Protein AF-A0A0L0DI79-F1 (afdb_monomer_lite)

Structure (mmCIF, N/CA/C/O backbone):
data_AF-A0A0L0DI79-F1
#
_entry.id   AF-A0A0L0DI79-F1
#
loop_
_atom_site.group_PDB
_atom_site.id
_atom_site.type_symbol
_atom_site.label_atom_id
_atom_site.label_alt_id
_atom_site.label_comp_id
_atom_site.label_asym_id
_atom_site.label_entity_id
_atom_site.label_seq_id
_atom_site.pdbx_PDB_ins_code
_atom_site.Cartn_x
_atom_site.Cartn_y
_atom_site.Cartn_z
_atom_site.occupancy
_atom_site.B_iso_or_equiv
_atom_site.auth_seq_id
_atom_site.auth_comp_id
_atom_site.auth_asym_id
_atom_site.auth_atom_id
_atom_site.pdbx_PDB_model_num
ATOM 1 N N . MET A 1 1 ? -66.289 -0.872 11.392 1.00 36.16 1 MET A N 1
ATOM 2 C CA . MET A 1 1 ? -65.674 -2.182 11.100 1.00 36.16 1 MET A CA 1
ATOM 3 C C . MET A 1 1 ? -64.390 -2.244 11.920 1.00 36.16 1 MET A C 1
ATOM 5 O O . MET A 1 1 ? -63.307 -2.157 11.362 1.00 36.16 1 MET A O 1
ATOM 9 N N . ASP A 1 2 ? -64.473 -1.968 13.226 1.00 32.72 2 ASP A N 1
ATOM 10 C CA . ASP A 1 2 ? -64.908 -2.867 14.330 1.00 32.72 2 ASP A CA 1
ATOM 11 C C . ASP A 1 2 ? -63.808 -3.904 14.561 1.00 32.72 2 ASP A C 1
ATOM 13 O O . ASP A 1 2 ? -63.426 -4.567 13.606 1.00 32.72 2 ASP A O 1
ATOM 17 N N . GLY A 1 3 ? -63.210 -4.138 15.724 1.00 32.00 3 GLY A N 1
ATOM 18 C CA . GLY A 1 3 ? -63.284 -3.757 17.147 1.00 32.00 3 GLY A CA 1
ATOM 19 C C . GLY A 1 3 ? -62.178 -4.644 17.784 1.00 32.00 3 GLY A C 1
ATOM 20 O O . GLY A 1 3 ? -61.781 -5.632 17.176 1.00 32.00 3 GLY A O 1
ATOM 21 N N . GLU A 1 4 ? -61.483 -4.354 18.875 1.00 32.28 4 GLU A N 1
ATOM 22 C CA . GLU A 1 4 ? -61.908 -3.984 20.218 1.00 32.28 4 GLU A CA 1
ATOM 23 C C . GLU A 1 4 ? -60.697 -3.407 20.968 1.00 32.28 4 GLU A C 1
ATOM 25 O O . GLU A 1 4 ? -59.545 -3.780 20.736 1.00 32.28 4 GLU A O 1
ATOM 30 N N . ALA A 1 5 ? -60.995 -2.486 21.875 1.00 35.22 5 ALA A N 1
ATOM 31 C CA . ALA A 1 5 ? -60.078 -1.871 22.814 1.00 35.22 5 ALA A CA 1
ATOM 32 C C . ALA A 1 5 ? -60.218 -2.553 24.177 1.00 35.22 5 ALA A C 1
ATOM 34 O O . ALA A 1 5 ? -61.330 -2.912 24.551 1.00 35.22 5 ALA A O 1
ATOM 35 N N . ASP A 1 6 ? -59.141 -2.598 24.962 1.00 32.91 6 ASP A N 1
ATOM 36 C CA . ASP A 1 6 ? -59.303 -2.434 26.403 1.00 32.91 6 ASP A CA 1
ATOM 37 C C . ASP A 1 6 ? -58.085 -1.748 27.027 1.00 32.91 6 ASP A C 1
ATOM 39 O O . ASP A 1 6 ? -56.928 -2.069 26.745 1.00 32.91 6 ASP A O 1
ATOM 43 N N . ALA A 1 7 ? -58.372 -0.734 27.832 1.00 32.78 7 ALA A N 1
ATOM 44 C CA . ALA A 1 7 ? -57.428 0.179 28.448 1.00 32.78 7 ALA A CA 1
ATOM 45 C C . ALA A 1 7 ? -57.743 0.243 29.938 1.00 32.78 7 ALA A C 1
ATOM 47 O O . ALA A 1 7 ? -58.863 0.577 30.307 1.00 32.78 7 ALA A O 1
ATOM 48 N N . CYS A 1 8 ? -56.748 0.036 30.802 1.00 28.95 8 CYS A N 1
ATOM 49 C CA . CYS A 1 8 ? -56.879 0.396 32.210 1.00 28.95 8 CYS A CA 1
ATOM 50 C C . CYS A 1 8 ? -55.563 0.940 32.775 1.00 28.95 8 CYS A C 1
ATOM 52 O O . CYS A 1 8 ? -54.481 0.399 32.561 1.00 28.95 8 CYS A O 1
ATOM 54 N N . ARG A 1 9 ? -55.707 2.086 33.445 1.00 31.38 9 ARG A N 1
ATOM 55 C CA . ARG A 1 9 ? -54.693 2.995 33.987 1.00 31.38 9 ARG A CA 1
ATOM 56 C C . ARG A 1 9 ? -54.268 2.627 35.413 1.00 31.38 9 ARG A C 1
ATOM 58 O O . ARG A 1 9 ? -55.073 2.083 36.158 1.00 31.38 9 ARG A O 1
ATOM 65 N N . GLY A 1 10 ? -53.106 3.173 35.795 1.00 28.41 10 GLY A N 1
ATOM 66 C CA . GLY A 1 10 ? -52.798 3.695 37.140 1.00 28.41 10 GLY A CA 1
ATOM 67 C C . GLY A 1 10 ? -52.305 2.655 38.150 1.00 28.41 10 GLY A C 1
ATOM 68 O O . GLY A 1 10 ? -52.637 1.488 38.056 1.00 28.41 10 GLY A O 1
ATOM 69 N N . GLU A 1 11 ? -51.518 2.973 39.170 1.00 30.20 11 GLU A N 1
ATOM 70 C CA . GLU A 1 11 ? -50.834 4.191 39.602 1.00 30.20 11 GLU A CA 1
ATOM 71 C C . GLU A 1 11 ? -49.888 3.763 40.747 1.00 30.20 11 GLU A C 1
ATOM 73 O O . GLU A 1 11 ? -50.003 2.664 41.292 1.00 30.20 11 GLU A O 1
ATOM 78 N N . GLN A 1 12 ? -48.925 4.613 41.088 1.00 31.48 12 GLN A N 1
ATOM 79 C CA . GLN A 1 12 ? -47.905 4.406 42.122 1.00 31.48 12 GLN A CA 1
ATOM 80 C C . GLN A 1 12 ? -48.487 4.136 43.524 1.00 31.48 12 GLN A C 1
ATOM 82 O O . GLN A 1 12 ? -49.482 4.743 43.908 1.00 31.48 12 GLN A O 1
ATOM 87 N N . ALA A 1 13 ? -47.776 3.366 44.360 1.00 31.16 13 ALA A N 1
ATOM 88 C CA . ALA A 1 13 ? -47.993 3.377 45.809 1.00 31.16 13 ALA A CA 1
ATOM 89 C C . ALA A 1 13 ? -46.673 3.321 46.597 1.00 31.16 13 ALA A C 1
ATOM 91 O O . ALA A 1 13 ? -45.896 2.370 46.514 1.00 31.16 13 ALA A O 1
ATOM 92 N N . ARG A 1 14 ? -46.442 4.386 47.373 1.00 31.06 14 ARG A N 1
ATOM 93 C CA . ARG A 1 14 ? -45.434 4.527 48.430 1.00 31.06 14 ARG A CA 1
ATOM 94 C C . ARG A 1 14 ? -45.958 3.916 49.741 1.00 31.06 14 ARG A C 1
ATOM 96 O O . ARG A 1 14 ? -47.129 4.074 50.042 1.00 31.06 14 ARG A O 1
ATOM 103 N N . GLY A 1 15 ? -45.043 3.364 50.544 1.00 27.59 15 GLY A N 1
ATOM 104 C CA . GLY A 1 15 ? -44.913 3.595 51.994 1.00 27.59 15 GLY A CA 1
ATOM 105 C C . GLY A 1 15 ? -46.025 3.180 52.977 1.00 27.59 15 GLY A C 1
ATOM 106 O O . GLY A 1 15 ? -47.070 3.808 53.036 1.00 27.59 15 GLY A O 1
ATOM 107 N N . GLY A 1 16 ? -45.656 2.282 53.903 1.00 28.33 16 GLY A N 1
ATOM 108 C CA . GLY A 1 16 ? -45.995 2.363 55.334 1.00 28.33 16 GLY A CA 1
ATOM 109 C C . GLY A 1 16 ? -47.320 1.750 55.807 1.00 28.33 16 GLY A C 1
ATOM 110 O O . GLY A 1 16 ? -48.388 2.206 55.429 1.00 28.33 16 GLY A O 1
ATOM 111 N N . ALA A 1 17 ? -47.247 0.806 56.755 1.00 31.36 17 ALA A N 1
ATOM 112 C CA . ALA A 1 17 ? -48.328 0.560 57.716 1.00 31.36 17 ALA A CA 1
ATOM 113 C C . ALA A 1 17 ? -47.807 -0.129 58.993 1.00 31.36 17 ALA A C 1
ATOM 115 O O . ALA A 1 17 ? -47.414 -1.294 58.988 1.00 31.36 17 ALA A O 1
ATOM 116 N N . GLN A 1 18 ? -47.830 0.619 60.097 1.00 29.81 18 GLN A N 1
ATOM 117 C CA . GLN A 1 18 ? -47.980 0.101 61.455 1.00 29.81 18 GLN A CA 1
ATOM 118 C C . GLN A 1 18 ? -49.475 -0.142 61.735 1.00 29.81 18 GLN A C 1
ATOM 120 O O . GLN A 1 18 ? -50.301 0.667 61.327 1.00 29.81 18 GLN A O 1
ATOM 125 N N . GLY A 1 19 ? -49.781 -1.148 62.561 1.00 28.44 19 GLY A N 1
ATOM 126 C CA . GLY A 1 19 ? -50.833 -1.050 63.583 1.00 28.44 19 GLY A CA 1
ATOM 127 C C . GLY A 1 19 ? -52.248 -1.564 63.265 1.00 28.44 19 GLY A C 1
ATOM 128 O O . GLY A 1 19 ? -52.851 -1.188 62.271 1.00 28.44 19 GLY A O 1
ATOM 129 N N . ALA A 1 20 ? -52.789 -2.292 64.261 1.00 29.70 20 ALA A N 1
ATOM 130 C CA . ALA A 1 20 ? -54.213 -2.541 64.568 1.00 29.70 20 ALA A CA 1
ATOM 131 C C . ALA A 1 20 ? -54.986 -3.510 63.634 1.00 29.70 20 ALA A C 1
ATOM 133 O O . ALA A 1 20 ? -54.813 -3.495 62.430 1.00 29.70 20 ALA A O 1
ATOM 134 N N . ALA A 1 21 ? -55.899 -4.379 64.082 1.00 29.34 21 ALA A N 1
ATOM 135 C CA . ALA A 1 21 ? -56.430 -4.705 65.402 1.00 29.34 21 ALA A CA 1
ATOM 136 C C . ALA A 1 21 ? -57.204 -6.043 65.352 1.00 29.34 21 ALA A C 1
ATOM 138 O O . ALA A 1 21 ? -57.732 -6.434 64.319 1.00 29.34 21 ALA A O 1
ATOM 139 N N . ALA A 1 22 ? -57.282 -6.689 66.518 1.00 31.30 22 ALA A N 1
ATOM 140 C CA . ALA A 1 22 ? -58.394 -7.460 67.084 1.00 31.30 22 ALA A CA 1
ATOM 141 C C . ALA A 1 22 ? -59.603 -7.855 66.204 1.00 31.30 22 ALA A C 1
ATOM 143 O O . ALA A 1 22 ? -60.322 -7.002 65.691 1.00 31.30 22 ALA A O 1
ATOM 144 N N . ALA A 1 23 ? -59.984 -9.136 66.294 1.00 31.81 23 ALA A N 1
ATOM 145 C CA . ALA A 1 23 ? -61.380 -9.558 66.200 1.00 31.81 23 ALA A CA 1
ATOM 146 C C . ALA A 1 23 ? -61.687 -10.774 67.105 1.00 31.81 23 ALA A C 1
ATOM 148 O O . ALA A 1 23 ? -61.085 -11.834 66.997 1.00 31.81 23 ALA A O 1
ATOM 149 N N . HIS A 1 24 ? -62.683 -10.556 67.967 1.00 29.81 24 HIS A N 1
ATOM 150 C CA . HIS A 1 24 ? -63.661 -11.484 68.548 1.00 29.81 24 HIS A CA 1
ATOM 151 C C . HIS A 1 24 ? -63.342 -12.510 69.661 1.00 29.81 24 HIS A C 1
ATOM 153 O O . HIS A 1 24 ? -62.928 -13.644 69.461 1.00 29.81 24 HIS A O 1
ATOM 159 N N . ARG A 1 25 ? -63.794 -12.104 70.862 1.00 31.11 25 ARG A N 1
ATOM 160 C CA . ARG A 1 25 ? -64.344 -12.908 71.969 1.00 31.11 25 ARG A CA 1
ATOM 161 C C . ARG A 1 25 ? -65.544 -13.770 71.528 1.00 31.11 25 ARG A C 1
ATOM 163 O O . ARG A 1 25 ? -66.444 -13.211 70.903 1.00 31.11 25 ARG A O 1
ATOM 170 N N . ARG A 1 26 ? -65.657 -15.010 72.040 1.00 31.52 26 ARG A N 1
ATOM 171 C CA . ARG A 1 26 ? -66.706 -15.494 72.989 1.00 31.52 26 ARG A CA 1
ATOM 172 C C . ARG A 1 26 ? -66.842 -17.029 72.996 1.00 31.52 26 ARG A C 1
ATOM 174 O O . ARG A 1 26 ? -67.325 -17.596 72.029 1.00 31.52 26 ARG A O 1
ATOM 181 N N . ALA A 1 27 ? -66.524 -17.636 74.141 1.00 32.31 27 ALA A N 1
ATOM 182 C CA . ALA A 1 27 ? -67.257 -18.688 74.878 1.00 32.31 27 ALA A CA 1
ATOM 183 C C . ALA A 1 27 ? -66.316 -19.114 76.032 1.00 32.31 27 ALA A C 1
ATOM 185 O O . ALA A 1 27 ? -65.173 -19.451 75.767 1.00 32.31 27 ALA A O 1
ATOM 186 N N . GLY A 1 28 ? -66.600 -19.018 77.331 1.00 27.58 28 GLY A N 1
ATOM 187 C CA . GLY A 1 28 ? -67.866 -18.954 78.051 1.00 27.58 28 GLY A CA 1
ATOM 188 C C . GLY A 1 28 ? -68.126 -20.296 78.747 1.00 27.58 28 GLY A C 1
ATOM 189 O O . GLY A 1 28 ? -68.627 -21.199 78.095 1.00 27.58 28 GLY A O 1
ATOM 190 N N . GLY A 1 29 ? -67.820 -20.392 80.050 1.00 29.19 29 GLY A N 1
ATOM 191 C CA . GLY A 1 29 ? -68.234 -21.484 80.956 1.00 29.19 29 GLY A CA 1
ATOM 192 C C . GLY A 1 29 ? -67.046 -22.271 81.537 1.00 29.19 29 GLY A C 1
ATOM 193 O O . GLY A 1 29 ? -66.398 -22.990 80.795 1.00 29.19 29 GLY A O 1
ATOM 194 N N . ALA A 1 30 ? -66.563 -22.028 82.761 1.00 31.70 30 ALA A N 1
ATOM 195 C CA . ALA A 1 30 ? -67.157 -22.249 84.095 1.00 31.70 30 ALA A CA 1
ATOM 196 C C . ALA A 1 30 ? -66.876 -23.659 84.660 1.00 31.70 30 ALA A C 1
ATOM 198 O O . ALA A 1 30 ? -66.919 -24.632 83.918 1.00 31.70 30 ALA A O 1
ATOM 199 N N . LEU A 1 31 ? -66.693 -23.708 85.994 1.00 34.53 31 LEU A N 1
ATOM 200 C CA . LEU A 1 31 ? -66.437 -24.852 86.899 1.00 34.53 31 LEU A CA 1
ATOM 201 C C . LEU A 1 31 ? -64.936 -25.146 87.110 1.00 34.53 31 LEU A C 1
ATOM 203 O O . LEU A 1 31 ? -64.197 -25.300 86.155 1.00 34.53 31 LEU A O 1
ATOM 207 N N . CYS A 1 32 ? -64.377 -25.261 88.315 1.00 32.78 32 CYS A N 1
ATOM 208 C CA . CYS A 1 32 ? -64.875 -25.123 89.679 1.00 32.78 32 CYS A CA 1
ATOM 209 C C . CYS A 1 32 ? -63.640 -24.984 90.608 1.00 32.78 32 CYS A C 1
ATOM 211 O O . CYS A 1 32 ? -62.692 -25.755 90.507 1.00 32.78 32 CYS A O 1
ATOM 213 N N . HIS A 1 33 ? -63.638 -23.930 91.425 1.00 32.62 33 HIS A N 1
ATOM 214 C CA . HIS A 1 33 ? -63.139 -23.794 92.804 1.00 32.62 33 HIS A CA 1
ATOM 215 C C . HIS A 1 33 ? -62.242 -24.875 93.468 1.00 32.62 33 HIS A C 1
ATOM 217 O O . HIS A 1 33 ? -62.616 -26.032 93.569 1.00 32.62 33 HIS A O 1
ATOM 223 N N . ARG A 1 34 ? -61.151 -24.375 94.092 1.00 34.81 34 ARG A N 1
ATOM 224 C CA . ARG A 1 34 ? -60.566 -24.716 95.420 1.00 34.81 34 ARG A CA 1
ATOM 225 C C . ARG A 1 34 ? -60.518 -26.196 95.850 1.00 34.81 34 ARG A C 1
ATOM 227 O O . ARG A 1 34 ? -61.550 -26.768 96.153 1.00 34.81 34 ARG A O 1
ATOM 234 N N . CYS A 1 35 ? -59.318 -26.672 96.199 1.00 29.73 35 CYS A N 1
ATOM 235 C CA . CYS A 1 35 ? -58.993 -26.981 97.600 1.00 29.73 35 CYS A CA 1
ATOM 236 C C . CYS A 1 35 ? -57.477 -27.073 97.833 1.00 29.73 35 CYS A C 1
ATOM 238 O O . CYS A 1 35 ? -56.707 -27.504 96.981 1.00 29.73 35 CYS A O 1
ATOM 240 N N . ARG A 1 36 ? -57.083 -26.570 99.000 1.00 32.62 36 ARG A N 1
ATOM 241 C CA . ARG A 1 36 ? -55.741 -26.426 99.558 1.00 32.62 36 ARG A CA 1
ATOM 242 C C . ARG A 1 36 ? -55.722 -27.332 100.794 1.00 32.62 36 ARG A C 1
ATOM 244 O O . ARG A 1 36 ? -56.707 -27.302 101.521 1.00 32.62 36 ARG A O 1
ATOM 251 N N . ALA A 1 37 ? -54.580 -27.963 101.050 1.00 34.12 37 ALA A N 1
ATOM 252 C CA . ALA A 1 37 ? -54.135 -28.486 102.346 1.00 34.12 37 ALA A CA 1
ATOM 253 C C . ALA A 1 37 ? -54.809 -29.751 102.924 1.00 34.12 37 ALA A C 1
ATOM 255 O O . ALA A 1 37 ? -55.979 -30.023 102.696 1.00 34.12 37 ALA A O 1
ATOM 256 N N . GLU A 1 38 ? -53.986 -30.432 103.732 1.00 35.00 38 GLU A N 1
ATOM 257 C CA . GLU A 1 38 ? -54.253 -31.527 104.678 1.00 35.00 38 GLU A CA 1
ATOM 258 C C . GLU A 1 38 ? -54.151 -32.960 104.130 1.00 35.00 38 GLU A C 1
ATOM 260 O O . GLU A 1 38 ? -55.038 -33.488 103.471 1.00 35.00 38 GLU A O 1
ATOM 265 N N . GLY A 1 39 ? -53.023 -33.598 104.455 1.00 30.95 39 GLY A N 1
ATOM 266 C CA . GLY A 1 39 ? -52.815 -35.041 104.397 1.00 30.95 39 GLY A CA 1
ATOM 267 C C . GLY A 1 39 ? -52.137 -35.465 105.694 1.00 30.95 39 GLY A C 1
ATOM 268 O O . GLY A 1 39 ? -50.911 -35.450 105.775 1.00 30.95 39 GLY A O 1
ATOM 269 N N . GLY A 1 40 ? -52.963 -35.714 106.711 1.00 30.61 40 GLY A N 1
ATOM 270 C CA . GLY A 1 40 ? -52.598 -36.408 107.940 1.00 30.61 40 GLY A CA 1
ATOM 271 C C . GLY A 1 40 ? -52.707 -37.923 107.771 1.00 30.61 40 GLY A C 1
ATOM 272 O O . GLY A 1 40 ? -53.295 -38.416 106.807 1.00 30.61 40 GLY A O 1
ATOM 273 N N . ASP A 1 41 ? -52.092 -38.610 108.722 1.00 36.03 41 ASP A N 1
ATOM 274 C CA . ASP A 1 41 ? -51.865 -40.047 108.813 1.00 36.03 41 ASP A CA 1
ATOM 275 C C . ASP A 1 41 ? -53.116 -40.921 108.615 1.00 36.03 41 ASP A C 1
ATOM 277 O O . ASP A 1 41 ? -54.205 -40.607 109.096 1.00 36.03 41 ASP A O 1
ATOM 281 N N . ALA A 1 42 ? -52.929 -42.073 107.965 1.00 34.44 42 ALA A N 1
ATOM 282 C CA . ALA A 1 42 ? -53.855 -43.199 108.039 1.00 34.44 42 ALA A CA 1
ATOM 283 C C . ALA A 1 42 ? -53.070 -44.520 108.038 1.00 34.44 42 ALA A C 1
ATOM 285 O O . ALA A 1 42 ? -52.371 -44.853 107.079 1.00 34.44 42 ALA A O 1
ATOM 286 N N . GLU A 1 43 ? -53.195 -45.226 109.160 1.00 36.59 43 GLU A N 1
ATOM 287 C CA . GLU A 1 43 ? -52.716 -46.576 109.448 1.00 36.59 43 GLU A CA 1
ATOM 288 C C . GLU A 1 43 ? -53.328 -47.649 108.530 1.00 36.59 43 GLU A C 1
ATOM 290 O O . GLU A 1 43 ? -54.504 -47.613 108.172 1.00 36.59 43 GLU A O 1
ATOM 295 N N . GLU A 1 44 ? -52.466 -48.610 108.200 1.00 36.41 44 GLU A N 1
ATOM 296 C CA . GLU A 1 44 ? -52.669 -50.062 108.119 1.00 36.41 44 GLU A CA 1
ATOM 297 C C . GLU A 1 44 ? -54.082 -50.640 107.893 1.00 36.41 44 GLU A C 1
ATOM 299 O O . GLU A 1 44 ? -54.936 -50.679 108.776 1.00 36.41 44 GLU A O 1
ATOM 304 N N . ALA A 1 45 ? -54.245 -51.304 106.745 1.00 34.38 45 ALA A N 1
ATOM 305 C CA . ALA A 1 45 ? -55.046 -52.521 106.654 1.00 34.38 45 ALA A CA 1
ATOM 306 C C . ALA A 1 45 ? -54.406 -53.489 105.649 1.00 34.38 45 ALA A C 1
ATOM 308 O O . ALA A 1 45 ? -54.213 -53.188 104.471 1.00 34.38 45 ALA A O 1
ATOM 309 N N . GLN A 1 46 ? -54.057 -54.659 106.167 1.00 39.50 46 GLN A N 1
ATOM 310 C CA . GLN A 1 46 ? -53.365 -55.753 105.508 1.00 39.50 46 GLN A CA 1
ATOM 311 C C . GLN A 1 46 ? -54.370 -56.670 104.797 1.00 39.50 46 GLN A C 1
ATOM 313 O O . GLN A 1 46 ? -55.358 -57.088 105.398 1.00 39.50 46 GLN A O 1
ATOM 318 N N . ALA A 1 47 ? -54.105 -57.020 103.537 1.00 36.06 47 ALA A N 1
ATOM 319 C CA . ALA A 1 47 ? -54.720 -58.166 102.871 1.00 36.06 47 ALA A CA 1
ATOM 320 C C . ALA A 1 47 ? -53.731 -58.773 101.866 1.00 36.06 47 ALA A C 1
ATOM 322 O O . ALA A 1 47 ? -53.134 -58.079 101.044 1.00 36.06 47 ALA A O 1
ATOM 323 N N . ASP A 1 48 ? -53.545 -60.076 102.018 1.00 37.91 48 ASP A N 1
ATOM 324 C CA . ASP A 1 48 ? -52.515 -60.923 101.430 1.00 37.91 48 ASP A CA 1
ATOM 325 C C . ASP A 1 48 ? -52.946 -61.531 100.072 1.00 37.91 48 ASP A C 1
ATOM 327 O O . ASP A 1 48 ? -54.133 -61.548 99.745 1.00 37.91 48 ASP A O 1
ATOM 331 N N . ALA A 1 49 ? -51.970 -62.123 99.367 1.00 39.81 49 ALA A N 1
ATOM 332 C CA . ALA A 1 49 ? -52.059 -63.047 98.214 1.00 39.81 49 ALA A CA 1
ATOM 333 C C . ALA A 1 49 ? -52.130 -62.488 96.764 1.00 39.81 49 ALA A C 1
ATOM 335 O O . ALA A 1 49 ? -53.196 -62.173 96.242 1.00 39.81 49 ALA A O 1
ATOM 336 N N . CYS A 1 50 ? -50.982 -62.495 96.054 1.00 37.19 50 CYS A N 1
ATOM 337 C CA . CYS A 1 50 ? -50.652 -63.411 94.928 1.00 37.19 50 CYS A CA 1
ATOM 338 C C . CYS A 1 50 ? -49.375 -62.937 94.167 1.00 37.19 50 CYS A C 1
ATOM 340 O O . CYS A 1 50 ? -49.419 -61.988 93.386 1.00 37.19 50 CYS A O 1
ATOM 342 N N . GLY A 1 51 ? -48.229 -63.613 94.355 1.00 48.72 51 GLY A N 1
ATOM 343 C CA . GLY A 1 51 ? -47.129 -63.669 93.363 1.00 48.72 51 GLY A CA 1
ATOM 344 C C . GLY A 1 51 ? -47.499 -64.703 92.288 1.00 48.72 51 GLY A C 1
ATOM 345 O O . GLY A 1 51 ? -48.272 -65.606 92.573 1.00 48.72 51 GLY A O 1
ATOM 346 N N . VAL A 1 52 ? -47.088 -64.652 91.022 1.00 47.31 52 VAL A N 1
ATOM 347 C CA . VAL A 1 52 ? -45.730 -64.620 90.466 1.00 47.31 52 VAL A CA 1
ATOM 348 C C . VAL A 1 52 ? -45.880 -64.166 89.002 1.00 47.31 52 VAL A C 1
ATOM 350 O O . VAL A 1 52 ? -46.716 -64.696 88.279 1.00 47.31 52 VAL A O 1
ATOM 353 N N . GLY A 1 53 ? -45.113 -63.165 88.564 1.00 49.88 53 GLY A N 1
ATOM 354 C CA . GLY A 1 53 ? -45.185 -62.596 87.202 1.00 49.88 53 GLY A CA 1
ATOM 355 C C . GLY A 1 53 ? -45.143 -61.065 87.170 1.00 49.88 53 GLY A C 1
ATOM 356 O O . GLY A 1 53 ? -44.797 -60.457 86.161 1.00 49.88 53 GLY A O 1
ATOM 357 N N . THR A 1 54 ? -45.409 -60.424 88.307 1.00 54.06 54 THR A N 1
ATOM 358 C CA . THR A 1 54 ? -45.413 -58.963 88.444 1.00 54.06 54 THR A CA 1
ATOM 359 C C . THR A 1 54 ? -44.012 -58.371 88.620 1.00 54.06 54 THR A C 1
ATOM 361 O O . THR A 1 54 ? -43.785 -57.247 88.188 1.00 54.06 54 THR A O 1
ATOM 364 N N . ALA A 1 55 ? -43.047 -59.108 89.187 1.00 57.72 55 ALA A N 1
ATOM 365 C CA . ALA A 1 55 ? -41.708 -58.587 89.493 1.00 57.72 55 ALA A CA 1
ATOM 366 C C . ALA A 1 55 ? -40.808 -58.405 88.252 1.00 57.72 55 ALA A C 1
ATOM 368 O O . ALA A 1 55 ? -40.208 -57.339 88.097 1.00 57.72 55 ALA A O 1
ATOM 369 N N . ASP A 1 56 ? -40.752 -59.388 87.344 1.00 59.72 56 ASP A N 1
ATOM 370 C CA . ASP A 1 56 ? -39.977 -59.293 86.093 1.00 59.72 56 ASP A CA 1
ATOM 371 C C . ASP A 1 56 ? -40.605 -58.316 85.102 1.00 59.72 56 ASP A C 1
ATOM 373 O O . ASP A 1 56 ? -39.903 -57.507 84.491 1.00 59.72 56 ASP A O 1
ATOM 377 N N . PHE A 1 57 ? -41.938 -58.302 85.018 1.00 65.00 57 PHE A N 1
ATOM 378 C CA . PHE A 1 57 ? -42.664 -57.289 84.262 1.00 65.00 57 PHE A CA 1
ATOM 379 C C . PHE A 1 57 ? -42.420 -55.887 84.843 1.00 65.00 57 PHE A C 1
ATOM 381 O O . PHE A 1 57 ? -42.081 -54.968 84.103 1.00 65.00 57 PHE A O 1
ATOM 388 N N . ALA A 1 58 ? -42.473 -55.712 86.169 1.00 68.19 58 ALA A N 1
ATOM 389 C CA . ALA A 1 58 ? -42.184 -54.430 86.814 1.00 68.19 58 ALA A CA 1
ATOM 390 C C . ALA A 1 58 ? -40.719 -53.987 86.652 1.00 68.19 58 ALA A C 1
ATOM 392 O O . ALA A 1 58 ? -40.457 -52.789 86.525 1.00 68.19 58 ALA A O 1
ATOM 393 N N . ASN A 1 59 ? -39.759 -54.916 86.638 1.00 74.12 59 ASN A N 1
ATOM 394 C CA . ASN A 1 59 ? -38.351 -54.620 86.360 1.00 74.12 59 ASN A CA 1
ATOM 395 C C . ASN A 1 59 ? -38.130 -54.246 84.885 1.00 74.12 59 ASN A C 1
ATOM 397 O O . ASN A 1 59 ? -37.405 -53.287 84.609 1.00 74.12 59 ASN A O 1
ATOM 401 N N . GLY A 1 60 ? -38.797 -54.932 83.951 1.00 75.50 60 GLY A N 1
ATOM 402 C CA . GLY A 1 60 ? -38.805 -54.605 82.523 1.00 75.50 60 GLY A CA 1
ATOM 403 C C . GLY A 1 60 ? -39.433 -53.239 82.239 1.00 75.50 60 GLY A C 1
ATOM 404 O O . GLY A 1 60 ? -38.842 -52.426 81.530 1.00 75.50 60 GLY A O 1
ATOM 405 N N . VAL A 1 61 ? -40.564 -52.929 82.880 1.00 75.44 61 VAL A N 1
ATOM 406 C CA . VAL A 1 61 ? -41.229 -51.618 82.814 1.00 75.44 61 VAL A CA 1
ATOM 407 C C . VAL A 1 61 ? -40.343 -50.522 83.408 1.00 75.44 61 VAL A C 1
ATOM 409 O O . VAL A 1 61 ? -40.196 -49.465 82.800 1.00 75.44 61 VAL A O 1
ATOM 412 N N . ARG A 1 62 ? -39.664 -50.766 84.539 1.00 77.94 62 ARG A N 1
ATOM 413 C CA . ARG A 1 62 ? -38.694 -49.813 85.114 1.00 77.94 62 ARG A CA 1
ATOM 414 C C . ARG A 1 62 ? -37.465 -49.612 84.221 1.00 77.94 62 ARG A C 1
ATOM 416 O O . ARG A 1 62 ? -36.983 -48.489 84.091 1.00 77.94 62 ARG A O 1
ATOM 423 N N . ALA A 1 63 ? -36.953 -50.665 83.586 1.00 79.56 63 ALA A N 1
ATOM 424 C CA . ALA A 1 63 ? -35.845 -50.568 82.636 1.00 79.56 63 ALA A CA 1
ATOM 425 C C . ALA A 1 63 ? -36.244 -49.801 81.364 1.00 79.56 63 ALA A C 1
ATOM 427 O O . ALA A 1 63 ? -35.485 -48.947 80.904 1.00 79.56 63 ALA A O 1
ATOM 428 N N . LEU A 1 64 ? -37.446 -50.051 80.840 1.00 78.81 64 LEU A N 1
ATOM 429 C CA . LEU A 1 64 ? -38.010 -49.331 79.702 1.00 78.81 64 LEU A CA 1
ATOM 430 C C . LEU A 1 64 ? -38.271 -47.861 80.047 1.00 78.81 64 LEU A C 1
ATOM 432 O O . LEU A 1 64 ? -37.924 -46.985 79.263 1.00 78.81 64 LEU A O 1
ATOM 436 N N . HIS A 1 65 ? -38.787 -47.579 81.245 1.00 80.69 65 HIS A N 1
ATOM 437 C CA . HIS A 1 65 ? -38.986 -46.219 81.739 1.00 80.69 65 HIS A CA 1
ATOM 438 C C . HIS A 1 65 ? -37.659 -45.458 81.851 1.00 80.69 65 HIS A C 1
ATOM 440 O O . HIS A 1 65 ? -37.560 -44.334 81.371 1.00 80.69 65 HIS A O 1
ATOM 446 N N . ARG A 1 66 ? -36.598 -46.083 82.385 1.00 83.06 66 ARG A N 1
ATOM 447 C CA . ARG A 1 66 ? -35.251 -45.483 82.414 1.00 83.06 66 ARG A CA 1
ATOM 448 C C . ARG A 1 66 ? -34.708 -45.193 81.014 1.00 83.06 66 ARG A C 1
ATOM 450 O O . ARG A 1 66 ? -34.183 -44.107 80.790 1.00 83.06 66 ARG A O 1
ATOM 457 N N . LYS A 1 67 ? -34.879 -46.119 80.063 1.00 86.06 67 LYS A N 1
ATOM 458 C CA . LYS A 1 67 ? -34.506 -45.895 78.655 1.00 86.06 67 LYS A CA 1
ATOM 459 C C . LYS A 1 67 ? -35.313 -44.764 78.023 1.00 86.06 67 LYS A C 1
ATOM 461 O O . LYS A 1 67 ? -34.743 -43.952 77.310 1.00 86.06 67 LYS A O 1
ATOM 466 N N . PHE A 1 68 ? -36.609 -44.676 78.310 1.00 83.62 68 PHE A N 1
ATOM 467 C CA . PHE A 1 68 ? -37.476 -43.616 77.800 1.00 83.62 68 PHE A CA 1
ATOM 468 C C . PHE A 1 68 ? -37.094 -42.244 78.367 1.00 83.62 68 PHE A C 1
ATOM 470 O O . PHE A 1 68 ? -37.049 -41.262 77.633 1.00 83.62 68 PHE A O 1
ATOM 477 N N . VAL A 1 69 ? -36.758 -42.176 79.657 1.00 85.19 69 VAL A N 1
ATOM 478 C CA . VAL A 1 69 ? -36.261 -40.953 80.303 1.00 85.19 69 VAL A CA 1
ATOM 479 C C . VAL A 1 69 ? -34.904 -40.535 79.725 1.00 85.19 69 VAL A C 1
ATOM 481 O O . VAL A 1 69 ? -34.738 -39.360 79.403 1.00 85.19 69 VAL A O 1
ATOM 484 N N . SER A 1 70 ? -33.978 -41.482 79.522 1.00 86.50 70 SER A N 1
ATOM 485 C CA . SER A 1 70 ? -32.691 -41.234 78.849 1.00 86.50 70 SER A CA 1
ATOM 486 C C . SER A 1 70 ? -32.901 -40.708 77.434 1.00 86.50 70 SER A C 1
ATOM 488 O O . SER A 1 70 ? -32.431 -39.628 77.109 1.00 86.50 70 SER A O 1
ATOM 490 N N . LEU A 1 71 ? -33.705 -41.401 76.624 1.00 86.69 71 LEU A N 1
ATOM 491 C CA . LEU A 1 71 ? -33.969 -41.019 75.239 1.00 86.69 71 LEU A CA 1
ATOM 492 C C . LEU A 1 71 ? -34.646 -39.646 75.145 1.00 86.69 71 LEU A C 1
ATOM 494 O O . LEU A 1 71 ? -34.364 -38.878 74.233 1.00 86.69 71 LEU A O 1
ATOM 498 N N . ARG A 1 72 ? -35.514 -39.301 76.105 1.00 89.00 72 ARG A N 1
ATOM 499 C CA . ARG A 1 72 ? -36.130 -37.970 76.186 1.00 89.00 72 ARG A CA 1
ATOM 500 C C . ARG A 1 72 ? -35.107 -36.885 76.525 1.00 89.00 72 ARG A C 1
ATOM 502 O O . ARG A 1 72 ? -35.212 -35.781 75.998 1.00 89.00 72 ARG A O 1
ATOM 509 N N . SER A 1 73 ? -34.144 -37.193 77.392 1.00 88.31 73 SER A N 1
ATOM 510 C CA . SER A 1 73 ? -33.020 -36.308 77.710 1.00 88.31 73 SER A CA 1
ATOM 511 C C . SER A 1 73 ? -32.112 -36.113 76.495 1.00 88.31 73 SER A C 1
ATOM 513 O O . SER A 1 73 ? -31.802 -34.979 76.140 1.00 88.31 73 SER A O 1
ATOM 515 N N . ASP A 1 74 ? -31.767 -37.197 75.802 1.00 88.06 74 ASP A N 1
ATOM 516 C CA . ASP A 1 74 ? -30.926 -37.168 74.603 1.00 88.06 74 ASP A CA 1
ATOM 517 C C . ASP A 1 74 ? -31.614 -36.405 73.463 1.00 88.06 74 ASP A C 1
ATOM 519 O O . ASP A 1 74 ? -30.994 -35.585 72.790 1.00 88.06 74 ASP A O 1
ATOM 523 N N . PHE A 1 75 ? -32.926 -36.594 73.287 1.00 83.81 75 PHE A N 1
ATOM 524 C CA . PHE A 1 75 ? -33.713 -35.859 72.298 1.00 83.81 75 PHE A CA 1
ATOM 525 C C . PHE A 1 75 ? -33.810 -34.362 72.627 1.00 83.81 75 PHE A C 1
ATOM 527 O O . PHE A 1 75 ? -33.768 -33.528 71.723 1.00 83.81 75 PHE A O 1
ATOM 534 N N . ALA A 1 76 ? -33.911 -34.000 73.911 1.00 86.12 76 ALA A N 1
ATOM 535 C CA . ALA A 1 76 ? -33.866 -32.605 74.345 1.00 86.12 76 ALA A CA 1
ATOM 536 C C . ALA A 1 76 ? -32.486 -31.977 74.083 1.00 86.12 76 ALA A C 1
ATOM 538 O O . ALA A 1 76 ? -32.417 -30.880 73.531 1.00 86.12 76 ALA A O 1
ATOM 539 N N . ALA A 1 77 ? -31.402 -32.699 74.383 1.00 87.75 77 ALA A N 1
ATOM 540 C CA . ALA A 1 77 ? -30.038 -32.252 74.115 1.00 87.75 77 ALA A CA 1
ATOM 541 C C . ALA A 1 77 ? -29.772 -32.072 72.610 1.00 87.75 77 ALA A C 1
ATOM 543 O O . ALA A 1 77 ? -29.233 -31.046 72.199 1.00 87.75 77 ALA A O 1
ATOM 544 N N . LEU A 1 78 ? -30.214 -33.020 71.775 1.00 84.88 78 LEU A N 1
ATOM 545 C CA . LEU A 1 78 ? -30.068 -32.951 70.318 1.00 84.88 78 LEU A CA 1
ATOM 546 C C . LEU A 1 78 ? -30.884 -31.796 69.715 1.00 84.88 78 LEU A C 1
ATOM 548 O O . LEU A 1 78 ? -30.425 -31.122 68.794 1.00 84.88 78 LEU A O 1
ATOM 552 N N . LYS A 1 79 ? -32.082 -31.534 70.253 1.00 85.19 79 LYS A N 1
ATOM 553 C CA . LYS A 1 79 ? -32.922 -30.399 69.852 1.00 85.19 79 LYS A CA 1
ATOM 554 C C . LYS A 1 79 ? -32.262 -29.059 70.190 1.00 85.19 79 LYS A C 1
ATOM 556 O O . LYS A 1 79 ? -32.286 -28.157 69.354 1.00 85.19 79 LYS A O 1
ATOM 561 N N . ASP A 1 80 ? -31.662 -28.935 71.372 1.00 85.56 80 ASP A N 1
ATOM 562 C CA . ASP A 1 80 ? -30.929 -27.729 71.773 1.00 85.56 80 ASP A CA 1
ATOM 563 C C . ASP A 1 80 ? -29.643 -27.535 70.962 1.00 85.56 80 ASP A C 1
ATOM 565 O O . ASP A 1 80 ? -29.306 -26.403 70.613 1.00 85.56 80 ASP A O 1
ATOM 569 N N . GLU A 1 8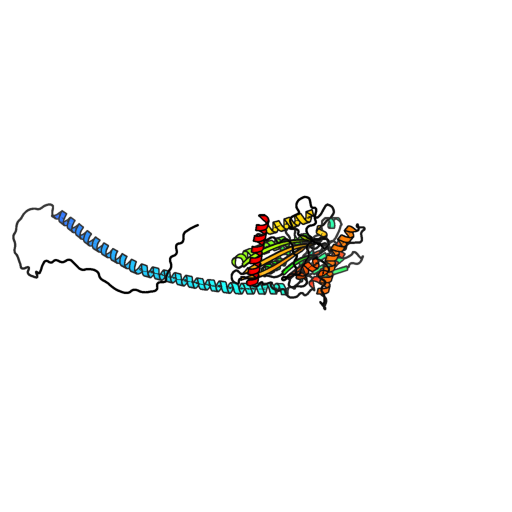1 ? -28.942 -28.618 70.622 1.00 84.50 81 GLU A N 1
ATOM 570 C CA . GLU A 1 81 ? -27.760 -28.586 69.754 1.00 84.50 81 GLU A CA 1
ATOM 571 C C . GLU A 1 81 ? -28.127 -28.140 68.331 1.00 84.50 81 GLU A C 1
ATOM 573 O O . GLU A 1 81 ? -27.525 -27.210 67.797 1.00 84.50 81 GLU A O 1
ATOM 578 N N . ALA A 1 82 ? -29.184 -28.714 67.746 1.00 79.56 82 ALA A N 1
ATOM 579 C CA . ALA A 1 82 ? -29.698 -28.311 66.437 1.00 79.56 82 ALA A CA 1
ATOM 580 C C . ALA A 1 82 ? -30.195 -26.853 66.432 1.00 79.56 82 ALA A C 1
ATOM 582 O O . ALA A 1 82 ? -29.995 -26.123 65.458 1.00 79.56 82 ALA A O 1
ATOM 583 N N . TYR A 1 83 ? -30.815 -26.398 67.527 1.00 79.94 83 TYR A N 1
ATOM 584 C CA . TYR A 1 83 ? -31.235 -25.006 67.682 1.00 79.94 83 TYR A CA 1
ATOM 585 C C . TYR A 1 83 ? -30.037 -24.054 67.783 1.00 79.94 83 TYR A C 1
ATOM 587 O O . TYR A 1 83 ? -30.050 -22.992 67.156 1.00 79.94 83 TYR A O 1
ATOM 595 N N . ARG A 1 84 ? -28.985 -24.439 68.519 1.00 82.06 84 ARG A N 1
ATOM 596 C CA . ARG A 1 84 ? -27.727 -23.684 68.602 1.00 82.06 84 ARG A CA 1
ATOM 597 C C . ARG A 1 84 ? -27.045 -23.601 67.240 1.00 82.06 84 ARG A C 1
ATOM 599 O O . ARG A 1 84 ? -26.811 -22.487 66.790 1.00 82.06 84 ARG A O 1
ATOM 606 N N . GLN A 1 85 ? -26.846 -24.725 66.548 1.00 78.19 85 GLN A N 1
ATOM 607 C CA . GLN A 1 85 ? -26.243 -24.757 65.209 1.00 78.19 85 GLN A CA 1
ATOM 608 C C . GLN A 1 85 ? -27.012 -23.897 64.202 1.00 78.19 85 GLN A C 1
ATOM 610 O O . GLN A 1 85 ? -26.414 -23.093 63.493 1.00 78.19 85 GLN A O 1
ATOM 615 N N . ARG A 1 86 ? -28.349 -23.982 64.171 1.00 77.56 86 ARG A N 1
ATOM 616 C CA . ARG A 1 86 ? -29.170 -23.141 63.284 1.00 77.56 86 ARG A CA 1
ATOM 617 C C . ARG A 1 86 ? -29.024 -21.645 63.587 1.00 77.56 86 ARG A C 1
ATOM 619 O O . ARG A 1 86 ? -29.148 -20.827 62.679 1.00 77.56 86 ARG A O 1
ATOM 626 N N . LYS A 1 87 ? -28.780 -21.283 64.850 1.00 78.75 87 LYS A N 1
ATOM 627 C CA . LYS A 1 87 ? -28.596 -19.893 65.285 1.00 78.75 87 LYS A CA 1
ATOM 628 C C . LYS A 1 87 ? -27.214 -19.337 64.919 1.00 78.75 87 LYS A C 1
ATOM 630 O O . LYS A 1 87 ? -27.120 -18.130 64.729 1.00 78.75 87 LYS A O 1
ATOM 635 N N . THR A 1 88 ? -26.187 -20.179 64.793 1.00 79.25 88 THR A N 1
ATOM 636 C CA . THR A 1 88 ? -24.833 -19.789 64.347 1.00 79.25 88 THR A CA 1
ATOM 637 C C . THR A 1 88 ? -24.681 -19.800 62.825 1.00 79.25 88 THR A C 1
ATOM 639 O O . THR A 1 88 ? -24.142 -18.856 62.263 1.00 79.25 88 THR A O 1
ATOM 642 N N . ILE A 1 89 ? -25.239 -20.804 62.140 1.00 79.88 89 ILE A N 1
ATOM 643 C CA . ILE A 1 89 ? -25.083 -20.976 60.684 1.00 79.88 89 ILE A CA 1
ATOM 644 C C . ILE A 1 89 ? -25.677 -19.801 59.887 1.00 79.88 89 ILE A C 1
ATOM 646 O O . ILE A 1 89 ? -25.109 -19.397 58.879 1.00 79.88 89 ILE A O 1
ATOM 650 N N . GLY A 1 90 ? -26.812 -19.238 60.317 1.00 81.69 90 GLY A N 1
ATOM 651 C CA . GLY A 1 90 ? -27.436 -18.099 59.628 1.00 81.69 90 GLY A CA 1
ATOM 652 C C . GLY A 1 90 ? -26.525 -16.860 59.558 1.00 81.69 90 GLY A C 1
ATOM 653 O O . GLY A 1 90 ? -26.249 -16.386 58.457 1.00 81.69 90 GLY A O 1
ATOM 654 N N . PRO A 1 91 ? -26.038 -16.348 60.705 1.00 87.12 91 PRO A N 1
ATOM 655 C CA . PRO A 1 91 ? -25.050 -15.272 60.757 1.00 87.12 91 PRO A CA 1
ATOM 656 C C . PRO A 1 91 ? -23.757 -15.574 59.993 1.00 87.12 91 PRO A C 1
ATOM 658 O O . PRO A 1 91 ? -23.292 -14.702 59.268 1.00 87.12 91 PRO A O 1
ATOM 661 N N . ASP A 1 92 ? -23.216 -16.792 60.098 1.00 85.56 92 ASP A N 1
ATOM 662 C CA . ASP A 1 92 ? -21.973 -17.172 59.411 1.00 85.56 92 ASP A CA 1
ATOM 663 C C . ASP A 1 92 ? -22.139 -17.152 57.879 1.00 85.56 92 ASP A C 1
ATOM 665 O O . ASP A 1 92 ? -21.277 -16.646 57.161 1.00 85.56 92 ASP A O 1
ATOM 669 N N . ILE A 1 93 ? -23.276 -17.642 57.363 1.00 85.81 93 ILE A N 1
ATOM 670 C CA . ILE A 1 93 ? -23.615 -17.568 55.930 1.00 85.81 93 ILE A CA 1
ATOM 671 C C . ILE A 1 93 ? -23.767 -16.113 55.486 1.00 85.81 93 ILE A C 1
ATOM 673 O O . ILE A 1 93 ? -23.281 -15.751 54.415 1.00 85.81 93 ILE A O 1
ATOM 677 N N . GLN A 1 94 ? -24.427 -15.279 56.293 1.00 83.62 94 GLN A N 1
ATOM 678 C CA . GLN A 1 94 ? -24.606 -13.864 55.975 1.00 83.62 94 GLN A CA 1
ATOM 679 C C . GLN A 1 94 ? -23.258 -13.133 55.939 1.00 83.62 94 GLN A C 1
ATOM 681 O O . GLN A 1 94 ? -22.978 -12.410 54.989 1.00 83.62 94 GLN A O 1
ATOM 686 N N . GLN A 1 95 ? -22.390 -13.394 56.917 1.00 89.31 95 GLN A N 1
ATOM 687 C CA . GLN A 1 95 ? -21.050 -12.822 56.989 1.00 89.31 95 GLN A CA 1
ATOM 688 C C . GLN A 1 95 ? -20.173 -13.269 55.811 1.00 89.31 95 GLN A C 1
ATOM 690 O O . GLN A 1 95 ? -19.441 -12.459 55.245 1.00 89.31 95 GLN A O 1
ATOM 695 N N . PHE A 1 96 ? -20.271 -14.536 55.399 1.00 88.69 96 PHE A N 1
ATOM 696 C CA . PHE A 1 96 ? -19.591 -15.029 54.202 1.00 88.69 96 PHE A CA 1
ATOM 697 C C . PHE A 1 96 ? -20.131 -14.372 52.925 1.00 88.69 96 PHE A C 1
ATOM 699 O O . PHE A 1 96 ? -19.348 -13.981 52.063 1.00 88.69 96 PHE A O 1
ATOM 706 N N . ALA A 1 97 ? -21.452 -14.210 52.805 1.00 88.88 97 ALA A N 1
ATOM 707 C CA . ALA A 1 97 ? -22.077 -13.550 51.661 1.00 88.88 97 ALA A CA 1
ATOM 708 C C . ALA A 1 97 ? -21.668 -12.073 51.545 1.00 88.88 97 ALA A C 1
ATOM 710 O O . ALA A 1 97 ? -21.415 -11.596 50.438 1.00 88.88 97 ALA A O 1
ATOM 711 N N . ASP A 1 98 ? -21.571 -11.364 52.670 1.00 91.69 98 ASP A N 1
ATOM 712 C CA . ASP A 1 98 ? -21.119 -9.972 52.705 1.00 91.69 98 ASP A CA 1
ATOM 713 C C . ASP A 1 98 ? -19.620 -9.879 52.369 1.00 91.69 98 ASP A C 1
ATOM 715 O O . ASP A 1 98 ? -19.241 -9.102 51.500 1.00 91.69 98 ASP A O 1
ATOM 719 N N . MET A 1 99 ? -18.782 -10.772 52.909 1.00 91.12 99 MET A N 1
ATOM 720 C CA . MET A 1 99 ? -17.358 -10.852 52.552 1.00 91.12 99 MET A CA 1
ATOM 721 C C . MET A 1 99 ? -17.134 -11.131 51.055 1.00 91.12 99 MET A C 1
ATOM 723 O O . MET A 1 99 ? -16.253 -10.532 50.439 1.00 91.12 99 MET A O 1
ATOM 727 N N . VAL A 1 100 ? -17.910 -12.041 50.454 1.00 92.06 100 VAL A N 1
ATOM 728 C CA . VAL A 1 100 ? -17.837 -12.313 49.009 1.00 92.06 100 VAL A CA 1
ATOM 729 C C . VAL A 1 100 ? -18.259 -11.084 48.211 1.00 92.06 100 VAL A C 1
ATOM 731 O O . VAL A 1 100 ? -17.611 -10.770 47.217 1.00 92.06 100 VAL A O 1
ATOM 734 N N . ARG A 1 101 ? -19.308 -10.375 48.638 1.00 92.19 101 ARG A N 1
ATOM 735 C CA . ARG A 1 101 ? -19.778 -9.159 47.968 1.00 92.19 101 ARG A CA 1
ATOM 736 C C . ARG A 1 101 ? -18.723 -8.062 47.989 1.00 92.19 101 ARG A C 1
ATOM 738 O O . ARG A 1 101 ? -18.377 -7.572 46.921 1.00 92.19 101 ARG A O 1
ATOM 745 N N . ASP A 1 102 ? -18.166 -7.765 49.160 1.00 92.69 102 ASP A N 1
ATOM 746 C CA . ASP A 1 102 ? -17.112 -6.761 49.322 1.00 92.69 102 ASP A CA 1
ATOM 747 C C . ASP A 1 102 ? -15.897 -7.113 48.456 1.00 92.69 102 ASP A C 1
ATOM 749 O O . ASP A 1 102 ? -15.316 -6.257 47.791 1.00 92.69 102 ASP A O 1
ATOM 753 N N . LYS A 1 103 ? -15.537 -8.403 48.402 1.00 91.06 103 LYS A N 1
ATOM 754 C CA . LYS A 1 103 ? -14.421 -8.865 47.576 1.00 91.06 103 LYS A CA 1
ATOM 755 C C . LYS A 1 103 ? -14.717 -8.767 46.078 1.00 91.06 103 LYS A C 1
ATOM 757 O O . LYS A 1 103 ? -13.821 -8.412 45.318 1.00 91.06 103 LYS A O 1
ATOM 762 N N . VAL A 1 104 ? -15.941 -9.067 45.642 1.00 91.94 104 VAL A N 1
ATOM 763 C CA . VAL A 1 104 ? -16.370 -8.908 44.242 1.00 91.94 104 VAL A CA 1
ATOM 764 C C . VAL A 1 104 ? -16.388 -7.434 43.843 1.00 91.94 104 VAL A C 1
ATOM 766 O O . VAL A 1 104 ? -15.928 -7.110 42.753 1.00 91.94 104 VAL A O 1
ATOM 769 N N . GLU A 1 105 ? -16.871 -6.548 44.712 1.00 92.00 105 GLU A N 1
ATOM 770 C CA . GLU A 1 105 ? -16.897 -5.102 44.471 1.00 92.00 105 GLU A CA 1
ATOM 771 C C . GLU A 1 105 ? -15.471 -4.541 44.366 1.00 92.00 105 GLU A C 1
ATOM 773 O O . GLU A 1 105 ? -15.142 -3.886 43.378 1.00 92.00 105 GLU A O 1
ATOM 778 N N . GLU A 1 106 ? -14.575 -4.924 45.283 1.00 91.31 106 GLU A N 1
ATOM 779 C CA . GLU A 1 106 ? -13.157 -4.548 45.230 1.00 91.31 106 GLU A CA 1
ATOM 780 C C . GLU A 1 106 ? -12.469 -5.038 43.940 1.00 91.31 106 GLU A C 1
ATOM 782 O O . GLU A 1 106 ? -11.728 -4.292 43.294 1.00 91.31 106 GLU A O 1
ATOM 787 N N . GLU A 1 107 ? -12.689 -6.295 43.539 1.00 88.81 107 GLU A N 1
ATOM 788 C CA . GLU A 1 107 ? -12.114 -6.828 42.298 1.00 88.81 107 GLU A CA 1
ATOM 789 C C . GLU A 1 107 ? -12.751 -6.194 41.046 1.00 88.81 107 GLU A C 1
ATOM 791 O O . GLU A 1 107 ? -12.054 -5.987 40.047 1.00 88.81 107 GLU A O 1
ATOM 796 N N . SER A 1 108 ? -14.031 -5.811 41.098 1.00 87.19 108 SER A N 1
ATOM 797 C CA . SER A 1 108 ? -14.708 -5.065 40.029 1.00 87.19 108 SER A CA 1
ATOM 798 C C . SER A 1 108 ? -14.079 -3.684 39.841 1.00 87.19 108 SER A C 1
ATOM 800 O O . SER A 1 108 ? -13.644 -3.356 38.737 1.00 87.19 108 SER A O 1
ATOM 802 N N . GLU A 1 109 ? -13.917 -2.910 40.918 1.00 90.81 109 GLU A N 1
ATOM 803 C CA . GLU A 1 109 ? -13.266 -1.593 40.882 1.00 90.81 109 GLU A CA 1
ATOM 804 C C . GLU A 1 109 ? -11.817 -1.681 40.379 1.00 90.81 109 GLU A C 1
ATOM 806 O O . GLU A 1 109 ? -11.371 -0.874 39.555 1.00 90.81 109 GLU A O 1
ATOM 811 N N . ARG A 1 110 ? -11.065 -2.697 40.829 1.00 88.19 110 ARG A N 1
ATOM 812 C CA . ARG A 1 110 ? -9.699 -2.959 40.347 1.00 88.19 110 ARG A CA 1
ATOM 813 C C . ARG A 1 110 ? -9.674 -3.258 38.853 1.00 88.19 110 ARG A C 1
ATOM 815 O O . ARG A 1 110 ? -8.804 -2.739 38.148 1.00 88.19 110 ARG A O 1
ATOM 822 N N . THR A 1 111 ? -10.614 -4.069 38.371 1.00 81.50 111 THR A N 1
ATOM 823 C CA . THR A 1 111 ? -10.728 -4.434 36.955 1.00 81.50 111 THR A CA 1
ATOM 824 C C . THR A 1 111 ? -11.089 -3.214 36.110 1.00 81.50 111 THR A C 1
ATOM 826 O O . THR A 1 111 ? -10.430 -2.952 35.104 1.00 81.50 111 THR A O 1
ATOM 829 N N . GLU A 1 112 ? -12.047 -2.396 36.544 1.00 84.56 112 GLU A N 1
ATOM 830 C CA . GLU A 1 112 ? -12.414 -1.147 35.867 1.00 84.56 112 GLU A CA 1
ATOM 831 C C . GLU A 1 112 ? -11.244 -0.160 35.802 1.00 84.56 112 GLU A C 1
ATOM 833 O O . GLU A 1 112 ? -10.939 0.393 34.738 1.00 84.56 112 GLU A O 1
ATOM 838 N N . ALA A 1 113 ? -10.520 0.015 36.910 1.00 85.19 113 ALA A N 1
ATOM 839 C CA . ALA A 1 113 ? -9.331 0.856 36.951 1.00 85.19 113 ALA A CA 1
ATOM 840 C C . ALA A 1 113 ? -8.217 0.327 36.029 1.00 85.19 113 ALA A C 1
ATOM 842 O O . ALA A 1 113 ? -7.516 1.117 35.384 1.00 85.19 113 ALA A O 1
ATOM 843 N N . ALA A 1 114 ? -8.044 -0.996 35.938 1.00 82.00 114 ALA A N 1
ATOM 844 C CA . ALA A 1 114 ? -7.097 -1.625 35.022 1.00 82.00 114 ALA A CA 1
ATOM 845 C C . ALA A 1 114 ? -7.494 -1.401 33.554 1.00 82.00 114 ALA A C 1
ATOM 847 O O . ALA A 1 114 ? -6.650 -0.980 32.759 1.00 82.00 114 ALA A O 1
ATOM 848 N N . VAL A 1 115 ? -8.774 -1.577 33.207 1.00 81.50 115 VAL A N 1
ATOM 849 C CA . VAL A 1 115 ? -9.315 -1.307 31.864 1.00 81.50 115 VAL A CA 1
ATOM 850 C C . VAL A 1 115 ? -9.139 0.167 31.489 1.00 81.50 115 VAL A C 1
ATOM 852 O O . VAL A 1 115 ? -8.687 0.479 30.386 1.00 81.50 115 VAL A O 1
ATOM 855 N N . ALA A 1 116 ? -9.414 1.099 32.406 1.00 80.31 116 ALA A N 1
ATOM 856 C CA . ALA A 1 116 ? -9.217 2.528 32.169 1.00 80.31 116 ALA A CA 1
ATOM 857 C C . ALA A 1 116 ? -7.740 2.872 31.898 1.00 80.31 116 ALA A C 1
ATOM 859 O O . ALA A 1 116 ? -7.427 3.564 30.924 1.00 80.31 116 ALA A O 1
ATOM 860 N N . LYS A 1 117 ? -6.812 2.341 32.707 1.00 83.44 117 LYS A N 1
ATOM 861 C CA . LYS A 1 117 ? -5.362 2.510 32.493 1.00 83.44 117 LYS A CA 1
ATOM 862 C C . LYS A 1 117 ? -4.911 1.903 31.165 1.00 83.44 117 LYS A C 1
ATOM 864 O O . LYS A 1 117 ? -4.143 2.537 30.439 1.00 83.44 117 LYS A O 1
ATOM 869 N N . TYR A 1 118 ? -5.410 0.715 30.829 1.00 79.06 118 TYR A N 1
ATOM 870 C CA . TYR A 1 118 ? -5.128 0.044 29.563 1.00 79.06 118 TYR A CA 1
ATOM 871 C C . TYR A 1 118 ? -5.585 0.882 28.363 1.00 79.06 118 TYR A C 1
ATOM 873 O O . TYR A 1 118 ? -4.809 1.087 27.432 1.00 79.06 118 TYR A O 1
ATOM 881 N N . ARG A 1 119 ? -6.786 1.473 28.413 1.00 78.88 119 ARG A N 1
ATOM 882 C CA . ARG A 1 119 ? -7.296 2.364 27.354 1.00 78.88 119 ARG A CA 1
ATOM 883 C C . ARG A 1 119 ? -6.413 3.591 27.141 1.00 78.88 119 ARG A C 1
ATOM 885 O O . ARG A 1 119 ? -6.091 3.929 26.000 1.00 78.88 119 ARG A O 1
ATOM 892 N N . VAL A 1 120 ? -5.972 4.240 28.220 1.00 81.19 120 VAL A N 1
ATOM 893 C CA . VAL A 1 120 ? -5.049 5.386 28.134 1.00 81.19 120 VAL A CA 1
ATOM 894 C C . VAL A 1 120 ? -3.706 4.961 27.533 1.00 81.19 120 VAL A C 1
ATOM 896 O O . VAL A 1 120 ? -3.173 5.646 26.654 1.00 81.19 120 VAL A O 1
ATOM 899 N N . ALA A 1 121 ? -3.169 3.814 27.960 1.00 80.81 121 ALA A N 1
ATOM 900 C CA . ALA A 1 121 ? -1.938 3.259 27.406 1.00 80.81 121 ALA A CA 1
ATOM 901 C C . ALA A 1 121 ? -2.084 2.939 25.909 1.00 80.81 121 ALA A C 1
ATOM 903 O O . ALA A 1 121 ? -1.212 3.304 25.122 1.00 80.81 121 ALA A O 1
ATOM 904 N N . MET A 1 122 ? -3.210 2.355 25.496 1.00 79.81 122 MET A N 1
ATOM 905 C CA . MET A 1 122 ? -3.521 2.056 24.098 1.00 79.81 122 MET A CA 1
ATOM 906 C C . MET A 1 122 ? -3.587 3.313 23.230 1.00 79.81 122 MET A C 1
ATOM 908 O O . MET A 1 122 ? -2.953 3.369 22.176 1.00 79.81 122 MET A O 1
ATOM 912 N N . GLN A 1 123 ? -4.264 4.369 23.688 1.00 78.50 123 GLN A N 1
ATOM 913 C CA . GLN A 1 123 ? -4.291 5.651 22.974 1.00 78.50 123 GLN A CA 1
ATOM 914 C C . GLN A 1 123 ? -2.894 6.271 22.845 1.00 78.50 123 GLN A C 1
ATOM 916 O O . GLN A 1 123 ? -2.548 6.827 21.799 1.00 78.50 123 GLN A O 1
ATOM 921 N N . LYS A 1 124 ? -2.071 6.174 23.895 1.00 80.25 124 LYS A N 1
ATOM 922 C CA . LYS A 1 124 ? -0.686 6.657 23.866 1.00 80.25 124 LYS A CA 1
ATOM 923 C C . LYS A 1 124 ? 0.170 5.840 22.898 1.00 80.25 124 LYS A C 1
ATOM 925 O O . LYS A 1 124 ? 0.897 6.437 22.108 1.00 80.25 124 LYS A O 1
ATOM 930 N N . ASN A 1 125 ? 0.042 4.514 22.906 1.00 82.94 125 ASN A N 1
ATOM 931 C CA . ASN A 1 125 ? 0.734 3.620 21.979 1.00 82.94 125 ASN A CA 1
ATOM 932 C C . ASN A 1 125 ? 0.337 3.911 20.530 1.00 82.94 125 ASN A C 1
ATOM 934 O O . ASN A 1 125 ? 1.223 4.083 19.698 1.00 82.94 125 ASN A O 1
ATOM 938 N N . LYS A 1 126 ? -0.960 4.094 20.244 1.00 83.19 126 LYS A N 1
ATOM 939 C CA . LYS A 1 126 ? -1.459 4.531 18.930 1.00 83.19 126 LYS A CA 1
ATOM 940 C C . LYS A 1 126 ? -0.797 5.839 18.480 1.00 83.19 126 LYS A C 1
ATOM 942 O O . LYS A 1 126 ? -0.285 5.928 17.365 1.00 83.19 126 LYS A O 1
ATOM 947 N N . LYS A 1 127 ? -0.741 6.857 19.346 1.00 81.50 127 LYS A N 1
ATOM 948 C CA . LYS A 1 127 ? -0.094 8.147 19.026 1.00 81.50 127 LYS A CA 1
ATOM 949 C C . LYS A 1 127 ? 1.412 8.005 18.781 1.00 81.50 127 LYS A C 1
ATOM 951 O O . LYS A 1 127 ? 1.925 8.540 17.802 1.00 81.50 127 LYS A O 1
ATOM 956 N N . LEU A 1 128 ? 2.121 7.288 19.655 1.00 81.12 128 LEU A N 1
ATOM 957 C CA . LEU A 1 128 ? 3.568 7.075 19.537 1.00 81.12 128 LEU A CA 1
ATOM 958 C C . LEU A 1 128 ? 3.924 6.293 18.275 1.00 81.12 128 LEU A C 1
ATOM 960 O O . LEU A 1 128 ? 4.872 6.650 17.579 1.00 81.12 128 LEU A O 1
ATOM 964 N N . TYR A 1 129 ? 3.140 5.266 17.961 1.00 83.56 129 TYR A N 1
ATOM 965 C CA . TYR A 1 129 ? 3.315 4.450 16.774 1.00 83.56 129 TYR A CA 1
ATOM 966 C C . TYR A 1 129 ? 3.222 5.284 15.498 1.00 83.56 129 TYR A C 1
ATOM 968 O O . TYR A 1 129 ? 4.119 5.246 14.658 1.00 83.56 129 TYR A O 1
ATOM 976 N N . ASN A 1 130 ? 2.173 6.099 15.381 1.00 80.75 130 ASN A N 1
ATOM 977 C CA . ASN A 1 130 ? 1.966 6.941 14.209 1.00 80.75 130 ASN A CA 1
ATOM 978 C C . ASN A 1 130 ? 3.025 8.040 14.093 1.00 80.75 130 ASN A C 1
ATOM 980 O O . ASN A 1 130 ? 3.566 8.239 13.007 1.00 80.75 130 ASN A O 1
ATOM 984 N N . LYS A 1 131 ? 3.438 8.631 15.217 1.00 78.12 131 LYS A N 1
ATOM 985 C CA . LYS A 1 131 ? 4.556 9.579 15.244 1.00 78.12 131 LYS A CA 1
ATOM 986 C C . LYS A 1 131 ? 5.876 8.936 14.811 1.00 78.12 131 LYS A C 1
ATOM 988 O O . LYS A 1 131 ? 6.660 9.558 14.103 1.00 78.12 131 LYS A O 1
ATOM 993 N N . LEU A 1 132 ? 6.123 7.679 15.183 1.00 81.62 132 LEU A N 1
ATOM 994 C CA . LEU A 1 132 ? 7.284 6.926 14.701 1.00 81.62 132 LEU A CA 1
ATOM 995 C C . LEU A 1 132 ? 7.210 6.684 13.190 1.00 81.62 132 LEU A C 1
ATOM 997 O O . LEU A 1 132 ? 8.229 6.787 12.510 1.00 81.62 132 LEU A O 1
ATOM 1001 N N . GLN A 1 133 ? 6.018 6.416 12.650 1.00 80.19 133 GLN A N 1
ATOM 1002 C CA . GLN A 1 133 ? 5.828 6.313 11.203 1.00 80.19 133 GLN A CA 1
ATOM 1003 C C . GLN A 1 133 ? 6.053 7.659 10.490 1.00 80.19 133 GLN A C 1
ATOM 1005 O O . GLN A 1 133 ? 6.692 7.679 9.442 1.00 80.19 133 GLN A O 1
ATOM 1010 N N . GLU A 1 134 ? 5.597 8.775 11.053 1.00 74.94 134 GLU A N 1
ATOM 1011 C CA . GLU A 1 134 ? 5.816 10.121 10.499 1.00 74.94 134 GLU A CA 1
ATOM 1012 C C . GLU A 1 134 ? 7.301 10.515 10.509 1.00 74.94 134 GLU A C 1
ATOM 1014 O O . GLU A 1 134 ? 7.819 11.031 9.520 1.00 74.94 134 GLU A O 1
ATOM 1019 N N . MET A 1 135 ? 8.024 10.209 11.593 1.00 69.50 135 MET A N 1
ATOM 1020 C CA . MET A 1 135 ? 9.464 10.490 11.697 1.00 69.50 135 MET A CA 1
ATOM 1021 C C . MET A 1 135 ? 10.304 9.740 10.655 1.00 69.50 135 MET A C 1
ATOM 1023 O O . MET A 1 135 ? 11.388 10.202 10.307 1.00 69.50 135 MET A O 1
ATOM 1027 N N . ARG A 1 136 ? 9.813 8.609 10.129 1.00 72.25 136 ARG A N 1
ATOM 1028 C CA . ARG A 1 136 ? 10.465 7.876 9.029 1.00 72.25 136 ARG A CA 1
ATOM 1029 C C . ARG A 1 136 ? 10.314 8.561 7.662 1.00 72.25 136 ARG A C 1
ATOM 1031 O O . ARG A 1 136 ? 10.888 8.073 6.696 1.00 72.25 136 ARG A O 1
ATOM 1038 N N . GLY A 1 137 ? 9.575 9.666 7.573 1.00 68.75 137 GLY A N 1
ATOM 1039 C CA . GLY A 1 137 ? 9.334 10.403 6.335 1.00 68.75 137 GLY A CA 1
ATOM 1040 C C . GLY A 1 137 ? 8.011 10.033 5.664 1.00 68.75 137 GLY A C 1
ATOM 1041 O O . GLY A 1 137 ? 7.509 8.914 5.801 1.00 68.75 137 GLY A O 1
ATOM 1042 N N . ASN A 1 138 ? 7.452 11.007 4.939 1.00 70.25 138 ASN A N 1
ATOM 1043 C CA . ASN A 1 138 ? 6.112 10.921 4.348 1.00 70.25 138 ASN A CA 1
ATOM 1044 C C . ASN A 1 138 ? 6.071 10.090 3.060 1.00 70.25 138 ASN A C 1
ATOM 1046 O O . ASN A 1 138 ? 5.050 9.472 2.769 1.00 70.25 138 ASN A O 1
ATOM 1050 N N . ILE A 1 139 ? 7.183 10.044 2.319 1.00 89.19 139 ILE A N 1
ATOM 1051 C CA . ILE A 1 139 ? 7.378 9.088 1.230 1.00 89.19 139 ILE A CA 1
ATOM 1052 C C . ILE A 1 139 ? 8.642 8.287 1.508 1.00 89.19 139 ILE A C 1
ATOM 1054 O O . ILE A 1 139 ? 9.740 8.841 1.534 1.00 89.19 139 ILE A O 1
ATOM 1058 N N . ARG A 1 140 ? 8.476 6.983 1.713 1.00 93.06 140 ARG A N 1
ATOM 1059 C CA . ARG A 1 140 ? 9.577 6.029 1.865 1.00 93.06 140 ARG A CA 1
ATOM 1060 C C . ARG A 1 140 ? 9.832 5.335 0.545 1.00 93.06 140 ARG A C 1
ATOM 1062 O O . ARG A 1 140 ? 8.900 5.096 -0.220 1.00 93.06 140 ARG A O 1
ATOM 1069 N N . VAL A 1 141 ? 11.080 4.977 0.299 1.00 96.31 141 VAL A N 1
ATOM 1070 C CA . VAL A 1 141 ? 11.491 4.283 -0.915 1.00 96.31 141 VAL A CA 1
ATOM 1071 C C . VAL A 1 141 ? 12.261 3.030 -0.543 1.00 96.31 141 VAL A C 1
ATOM 1073 O O . VAL A 1 141 ? 13.320 3.104 0.081 1.00 96.31 141 VAL A O 1
ATOM 1076 N N . TYR A 1 142 ? 11.724 1.882 -0.946 1.00 98.12 142 TYR A N 1
ATOM 1077 C CA . TYR A 1 142 ? 12.348 0.572 -0.814 1.00 98.12 142 TYR A CA 1
ATOM 1078 C C . TYR A 1 142 ? 12.821 0.099 -2.183 1.00 98.12 142 TYR A C 1
ATOM 1080 O O . TYR A 1 142 ? 12.044 0.012 -3.129 1.00 98.12 142 TYR A O 1
ATOM 1088 N N . CYS A 1 143 ? 14.106 -0.206 -2.300 1.00 98.50 143 CYS A N 1
ATOM 1089 C CA . CYS A 1 143 ? 14.690 -0.758 -3.511 1.00 98.50 143 CYS A CA 1
ATOM 1090 C C . CYS A 1 143 ? 14.726 -2.276 -3.412 1.00 98.50 143 CYS A C 1
ATOM 1092 O O . CYS A 1 143 ? 15.233 -2.814 -2.431 1.00 98.50 143 CYS A O 1
ATOM 1094 N N . ARG A 1 144 ? 14.235 -2.978 -4.431 1.00 98.25 144 ARG A N 1
ATOM 1095 C CA . ARG A 1 144 ? 14.270 -4.439 -4.477 1.00 98.25 144 ARG A CA 1
ATOM 1096 C C . ARG A 1 144 ? 14.874 -4.912 -5.788 1.00 98.25 144 ARG A C 1
ATOM 1098 O O . ARG A 1 144 ? 14.402 -4.558 -6.863 1.00 98.25 144 ARG A O 1
ATOM 1105 N N . THR A 1 145 ? 15.921 -5.719 -5.675 1.00 97.62 145 THR A N 1
ATOM 1106 C CA . THR A 1 145 ? 16.596 -6.339 -6.818 1.00 97.62 145 THR A CA 1
ATOM 1107 C C . THR A 1 145 ? 16.151 -7.788 -6.912 1.00 97.62 145 THR A C 1
ATOM 1109 O O . THR A 1 145 ? 16.319 -8.534 -5.948 1.00 97.62 145 THR A O 1
ATOM 1112 N N . ARG A 1 146 ? 15.577 -8.199 -8.047 1.00 96.00 146 ARG A N 1
ATOM 1113 C CA . ARG A 1 146 ? 15.257 -9.617 -8.273 1.00 96.00 146 ARG A CA 1
ATOM 1114 C C . ARG A 1 146 ? 16.515 -10.417 -8.653 1.00 96.00 146 ARG A C 1
ATOM 1116 O O . ARG A 1 146 ? 17.505 -9.813 -9.062 1.00 96.00 146 ARG A O 1
ATOM 1123 N N . PRO A 1 147 ? 16.499 -11.757 -8.567 1.00 95.62 147 PRO A N 1
ATOM 1124 C CA . PRO A 1 147 ? 17.512 -12.599 -9.207 1.00 95.62 147 PRO A CA 1
ATOM 1125 C C . PRO A 1 147 ? 17.532 -12.431 -10.729 1.00 95.62 147 PRO A C 1
ATOM 1127 O O . PRO A 1 147 ? 16.522 -12.032 -11.316 1.00 95.62 147 PRO A O 1
ATOM 1130 N N . LEU A 1 148 ? 18.659 -12.770 -11.364 1.00 94.56 148 LEU A N 1
ATOM 1131 C CA . LEU A 1 148 ? 18.722 -12.944 -12.820 1.00 94.56 148 LEU A CA 1
ATOM 1132 C C . LEU A 1 148 ? 17.739 -14.036 -13.249 1.00 94.56 148 LEU A C 1
ATOM 1134 O O . LEU A 1 148 ? 17.630 -15.069 -12.586 1.00 94.56 148 LEU A O 1
ATOM 1138 N N . SER A 1 149 ? 17.019 -13.800 -14.342 1.00 92.44 149 SER A N 1
ATOM 1139 C CA . SER A 1 149 ? 16.144 -14.814 -14.929 1.00 92.44 149 SER A CA 1
ATOM 1140 C C . SER A 1 149 ? 16.958 -15.841 -15.718 1.00 92.44 149 SER A C 1
ATOM 1142 O O . SER A 1 149 ? 18.084 -15.570 -16.139 1.00 92.44 149 SER A O 1
ATOM 1144 N N . GLU A 1 150 ? 16.378 -17.013 -15.978 1.00 92.88 150 GLU A N 1
ATOM 1145 C CA . GLU A 1 150 ? 17.019 -18.035 -16.818 1.00 92.88 150 GLU A CA 1
ATOM 1146 C C . GLU A 1 150 ? 17.342 -17.507 -18.223 1.00 92.88 150 GLU A C 1
ATOM 1148 O O . GLU A 1 150 ? 18.402 -17.806 -18.768 1.00 92.88 150 GLU A O 1
ATOM 1153 N N . ALA A 1 151 ? 16.477 -16.652 -18.778 1.00 90.25 151 ALA A N 1
ATOM 1154 C CA . ALA A 1 151 ? 16.709 -16.003 -20.065 1.00 90.25 151 ALA A CA 1
ATOM 1155 C C . ALA A 1 151 ? 17.901 -15.028 -20.025 1.00 90.25 151 ALA A C 1
ATOM 1157 O O . ALA A 1 151 ? 18.691 -14.983 -20.965 1.00 90.25 151 ALA A O 1
ATOM 1158 N N . GLU A 1 152 ? 18.066 -14.269 -18.936 1.00 92.44 152 GLU A N 1
ATOM 1159 C CA . GLU A 1 152 ? 19.212 -13.367 -18.760 1.00 92.44 152 GLU A CA 1
ATOM 1160 C C . GLU A 1 152 ? 20.520 -14.148 -18.573 1.00 92.44 152 GLU A C 1
ATOM 1162 O O . GLU A 1 152 ? 21.535 -13.786 -19.168 1.00 92.44 152 GLU A O 1
ATOM 1167 N N . LEU A 1 153 ? 20.488 -15.248 -17.811 1.00 93.12 153 LEU A N 1
ATOM 1168 C CA . LEU A 1 153 ? 21.631 -16.151 -17.645 1.00 93.12 153 LEU A CA 1
ATOM 1169 C C . LEU A 1 153 ? 22.020 -16.817 -18.971 1.00 93.12 153 LEU A C 1
ATOM 1171 O O . LEU A 1 153 ? 23.197 -16.830 -19.326 1.00 93.12 153 LEU A O 1
ATOM 1175 N N . GLY A 1 154 ? 21.040 -17.313 -19.731 1.00 93.25 154 GLY A N 1
ATOM 1176 C CA . GLY A 1 154 ? 21.255 -17.902 -21.055 1.00 93.25 154 GLY A CA 1
ATOM 1177 C C . GLY A 1 154 ? 21.800 -16.902 -22.080 1.00 93.25 154 GLY A C 1
ATOM 1178 O O . GLY A 1 154 ? 22.569 -17.279 -22.960 1.00 93.25 154 GLY A O 1
ATOM 1179 N N . ALA A 1 155 ? 21.471 -15.617 -21.927 1.00 92.12 155 ALA A N 1
ATOM 1180 C CA . ALA A 1 155 ? 22.030 -14.521 -22.717 1.00 92.12 155 ALA A CA 1
ATOM 1181 C C . ALA A 1 155 ? 23.406 -14.031 -22.215 1.00 92.12 155 ALA A C 1
ATOM 1183 O O . ALA A 1 155 ? 23.924 -13.040 -22.731 1.00 92.12 155 ALA A O 1
ATOM 1184 N N . GLY A 1 156 ? 23.998 -14.686 -21.208 1.00 91.94 156 GLY A N 1
ATOM 1185 C CA . GLY A 1 156 ? 25.307 -14.330 -20.657 1.00 91.94 156 GLY A CA 1
ATOM 1186 C C . GLY A 1 156 ? 25.325 -13.005 -19.891 1.00 91.94 156 GLY A C 1
ATOM 1187 O O . GLY A 1 156 ? 26.380 -12.383 -19.767 1.00 91.94 156 GLY A O 1
ATOM 1188 N N . GLN A 1 157 ? 24.174 -12.537 -19.397 1.00 92.44 157 GLN A N 1
ATOM 1189 C CA . GLN A 1 157 ? 24.116 -11.304 -18.616 1.00 92.44 157 GLN A CA 1
ATOM 1190 C C . GLN A 1 157 ? 24.724 -11.497 -17.229 1.00 92.44 157 GLN A C 1
ATOM 1192 O O . GLN A 1 157 ? 24.536 -12.519 -16.571 1.00 92.44 157 GLN A O 1
ATOM 1197 N N . ILE A 1 158 ? 25.416 -10.460 -16.764 1.00 92.38 158 ILE A N 1
ATOM 1198 C CA . ILE A 1 158 ? 25.990 -10.399 -15.420 1.00 92.38 158 ILE A CA 1
ATOM 1199 C C . ILE A 1 158 ? 25.184 -9.446 -14.539 1.00 92.38 158 ILE A C 1
ATOM 1201 O O . ILE A 1 158 ? 24.491 -8.558 -15.038 1.00 92.38 158 ILE A O 1
ATOM 1205 N N . MET A 1 159 ? 25.301 -9.616 -13.221 1.00 93.50 159 MET A N 1
ATOM 1206 C CA . MET A 1 159 ? 24.726 -8.698 -12.237 1.00 93.50 159 MET A CA 1
ATOM 1207 C C . MET A 1 159 ? 25.394 -7.319 -12.357 1.00 93.50 159 MET A C 1
ATOM 1209 O O . MET A 1 159 ? 26.546 -7.147 -11.966 1.00 93.50 159 MET A O 1
ATOM 1213 N N . ALA A 1 160 ? 24.666 -6.334 -12.871 1.00 94.00 160 ALA A N 1
ATOM 1214 C CA . ALA A 1 160 ? 25.070 -4.933 -12.906 1.00 94.00 160 ALA A CA 1
ATOM 1215 C C . ALA A 1 160 ? 24.558 -4.131 -11.709 1.00 94.00 160 ALA A C 1
ATOM 1217 O O . ALA A 1 160 ? 25.151 -3.106 -11.386 1.00 94.00 160 ALA A O 1
ATOM 1218 N N . ALA A 1 161 ? 23.484 -4.576 -11.050 1.00 95.31 161 ALA A N 1
ATOM 1219 C CA . ALA A 1 161 ? 22.935 -3.937 -9.858 1.00 95.31 161 ALA A CA 1
ATOM 1220 C C . ALA A 1 161 ? 23.118 -4.826 -8.621 1.00 95.31 161 ALA A C 1
ATOM 1222 O O . ALA A 1 161 ? 22.575 -5.929 -8.554 1.00 95.31 161 ALA A O 1
ATOM 1223 N N . THR A 1 162 ? 23.852 -4.327 -7.627 1.00 94.50 162 THR A N 1
ATOM 1224 C CA . THR A 1 162 ? 24.233 -5.091 -6.433 1.00 94.50 162 THR A CA 1
ATOM 1225 C C . THR A 1 162 ? 23.926 -4.297 -5.171 1.00 94.50 162 THR A C 1
ATOM 1227 O O . THR A 1 162 ? 24.379 -3.161 -5.008 1.00 94.50 162 THR A O 1
ATOM 1230 N N . ALA A 1 163 ? 23.165 -4.903 -4.257 1.00 95.44 163 ALA A N 1
ATOM 1231 C CA . ALA A 1 163 ? 22.950 -4.357 -2.923 1.00 95.44 163 ALA A CA 1
ATOM 1232 C C . ALA A 1 163 ? 24.279 -4.367 -2.150 1.00 95.44 163 ALA A C 1
ATOM 1234 O O . ALA A 1 163 ? 24.872 -5.423 -1.941 1.00 95.44 163 ALA A O 1
ATOM 1235 N N . MET A 1 164 ? 24.752 -3.187 -1.752 1.00 94.56 164 MET A N 1
ATOM 1236 C CA . MET A 1 164 ? 25.986 -3.022 -0.977 1.00 94.56 164 MET A CA 1
ATOM 1237 C C . MET A 1 164 ? 25.725 -3.284 0.509 1.00 94.56 164 MET A C 1
ATOM 1239 O O . MET A 1 164 ? 26.554 -3.858 1.208 1.00 94.56 164 MET A O 1
ATOM 1243 N N . ASN A 1 165 ? 24.566 -2.833 0.987 1.00 95.31 165 ASN A N 1
ATOM 1244 C CA . ASN A 1 165 ? 24.054 -3.031 2.336 1.00 95.31 165 ASN A CA 1
ATOM 1245 C C . ASN A 1 165 ? 22.527 -2.809 2.328 1.00 95.31 165 ASN A C 1
ATOM 1247 O O . ASN A 1 165 ? 21.903 -2.729 1.272 1.00 95.31 165 ASN A O 1
ATOM 1251 N N . ASN A 1 166 ? 21.931 -2.688 3.513 1.00 94.56 166 ASN A N 1
ATOM 1252 C CA . ASN A 1 166 ? 20.491 -2.514 3.707 1.00 94.56 166 ASN A CA 1
ATOM 1253 C C . ASN A 1 166 ? 19.929 -1.152 3.260 1.00 94.56 166 ASN A C 1
ATOM 1255 O O . ASN A 1 166 ? 18.712 -0.986 3.287 1.00 94.56 166 ASN A O 1
ATOM 1259 N N . GLU A 1 167 ? 20.770 -0.187 2.890 1.00 95.75 167 GLU A N 1
ATOM 1260 C CA . GLU A 1 167 ? 20.378 1.175 2.501 1.00 95.75 167 GLU A CA 1
ATOM 1261 C C . GLU A 1 167 ? 20.969 1.604 1.151 1.00 95.75 167 GLU A C 1
ATOM 1263 O O . GLU A 1 167 ? 20.478 2.557 0.549 1.00 95.75 167 GLU A O 1
ATOM 1268 N N . GLU A 1 168 ? 21.998 0.917 0.649 1.00 97.62 168 GLU A N 1
ATOM 1269 C CA . GLU A 1 168 ? 22.751 1.327 -0.535 1.00 97.62 168 GLU A CA 1
ATOM 1270 C C . GLU A 1 168 ? 22.798 0.243 -1.613 1.00 97.62 168 GLU A C 1
ATOM 1272 O O . GLU A 1 168 ? 23.058 -0.933 -1.348 1.00 97.62 168 GLU A O 1
ATOM 1277 N N . ILE A 1 169 ? 22.606 0.669 -2.861 1.00 97.88 169 ILE A N 1
ATOM 1278 C CA . ILE A 1 169 ? 22.730 -0.159 -4.064 1.00 97.88 169 ILE A CA 1
ATOM 1279 C C . ILE A 1 169 ? 23.732 0.479 -5.026 1.00 97.88 169 ILE A C 1
ATOM 1281 O O . ILE A 1 169 ? 23.696 1.690 -5.261 1.00 97.88 169 ILE A O 1
ATOM 1285 N N . ALA A 1 170 ? 24.627 -0.336 -5.581 1.00 97.06 170 ALA A N 1
ATOM 1286 C CA . ALA A 1 170 ? 25.559 0.066 -6.625 1.00 97.06 170 ALA A CA 1
ATOM 1287 C C . ALA A 1 170 ? 25.093 -0.471 -7.981 1.00 97.06 170 ALA A C 1
ATOM 1289 O O . ALA A 1 170 ? 24.686 -1.626 -8.078 1.00 97.06 170 ALA A O 1
ATOM 1290 N N . VAL A 1 171 ? 25.183 0.360 -9.019 1.00 96.69 171 VAL A N 1
ATOM 1291 C CA . VAL A 1 171 ? 24.893 -0.021 -10.403 1.00 96.69 171 VAL A CA 1
ATOM 1292 C C . VAL A 1 171 ? 26.081 0.310 -11.287 1.00 96.69 171 VAL A C 1
ATOM 1294 O O . VAL A 1 171 ? 26.608 1.422 -11.214 1.00 96.69 171 VAL A O 1
ATOM 1297 N N . VAL A 1 172 ? 26.489 -0.654 -12.104 1.00 95.00 172 VAL A N 1
ATOM 1298 C CA . VAL A 1 172 ? 27.578 -0.532 -13.073 1.00 95.00 172 VAL A CA 1
ATOM 1299 C C . VAL A 1 172 ? 26.989 -0.577 -14.480 1.00 95.00 172 VAL A C 1
ATOM 1301 O O . VAL A 1 172 ? 26.369 -1.563 -14.864 1.00 95.00 172 VAL A O 1
ATOM 1304 N N . ASP A 1 173 ? 27.166 0.500 -15.240 1.00 92.25 173 ASP A N 1
ATOM 1305 C CA . ASP A 1 173 ? 26.748 0.597 -16.640 1.00 92.25 173 ASP A CA 1
ATOM 1306 C C . ASP A 1 173 ? 27.980 0.628 -17.545 1.00 92.25 173 ASP A C 1
ATOM 1308 O O . ASP A 1 173 ? 28.823 1.514 -17.417 1.00 92.25 173 ASP A O 1
ATOM 1312 N N . THR A 1 174 ? 28.077 -0.346 -18.449 1.00 88.19 174 THR A N 1
ATOM 1313 C CA . THR A 1 174 ? 29.150 -0.475 -19.448 1.00 88.19 174 THR A CA 1
ATOM 1314 C C . THR A 1 174 ? 28.652 -0.247 -20.879 1.00 88.19 174 THR A C 1
ATOM 1316 O O . THR A 1 174 ? 29.415 -0.382 -21.835 1.00 88.19 174 THR A O 1
ATOM 1319 N N . SER A 1 175 ? 27.381 0.138 -21.061 1.00 83.12 175 SER A N 1
ATOM 1320 C CA . SER A 1 175 ? 26.735 0.259 -22.379 1.00 83.12 175 SER A CA 1
ATOM 1321 C C . SER A 1 175 ? 27.365 1.313 -23.296 1.00 83.12 175 SER A C 1
ATOM 1323 O O . SER A 1 175 ? 27.182 1.267 -24.511 1.00 83.12 175 SER A O 1
ATOM 1325 N N . ARG A 1 176 ? 28.114 2.267 -22.728 1.00 81.31 176 ARG A N 1
ATOM 1326 C CA . ARG A 1 176 ? 28.743 3.386 -23.448 1.00 81.31 176 ARG A CA 1
ATOM 1327 C C . ARG A 1 176 ? 30.241 3.201 -23.703 1.00 81.31 176 ARG A C 1
ATOM 1329 O O . ARG A 1 176 ? 30.891 4.150 -24.123 1.00 81.31 176 ARG A O 1
ATOM 1336 N N . GLY A 1 177 ? 30.791 2.016 -23.436 1.00 79.69 177 GLY A N 1
ATOM 1337 C CA . GLY A 1 177 ? 32.224 1.727 -23.588 1.00 79.69 177 GLY A CA 1
ATOM 1338 C C . GLY A 1 177 ? 33.105 2.211 -22.429 1.00 79.69 177 GLY A C 1
ATOM 1339 O O . GLY A 1 177 ? 34.248 1.779 -22.327 1.00 79.69 177 GLY A O 1
ATOM 1340 N N . GLU A 1 178 ? 32.570 3.037 -21.528 1.00 84.69 178 GLU A N 1
ATOM 1341 C CA . GLU A 1 178 ? 33.179 3.388 -20.242 1.00 84.69 178 GLU A CA 1
ATOM 1342 C C . GLU A 1 178 ? 32.381 2.754 -19.101 1.00 84.69 178 GLU A C 1
ATOM 1344 O O . GLU A 1 178 ? 31.150 2.703 -19.151 1.00 84.69 178 GLU A O 1
ATOM 1349 N N . GLU A 1 179 ? 33.077 2.289 -18.062 1.00 87.88 179 GLU A N 1
ATOM 1350 C CA . GLU A 1 179 ? 32.438 1.777 -16.853 1.00 87.88 179 GLU A CA 1
ATOM 1351 C C . GLU A 1 179 ? 31.970 2.941 -15.972 1.00 87.88 179 GLU A C 1
ATOM 1353 O O . GLU A 1 179 ? 32.767 3.645 -15.350 1.00 87.88 179 GLU A O 1
ATOM 1358 N N . ILE A 1 180 ? 30.654 3.136 -15.895 1.00 89.44 180 ILE A N 1
ATOM 1359 C CA . ILE A 1 180 ? 30.040 4.143 -15.033 1.00 89.44 180 ILE A CA 1
ATOM 1360 C C . ILE A 1 180 ? 29.447 3.442 -13.815 1.00 89.44 180 ILE A C 1
ATOM 1362 O O . ILE A 1 180 ? 28.403 2.793 -13.897 1.00 89.44 180 ILE A O 1
ATOM 1366 N N . ARG A 1 181 ? 30.078 3.633 -12.654 1.00 93.94 181 ARG A N 1
ATOM 1367 C CA . ARG A 1 181 ? 29.554 3.163 -11.367 1.00 93.94 181 ARG A CA 1
ATOM 1368 C C . ARG A 1 181 ? 28.765 4.263 -10.660 1.00 93.94 181 ARG A C 1
ATOM 1370 O O . ARG A 1 181 ? 29.285 5.349 -10.409 1.00 93.94 181 ARG A O 1
ATOM 1377 N N . LYS A 1 182 ? 27.519 3.972 -10.283 1.00 95.75 182 LYS A N 1
ATOM 1378 C CA . LYS A 1 182 ? 26.657 4.859 -9.482 1.00 95.75 182 LYS A CA 1
ATOM 1379 C C . LYS A 1 182 ? 26.195 4.167 -8.211 1.00 95.75 182 LYS A C 1
ATOM 1381 O O . LYS A 1 182 ? 25.892 2.980 -8.233 1.00 95.75 182 LYS A O 1
ATOM 1386 N N . ILE A 1 183 ? 26.114 4.920 -7.117 1.00 96.94 183 ILE A N 1
ATOM 1387 C CA . ILE A 1 183 ? 25.598 4.445 -5.829 1.00 96.94 183 ILE A CA 1
ATOM 1388 C C . ILE A 1 183 ? 24.358 5.262 -5.479 1.00 96.94 183 ILE A C 1
ATOM 1390 O O . ILE A 1 183 ? 24.366 6.489 -5.584 1.00 96.94 183 ILE A O 1
ATOM 1394 N N . PHE A 1 184 ? 23.299 4.576 -5.065 1.00 97.94 184 PHE A N 1
ATOM 1395 C CA . PHE A 1 184 ? 22.043 5.179 -4.637 1.00 97.94 184 PHE A CA 1
ATOM 1396 C C . PHE A 1 184 ? 21.723 4.754 -3.208 1.00 97.94 184 PHE A C 1
ATOM 1398 O O . PHE A 1 184 ? 21.992 3.613 -2.832 1.00 97.94 184 PHE A O 1
ATOM 1405 N N . LYS A 1 185 ? 21.121 5.667 -2.435 1.00 96.88 185 LYS A N 1
ATOM 1406 C CA . LYS A 1 185 ? 20.727 5.440 -1.043 1.00 96.88 185 LYS A CA 1
ATOM 1407 C C . LYS A 1 185 ? 19.214 5.564 -0.853 1.00 96.88 185 LYS A C 1
ATOM 1409 O O . LYS A 1 185 ? 18.622 6.589 -1.209 1.00 96.88 185 LYS A O 1
ATOM 1414 N N . PHE A 1 186 ? 18.625 4.551 -0.232 1.00 96.69 186 PHE A N 1
ATOM 1415 C CA . PHE A 1 186 ? 17.193 4.403 0.020 1.00 96.69 186 PHE A CA 1
ATOM 1416 C C . PHE A 1 186 ? 16.915 4.064 1.485 1.00 96.69 186 PHE A C 1
ATOM 1418 O O . PHE A 1 186 ? 17.839 3.858 2.267 1.00 96.69 186 PHE A O 1
ATOM 1425 N N . ASP A 1 187 ? 15.637 4.026 1.862 1.00 95.38 187 ASP A N 1
ATOM 1426 C CA . ASP A 1 187 ? 15.233 3.714 3.239 1.00 95.38 187 ASP A CA 1
ATOM 1427 C C . ASP A 1 187 ? 15.353 2.212 3.538 1.00 95.38 187 ASP A C 1
ATOM 1429 O O . ASP A 1 187 ? 15.479 1.811 4.694 1.00 95.38 187 ASP A O 1
ATOM 1433 N N . ARG A 1 188 ? 15.328 1.384 2.486 1.00 96.94 188 ARG A N 1
ATOM 1434 C CA . ARG A 1 188 ? 15.630 -0.048 2.531 1.00 96.94 188 ARG A CA 1
ATOM 1435 C C . ARG A 1 188 ? 16.082 -0.539 1.157 1.00 96.94 188 ARG A C 1
ATOM 1437 O O . ARG A 1 188 ? 15.527 -0.118 0.142 1.00 96.94 188 ARG A O 1
ATOM 1444 N N . VAL A 1 189 ? 17.053 -1.444 1.120 1.00 98.31 189 VAL A N 1
ATOM 1445 C CA . VAL A 1 189 ? 17.541 -2.122 -0.086 1.00 98.31 189 VAL A CA 1
ATOM 1446 C C . VAL A 1 189 ? 17.518 -3.629 0.148 1.00 98.31 189 VAL A C 1
ATOM 1448 O O . VAL A 1 189 ? 18.109 -4.127 1.103 1.00 98.31 189 VAL A O 1
ATOM 1451 N N . TYR A 1 190 ? 16.842 -4.345 -0.746 1.00 98.12 190 TYR A N 1
ATOM 1452 C CA . TYR A 1 190 ? 16.732 -5.797 -0.751 1.00 98.12 190 TYR A CA 1
ATOM 1453 C C . TYR A 1 190 ? 17.524 -6.386 -1.916 1.00 98.12 190 TYR A C 1
ATOM 1455 O O . TYR A 1 190 ? 17.377 -5.962 -3.071 1.00 98.12 190 TYR A O 1
ATOM 1463 N N . GLY A 1 191 ? 18.353 -7.377 -1.601 1.00 96.69 191 GLY A N 1
ATOM 1464 C CA . GLY A 1 191 ? 19.096 -8.143 -2.592 1.00 96.69 191 GLY A CA 1
ATOM 1465 C C . GLY A 1 191 ? 18.271 -9.295 -3.186 1.00 96.69 191 GLY A C 1
ATOM 1466 O O . GLY A 1 191 ? 17.179 -9.594 -2.700 1.00 96.69 191 GLY A O 1
ATOM 1467 N N . PRO A 1 192 ? 18.823 -10.002 -4.188 1.00 94.31 192 PRO A N 1
ATOM 1468 C CA . PRO A 1 192 ? 18.151 -11.114 -4.868 1.00 94.31 192 PRO A CA 1
ATOM 1469 C C . PRO A 1 192 ? 17.661 -12.246 -3.957 1.00 94.31 192 PRO A C 1
ATOM 1471 O O . PRO A 1 192 ? 16.693 -12.923 -4.288 1.00 94.31 192 PRO A O 1
ATOM 1474 N N . GLY A 1 193 ? 18.329 -12.466 -2.821 1.00 93.81 193 GLY A N 1
ATOM 1475 C CA . GLY A 1 193 ? 17.989 -13.532 -1.876 1.00 93.81 193 GLY A CA 1
ATOM 1476 C C . GLY A 1 193 ? 16.849 -13.203 -0.908 1.00 93.81 193 GLY A C 1
ATOM 1477 O O . GLY A 1 193 ? 16.430 -14.089 -0.168 1.00 93.81 193 GLY A O 1
ATOM 1478 N N . THR A 1 194 ? 16.351 -11.961 -0.874 1.00 96.25 194 THR A N 1
ATOM 1479 C CA . THR A 1 194 ? 15.339 -11.549 0.109 1.00 96.25 194 THR A CA 1
ATOM 1480 C C . THR A 1 194 ? 13.946 -12.077 -0.245 1.00 96.25 194 THR A C 1
ATOM 1482 O O . THR A 1 194 ? 13.403 -11.811 -1.326 1.00 96.25 194 THR A O 1
ATOM 1485 N N . LYS A 1 195 ? 13.321 -12.771 0.710 1.00 96.06 195 LYS A N 1
ATOM 1486 C CA . LYS A 1 195 ? 12.004 -13.398 0.542 1.00 96.06 195 LYS A CA 1
ATOM 1487 C C . LYS A 1 195 ? 10.836 -12.412 0.691 1.00 96.06 195 LYS A C 1
ATOM 1489 O O . LYS A 1 195 ? 10.989 -11.294 1.172 1.00 96.06 195 LYS A O 1
ATOM 1494 N N . GLN A 1 196 ? 9.643 -12.820 0.247 1.00 96.38 196 GLN A N 1
ATOM 1495 C CA . GLN A 1 196 ? 8.427 -11.988 0.300 1.00 96.38 196 GLN A CA 1
ATOM 1496 C C . GLN A 1 196 ? 8.005 -11.637 1.729 1.00 96.38 196 GLN A C 1
ATOM 1498 O O . GLN A 1 196 ? 7.536 -10.530 1.977 1.00 96.38 196 GLN A O 1
ATOM 1503 N N . ASP A 1 197 ? 8.149 -12.579 2.661 1.00 95.69 197 ASP A N 1
ATOM 1504 C CA . ASP A 1 197 ? 7.813 -12.383 4.067 1.00 95.69 197 ASP A CA 1
ATOM 1505 C C . ASP A 1 197 ? 8.728 -11.343 4.716 1.00 95.69 197 ASP A C 1
ATOM 1507 O O . ASP A 1 197 ? 8.225 -10.447 5.388 1.00 95.69 197 ASP A O 1
ATOM 1511 N N . GLU A 1 198 ? 10.034 -11.397 4.442 1.00 95.56 198 GLU A N 1
ATOM 1512 C CA . GLU A 1 198 ? 11.006 -10.410 4.923 1.00 95.56 198 GLU A CA 1
ATOM 1513 C C . GLU A 1 198 ? 10.687 -9.002 4.407 1.00 95.56 198 GLU A C 1
ATOM 1515 O O . GLU A 1 198 ? 10.665 -8.049 5.185 1.00 95.56 198 GLU A O 1
ATOM 1520 N N . VAL A 1 199 ? 10.375 -8.870 3.112 1.00 96.38 199 VAL A N 1
ATOM 1521 C CA . VAL A 1 199 ? 9.952 -7.585 2.533 1.00 96.38 199 VAL A CA 1
ATOM 1522 C C . VAL A 1 199 ? 8.659 -7.097 3.190 1.00 96.38 199 VAL A C 1
ATOM 1524 O O . VAL A 1 199 ? 8.539 -5.919 3.523 1.00 96.38 199 VAL A O 1
ATOM 1527 N N . PHE A 1 200 ? 7.698 -7.993 3.432 1.00 96.81 200 PHE A N 1
ATOM 1528 C CA . PHE A 1 200 ? 6.441 -7.626 4.073 1.00 96.81 200 PHE A CA 1
ATOM 1529 C C . PHE A 1 200 ? 6.628 -7.137 5.514 1.00 96.81 200 PHE A C 1
ATOM 1531 O O . PHE A 1 200 ? 5.958 -6.175 5.888 1.00 96.81 200 PHE A O 1
ATOM 1538 N N . GLN A 1 201 ? 7.542 -7.716 6.305 1.00 95.25 201 GLN A N 1
ATOM 1539 C CA . GLN A 1 201 ? 7.772 -7.281 7.694 1.00 95.25 201 GLN A CA 1
ATOM 1540 C C . GLN A 1 201 ? 8.097 -5.786 7.804 1.00 95.25 201 GLN A C 1
ATOM 1542 O O . GLN A 1 201 ? 7.616 -5.118 8.719 1.00 95.25 201 GLN A O 1
ATOM 1547 N N . ASP A 1 202 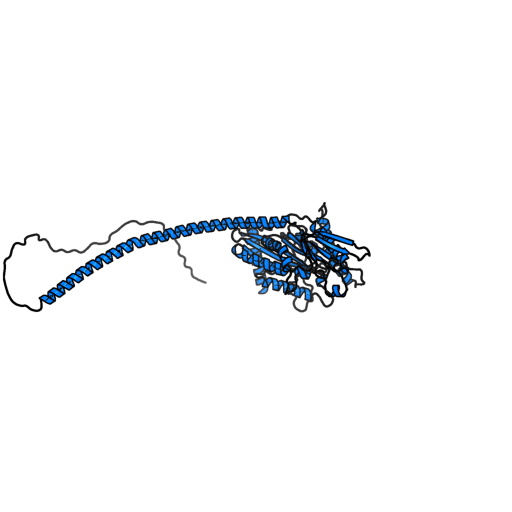? 8.841 -5.237 6.843 1.00 92.25 202 ASP A N 1
ATOM 1548 C CA . ASP A 1 202 ? 9.174 -3.809 6.821 1.00 92.25 202 ASP A CA 1
ATOM 1549 C C . ASP A 1 202 ? 7.971 -2.927 6.423 1.00 92.25 202 ASP A C 1
ATOM 1551 O O . ASP A 1 202 ? 7.873 -1.772 6.848 1.00 92.25 202 ASP A O 1
ATOM 1555 N N . THR A 1 203 ? 7.023 -3.467 5.644 1.00 92.50 203 THR A N 1
ATOM 1556 C CA . THR A 1 203 ? 5.786 -2.771 5.225 1.00 92.50 203 THR A CA 1
ATOM 1557 C C . THR A 1 203 ? 4.638 -2.896 6.218 1.00 92.50 203 THR A C 1
ATOM 1559 O O . THR A 1 203 ? 3.794 -2.000 6.297 1.00 92.50 203 THR A O 1
ATOM 1562 N N . LYS A 1 204 ? 4.634 -3.975 7.010 1.00 92.00 204 LYS A N 1
ATOM 1563 C CA . LYS A 1 204 ? 3.611 -4.327 7.997 1.00 92.00 204 LYS A CA 1
ATOM 1564 C C . LYS A 1 204 ? 3.174 -3.135 8.858 1.00 92.00 204 LYS A C 1
ATOM 1566 O O . LYS A 1 204 ? 1.972 -2.985 9.078 1.00 92.00 204 LYS A O 1
ATOM 1571 N N . PRO A 1 205 ? 4.075 -2.226 9.294 1.00 89.56 205 PRO A N 1
ATOM 1572 C CA . PRO A 1 205 ? 3.658 -1.118 10.136 1.00 89.56 205 PRO A CA 1
ATOM 1573 C C . PRO A 1 205 ? 2.708 -0.095 9.491 1.00 89.56 205 PRO A C 1
ATOM 1575 O O . PRO A 1 205 ? 2.042 0.684 10.178 1.00 89.56 205 PRO A O 1
ATOM 1578 N N . LEU A 1 206 ? 2.646 -0.059 8.161 1.00 89.69 206 LEU A N 1
ATOM 1579 C CA . LEU A 1 206 ? 1.722 0.816 7.447 1.00 89.69 206 LEU A CA 1
ATOM 1580 C C . LEU A 1 206 ? 0.277 0.313 7.558 1.00 89.69 206 LEU A C 1
ATOM 1582 O O . LEU A 1 206 ? -0.634 1.132 7.617 1.00 89.69 206 LEU A O 1
ATOM 1586 N N . VAL A 1 207 ? 0.063 -1.000 7.687 1.00 92.06 207 VAL A N 1
ATOM 1587 C CA . VAL A 1 207 ? -1.275 -1.614 7.756 1.00 92.06 207 VAL A CA 1
ATOM 1588 C C . VAL A 1 207 ? -2.048 -1.131 8.982 1.00 92.06 207 VAL A C 1
ATOM 1590 O O . VAL A 1 207 ? -3.184 -0.679 8.865 1.00 92.06 207 VAL A O 1
ATOM 1593 N N . THR A 1 208 ? -1.400 -1.101 10.149 1.00 90.25 208 THR A N 1
ATOM 1594 C CA . THR A 1 208 ? -1.994 -0.581 11.392 1.00 90.25 208 THR A CA 1
ATOM 1595 C C . THR A 1 208 ? -2.434 0.878 11.262 1.00 90.25 208 THR A C 1
ATOM 1597 O O . THR A 1 208 ? -3.434 1.278 11.853 1.00 90.25 208 THR A O 1
ATOM 1600 N N . SER A 1 209 ? -1.718 1.674 10.458 1.00 91.56 209 SER A N 1
ATOM 1601 C CA . SER A 1 209 ? -2.068 3.082 10.234 1.00 91.56 209 SER A CA 1
ATOM 1602 C C . SER A 1 209 ? -3.410 3.232 9.509 1.00 91.56 209 SER A C 1
ATOM 1604 O O . SER A 1 209 ? -4.117 4.206 9.747 1.00 91.56 209 SER A O 1
ATOM 1606 N N . VAL A 1 210 ? -3.790 2.268 8.666 1.00 93.00 210 VAL A N 1
ATOM 1607 C CA . VAL A 1 210 ? -5.070 2.285 7.942 1.00 93.00 210 VAL A CA 1
ATOM 1608 C C . VAL A 1 210 ? -6.232 2.209 8.934 1.00 93.00 210 VAL A C 1
ATOM 1610 O O . VAL A 1 210 ? -7.071 3.102 8.966 1.00 93.00 210 VAL A O 1
ATOM 1613 N N . LEU A 1 211 ? -6.229 1.216 9.829 1.00 91.44 211 LEU A N 1
ATOM 1614 C CA . LEU A 1 211 ? -7.258 1.070 10.874 1.00 91.44 211 LEU A CA 1
ATOM 1615 C C . LEU A 1 211 ? -7.237 2.207 11.905 1.00 91.44 211 LEU A C 1
ATOM 1617 O O . LEU A 1 211 ? -8.179 2.392 12.671 1.00 91.44 211 LEU A O 1
ATOM 1621 N N . ASP A 1 212 ? -6.148 2.971 11.951 1.00 89.44 212 ASP A N 1
ATOM 1622 C CA . ASP A 1 212 ? -6.044 4.150 12.794 1.00 89.44 212 ASP A CA 1
ATOM 1623 C C . ASP A 1 212 ? -6.683 5.404 12.180 1.00 89.44 212 ASP A C 1
ATOM 1625 O O . ASP A 1 212 ? -6.837 6.381 12.920 1.00 89.44 212 ASP A O 1
ATOM 1629 N N . GLY A 1 213 ? -7.081 5.354 10.901 1.00 90.38 213 GLY A N 1
ATOM 1630 C CA . GLY A 1 213 ? -7.725 6.439 10.156 1.00 90.38 213 GLY A CA 1
ATOM 1631 C C . GLY A 1 213 ? -6.797 7.221 9.223 1.00 90.38 213 GLY A C 1
ATOM 1632 O O . GLY A 1 213 ? -7.120 8.352 8.873 1.00 90.38 213 GLY A O 1
ATOM 1633 N N . TYR A 1 214 ? -5.631 6.672 8.866 1.00 89.62 214 TYR A N 1
ATOM 1634 C CA . TYR A 1 214 ? -4.695 7.316 7.940 1.00 89.62 214 TYR A CA 1
ATOM 1635 C C . TYR A 1 214 ? -4.858 6.797 6.513 1.00 89.62 214 TYR A C 1
ATOM 1637 O O . TYR A 1 214 ? -5.135 5.615 6.290 1.00 89.62 214 TYR A O 1
ATOM 1645 N N . ASN A 1 215 ? -4.557 7.658 5.541 1.00 91.19 215 ASN A N 1
ATOM 1646 C CA . ASN A 1 215 ? -4.362 7.220 4.165 1.00 91.19 215 ASN A CA 1
ATOM 1647 C C . ASN A 1 215 ? -2.977 6.597 4.003 1.00 91.19 215 ASN A C 1
ATOM 1649 O O . ASN A 1 215 ? -1.961 7.189 4.375 1.00 91.19 215 ASN A O 1
ATOM 1653 N N . VAL A 1 216 ? -2.915 5.436 3.372 1.00 93.62 216 VAL A N 1
ATOM 1654 C CA . VAL A 1 216 ? -1.692 4.706 3.066 1.00 93.62 216 VAL A CA 1
ATOM 1655 C C . VAL A 1 216 ? -1.670 4.389 1.581 1.00 93.62 216 VAL A C 1
ATOM 1657 O O . VAL A 1 216 ? -2.658 3.921 1.020 1.00 93.62 216 VAL A O 1
ATOM 1660 N N . CYS A 1 217 ? -0.529 4.611 0.943 1.00 94.81 217 CYS A N 1
ATOM 1661 C CA . CYS A 1 217 ? -0.323 4.246 -0.450 1.00 94.81 217 CYS A CA 1
ATOM 1662 C C . CYS A 1 217 ? 0.954 3.427 -0.581 1.00 94.81 217 CYS A C 1
ATOM 1664 O O . CYS A 1 217 ? 2.014 3.866 -0.143 1.00 94.81 217 CYS A O 1
ATOM 1666 N N . ILE A 1 218 ? 0.859 2.239 -1.169 1.00 97.00 218 ILE A N 1
ATOM 1667 C CA . ILE A 1 218 ? 2.010 1.396 -1.485 1.00 97.00 218 ILE A CA 1
ATOM 1668 C C . ILE A 1 218 ? 1.993 1.153 -2.984 1.00 97.00 218 ILE A C 1
ATOM 1670 O O . ILE A 1 218 ? 1.034 0.579 -3.498 1.00 97.00 218 ILE A O 1
ATOM 1674 N N . PHE A 1 219 ? 3.040 1.577 -3.686 1.00 96.56 219 PHE A N 1
ATOM 1675 C CA . PHE A 1 219 ? 3.109 1.414 -5.133 1.00 96.56 219 PHE A CA 1
ATOM 1676 C C . PHE A 1 219 ? 4.441 0.844 -5.605 1.00 96.56 219 PHE A C 1
ATOM 1678 O O . PHE A 1 219 ? 5.492 1.178 -5.061 1.00 96.56 219 PHE A O 1
ATOM 1685 N N . ALA A 1 220 ? 4.404 -0.001 -6.634 1.00 97.44 220 ALA A N 1
ATOM 1686 C CA . ALA A 1 220 ? 5.594 -0.545 -7.279 1.00 97.44 220 ALA A CA 1
ATOM 1687 C C . ALA A 1 220 ? 5.897 0.178 -8.597 1.00 97.44 220 ALA A C 1
ATOM 1689 O O . ALA A 1 220 ? 5.012 0.400 -9.415 1.00 97.44 220 ALA A O 1
ATOM 1690 N N . TYR A 1 221 ? 7.168 0.517 -8.808 1.00 96.56 221 TYR A N 1
ATOM 1691 C CA . TYR A 1 221 ? 7.679 1.237 -9.971 1.00 96.56 221 TYR A CA 1
ATOM 1692 C C . TYR A 1 221 ? 8.932 0.550 -10.523 1.00 96.56 221 TYR A C 1
ATOM 1694 O O . TYR A 1 221 ? 9.788 0.098 -9.764 1.00 96.56 221 TYR A O 1
ATOM 1702 N N . GLY A 1 222 ? 9.078 0.526 -11.844 1.00 94.69 222 GLY A N 1
ATOM 1703 C CA . GLY A 1 222 ? 10.255 0.011 -12.541 1.00 94.69 222 GLY A CA 1
ATOM 1704 C C . GLY A 1 222 ? 9.901 -0.509 -13.930 1.00 94.69 222 GLY A C 1
ATOM 1705 O O . GLY A 1 222 ? 8.727 -0.568 -14.305 1.00 94.69 222 GLY A O 1
ATOM 1706 N N . GLN A 1 223 ? 10.910 -0.919 -14.694 1.00 90.94 223 GLN A N 1
ATOM 1707 C CA . GLN A 1 223 ? 10.693 -1.451 -16.040 1.00 90.94 223 GLN A CA 1
ATOM 1708 C C . GLN A 1 223 ? 9.878 -2.754 -16.038 1.00 90.94 223 GLN A C 1
ATOM 1710 O O . GLN A 1 223 ? 9.733 -3.441 -15.020 1.00 90.94 223 GLN A O 1
ATOM 1715 N N . THR A 1 224 ? 9.326 -3.123 -17.181 1.00 90.19 224 THR A N 1
ATOM 1716 C CA . THR A 1 224 ? 8.700 -4.430 -17.393 1.00 90.19 224 THR A CA 1
ATOM 1717 C C . THR A 1 224 ? 9.679 -5.561 -17.087 1.00 90.19 224 THR A C 1
ATOM 1719 O O . THR A 1 224 ? 10.882 -5.469 -17.339 1.00 90.19 224 THR A O 1
ATOM 1722 N N . GLY A 1 225 ? 9.172 -6.603 -16.426 1.00 89.25 225 GLY A N 1
ATOM 1723 C CA . GLY A 1 225 ? 9.985 -7.727 -15.967 1.00 89.25 225 GLY A CA 1
ATOM 1724 C C . GLY A 1 225 ? 10.904 -7.441 -14.771 1.00 89.25 225 GLY A C 1
ATOM 1725 O O . GLY A 1 225 ? 11.648 -8.334 -14.382 1.00 89.25 225 GLY A O 1
ATOM 1726 N N . SER A 1 226 ? 10.882 -6.258 -14.138 1.00 93.44 226 SER A N 1
ATOM 1727 C CA . SER A 1 226 ? 11.737 -5.980 -12.963 1.00 93.44 226 SER A CA 1
ATOM 1728 C C . SER A 1 226 ? 11.225 -6.559 -11.636 1.00 93.44 226 SER A C 1
ATOM 1730 O O . SER A 1 226 ? 11.972 -6.587 -10.663 1.00 93.44 226 SER A O 1
ATOM 1732 N N . GLY A 1 227 ? 9.979 -7.052 -11.586 1.00 94.31 227 GLY A N 1
ATOM 1733 C CA . GLY A 1 227 ? 9.395 -7.683 -10.391 1.00 94.31 227 GLY A CA 1
ATOM 1734 C C . GLY A 1 227 ? 8.314 -6.872 -9.662 1.00 94.31 227 GLY A C 1
ATOM 1735 O O . GLY A 1 227 ? 8.053 -7.139 -8.486 1.00 94.31 227 GLY A O 1
ATOM 1736 N N . LYS A 1 228 ? 7.668 -5.905 -10.336 1.00 95.19 228 LYS A N 1
ATOM 1737 C CA . LYS A 1 228 ? 6.545 -5.114 -9.786 1.00 95.19 228 LYS A CA 1
ATOM 1738 C C . LYS A 1 228 ? 5.377 -5.992 -9.332 1.00 95.19 228 LYS A C 1
ATOM 1740 O O . LYS A 1 228 ? 5.149 -6.113 -8.129 1.00 95.19 228 LYS A O 1
ATOM 1745 N N . THR A 1 229 ? 4.753 -6.709 -10.265 1.00 93.06 229 THR A N 1
ATOM 1746 C CA . THR A 1 229 ? 3.645 -7.635 -9.993 1.00 93.06 229 THR A CA 1
ATOM 1747 C C . THR A 1 229 ? 4.052 -8.763 -9.048 1.00 93.06 229 THR A C 1
ATOM 1749 O O . THR A 1 229 ? 3.302 -9.104 -8.142 1.00 93.06 229 THR A O 1
ATOM 1752 N N . TYR A 1 230 ? 5.282 -9.284 -9.155 1.00 94.88 230 TYR A N 1
ATOM 1753 C CA . TYR A 1 230 ? 5.790 -10.273 -8.195 1.00 94.88 230 TYR A CA 1
ATOM 1754 C C . TYR A 1 230 ? 5.804 -9.725 -6.762 1.00 94.88 230 TYR A C 1
ATOM 1756 O O . TYR A 1 230 ? 5.460 -10.433 -5.825 1.00 94.88 230 TYR A O 1
ATOM 1764 N N . THR A 1 231 ? 6.184 -8.463 -6.564 1.00 96.94 231 THR A N 1
ATOM 1765 C CA . THR A 1 231 ? 6.197 -7.860 -5.226 1.00 96.94 231 THR A CA 1
ATOM 1766 C C . THR A 1 231 ? 4.801 -7.513 -4.738 1.00 96.94 231 THR A C 1
ATOM 1768 O O . THR A 1 231 ? 4.503 -7.771 -3.576 1.00 96.94 231 THR A O 1
ATOM 1771 N N . MET A 1 232 ? 3.952 -6.937 -5.590 1.00 95.75 232 MET A N 1
ATOM 1772 C CA . MET A 1 232 ? 2.609 -6.517 -5.188 1.00 95.75 232 MET A CA 1
ATOM 1773 C C . MET A 1 232 ? 1.675 -7.717 -5.024 1.00 95.75 232 MET A C 1
ATOM 1775 O O . MET A 1 232 ? 1.134 -7.928 -3.947 1.00 95.75 232 MET A O 1
ATOM 1779 N N . GLU A 1 233 ? 1.530 -8.549 -6.046 1.00 92.44 233 GLU A N 1
ATOM 1780 C CA . GLU A 1 233 ? 0.608 -9.685 -6.047 1.00 92.44 233 GLU A CA 1
ATOM 1781 C C . GLU A 1 233 ? 1.296 -10.976 -5.597 1.00 92.44 233 GLU A C 1
ATOM 1783 O O . GLU A 1 233 ? 0.868 -11.598 -4.623 1.00 92.44 233 GLU A O 1
ATOM 1788 N N . GLY A 1 234 ? 2.415 -11.314 -6.244 1.00 91.50 234 GLY A N 1
ATOM 1789 C CA . GLY A 1 234 ? 3.137 -12.573 -6.051 1.00 91.50 234 GLY A CA 1
ATOM 1790 C C . GLY A 1 234 ? 2.349 -13.808 -6.517 1.00 91.50 234 GLY A C 1
ATOM 1791 O O . GLY A 1 234 ? 1.132 -13.753 -6.675 1.00 91.50 234 GLY A O 1
ATOM 1792 N N . PRO A 1 235 ? 3.024 -14.942 -6.759 1.00 90.06 235 PRO A N 1
ATOM 1793 C CA . PRO A 1 235 ? 2.332 -16.187 -7.078 1.00 90.06 235 PRO A CA 1
ATOM 1794 C C . PRO A 1 235 ? 1.534 -16.708 -5.863 1.00 90.06 235 PRO A C 1
ATOM 1796 O O . PRO A 1 235 ? 1.878 -16.373 -4.722 1.00 90.06 235 PRO A O 1
ATOM 1799 N N . PRO A 1 236 ? 0.507 -17.556 -6.063 1.00 87.06 236 PRO A N 1
ATOM 1800 C CA . PRO A 1 236 ? -0.315 -18.100 -4.978 1.00 87.06 236 PRO A CA 1
ATOM 1801 C C . PRO A 1 236 ? 0.487 -18.772 -3.854 1.00 87.06 236 PRO A C 1
ATOM 1803 O O . PRO A 1 236 ? 0.146 -18.620 -2.678 1.00 87.06 236 PRO A O 1
ATOM 1806 N N . GLU A 1 237 ? 1.572 -19.464 -4.209 1.00 91.25 237 GLU A N 1
ATOM 1807 C CA . GLU A 1 237 ? 2.466 -20.183 -3.295 1.00 91.25 237 GLU A CA 1
ATOM 1808 C C . GLU A 1 237 ? 3.393 -19.236 -2.521 1.00 91.25 237 GLU A C 1
ATOM 1810 O O . GLU A 1 237 ? 3.871 -19.572 -1.438 1.00 91.25 237 GLU A O 1
ATOM 1815 N N . ASN A 1 238 ? 3.657 -18.045 -3.065 1.00 92.56 238 ASN A N 1
ATOM 1816 C CA . ASN A 1 238 ? 4.521 -17.043 -2.451 1.00 92.56 238 ASN A CA 1
ATOM 1817 C C . ASN A 1 238 ? 3.920 -15.633 -2.578 1.00 92.56 238 ASN A C 1
ATOM 1819 O O . ASN A 1 238 ? 4.434 -14.795 -3.333 1.00 92.56 238 ASN A O 1
ATOM 1823 N N . PRO A 1 239 ? 2.836 -15.359 -1.829 1.00 94.06 239 PRO A N 1
ATOM 1824 C CA . PRO A 1 239 ? 2.059 -14.143 -1.995 1.00 94.06 239 PRO A CA 1
ATOM 1825 C C . PRO A 1 239 ? 2.886 -12.891 -1.711 1.00 94.06 239 PRO A C 1
ATOM 1827 O O . PRO A 1 239 ? 3.759 -12.883 -0.836 1.00 94.06 239 PRO A O 1
ATOM 1830 N N . GLY A 1 240 ? 2.588 -11.833 -2.454 1.00 95.69 240 GLY A N 1
ATOM 1831 C CA . GLY A 1 240 ? 3.197 -10.517 -2.341 1.00 95.69 240 GLY A CA 1
ATOM 1832 C C . GLY A 1 240 ? 2.550 -9.636 -1.271 1.00 95.69 240 GLY A C 1
ATOM 1833 O O . GLY A 1 240 ? 1.853 -10.099 -0.362 1.00 95.69 240 GLY A O 1
ATOM 1834 N N . ILE A 1 241 ? 2.800 -8.334 -1.385 1.00 96.62 241 ILE A N 1
ATOM 1835 C CA . ILE A 1 241 ? 2.363 -7.305 -0.440 1.00 96.62 241 ILE A CA 1
ATOM 1836 C C . ILE A 1 241 ? 0.839 -7.212 -0.346 1.00 96.62 241 ILE A C 1
ATOM 1838 O O . ILE A 1 241 ? 0.336 -7.037 0.760 1.00 96.62 241 ILE A O 1
ATOM 1842 N N . ASN A 1 242 ? 0.099 -7.376 -1.443 1.00 94.06 242 ASN A N 1
ATOM 1843 C CA . ASN A 1 242 ? -1.354 -7.209 -1.478 1.00 94.06 242 ASN A CA 1
ATOM 1844 C C . ASN A 1 242 ? -2.044 -8.184 -0.523 1.00 94.06 242 ASN A C 1
ATOM 1846 O O . ASN A 1 242 ? -2.674 -7.771 0.450 1.00 94.06 242 ASN A O 1
ATOM 1850 N N . LYS A 1 243 ? -1.858 -9.489 -0.749 1.00 93.44 243 LYS A N 1
ATOM 1851 C CA . LYS A 1 243 ? -2.480 -10.536 0.070 1.00 93.44 243 LYS A CA 1
ATOM 1852 C C . LYS A 1 243 ? -1.994 -10.499 1.520 1.00 93.44 243 LYS A C 1
ATOM 1854 O O . LYS A 1 243 ? -2.811 -10.617 2.427 1.00 93.44 243 LYS A O 1
ATOM 1859 N N . ARG A 1 244 ? -0.696 -10.277 1.759 1.00 95.75 244 ARG A N 1
ATOM 1860 C CA . ARG A 1 244 ? -0.140 -10.203 3.124 1.00 95.75 244 ARG A CA 1
ATOM 1861 C C . ARG A 1 244 ? -0.648 -8.989 3.902 1.00 95.75 244 ARG A C 1
ATOM 1863 O O . ARG A 1 244 ? -0.945 -9.101 5.088 1.00 95.75 244 ARG A O 1
ATOM 1870 N N . THR A 1 245 ? -0.791 -7.846 3.233 1.00 95.56 245 THR A N 1
ATOM 1871 C CA . THR A 1 245 ? -1.358 -6.630 3.830 1.00 95.56 245 THR A CA 1
ATOM 1872 C C . THR A 1 245 ? -2.797 -6.856 4.258 1.00 95.56 245 THR A C 1
ATOM 1874 O O . THR A 1 245 ? -3.167 -6.471 5.361 1.00 95.56 245 THR A O 1
ATOM 1877 N N . LEU A 1 246 ? -3.594 -7.515 3.419 1.00 94.19 246 LEU A N 1
ATOM 1878 C CA . LEU A 1 246 ? -4.991 -7.814 3.724 1.00 94.19 246 LEU A CA 1
ATOM 1879 C C . LEU A 1 246 ? -5.125 -8.840 4.846 1.00 94.19 246 LEU A C 1
ATOM 1881 O O . LEU A 1 246 ? -5.909 -8.629 5.761 1.00 94.19 246 LEU A O 1
ATOM 1885 N N . GLN A 1 247 ? -4.306 -9.894 4.832 1.00 94.38 247 GLN A N 1
ATOM 1886 C CA . GLN A 1 247 ? -4.217 -10.848 5.940 1.00 94.38 247 GLN A CA 1
ATOM 1887 C C . GLN A 1 247 ? -3.958 -10.140 7.271 1.00 94.38 247 GLN A C 1
ATOM 1889 O O . GLN A 1 247 ? -4.652 -10.391 8.251 1.00 94.38 247 GLN A O 1
ATOM 1894 N N . GLU A 1 248 ? -2.989 -9.225 7.304 1.00 95.56 248 GLU A N 1
ATOM 1895 C CA . GLU A 1 248 ? -2.699 -8.458 8.513 1.00 95.56 248 GLU A CA 1
ATOM 1896 C C . GLU A 1 248 ? -3.821 -7.473 8.866 1.00 95.56 248 GLU A C 1
ATOM 1898 O O . GLU A 1 248 ? -4.115 -7.297 10.045 1.00 95.56 248 GLU A O 1
ATOM 1903 N N . LEU A 1 249 ? -4.463 -6.851 7.872 1.00 95.56 249 LEU A N 1
ATOM 1904 C CA . LEU A 1 249 ? -5.569 -5.919 8.085 1.00 95.56 249 LEU A CA 1
ATOM 1905 C C . LEU A 1 249 ? -6.742 -6.610 8.789 1.00 95.56 249 LEU A C 1
ATOM 1907 O O . LEU A 1 249 ? -7.201 -6.101 9.807 1.00 95.56 249 LEU A O 1
ATOM 1911 N N . PHE A 1 250 ? -7.179 -7.771 8.288 1.00 94.94 250 PHE A N 1
ATOM 1912 C CA . PHE A 1 250 ? -8.246 -8.558 8.918 1.00 94.94 250 PHE A CA 1
ATOM 1913 C C . PHE A 1 250 ? -7.820 -9.096 10.281 1.00 94.94 250 PHE A C 1
ATOM 1915 O O . PHE A 1 250 ? -8.574 -8.969 11.235 1.00 94.94 250 PHE A O 1
ATOM 1922 N N . ARG A 1 251 ? -6.575 -9.572 10.425 1.00 95.12 251 ARG A N 1
ATOM 1923 C CA . ARG A 1 251 ? -6.044 -10.014 11.723 1.00 95.12 251 ARG A CA 1
ATOM 1924 C C . ARG A 1 251 ? -6.136 -8.913 12.788 1.00 95.12 251 ARG A C 1
ATOM 1926 O O . ARG A 1 251 ? -6.585 -9.175 13.897 1.00 95.12 251 ARG A O 1
ATOM 1933 N N . ILE A 1 252 ? -5.717 -7.683 12.465 1.00 92.94 252 ILE A N 1
ATOM 1934 C CA . ILE A 1 252 ? -5.802 -6.548 13.401 1.00 92.94 252 ILE A CA 1
ATOM 1935 C C . ILE A 1 252 ? -7.261 -6.104 13.595 1.00 92.94 252 ILE A C 1
ATOM 1937 O O . ILE A 1 252 ? -7.620 -5.664 14.687 1.00 92.94 252 ILE A O 1
ATOM 1941 N N . ALA A 1 253 ? -8.102 -6.178 12.559 1.00 93.19 253 ALA A N 1
ATOM 1942 C CA . ALA A 1 253 ? -9.520 -5.847 12.672 1.00 93.19 253 ALA A CA 1
ATOM 1943 C C . ALA A 1 253 ? -10.236 -6.793 13.649 1.00 93.19 253 ALA A C 1
ATOM 1945 O O . ALA A 1 253 ? -10.926 -6.314 14.547 1.00 93.19 253 ALA A O 1
ATOM 1946 N N . ASP A 1 254 ? -9.978 -8.098 13.553 1.00 93.06 254 ASP A N 1
ATOM 1947 C CA . ASP A 1 254 ? -10.512 -9.110 14.466 1.00 93.06 254 ASP A CA 1
ATOM 1948 C C . ASP A 1 254 ? -10.049 -8.858 15.907 1.00 93.06 254 ASP A C 1
ATOM 1950 O O . ASP A 1 254 ? -10.870 -8.836 16.823 1.00 93.06 254 ASP A O 1
ATOM 1954 N N . GLU A 1 255 ? -8.761 -8.550 16.113 1.00 91.56 255 GLU A N 1
ATOM 1955 C CA . GLU A 1 255 ? -8.215 -8.176 17.431 1.00 91.56 255 GLU A CA 1
ATOM 1956 C C . GLU A 1 255 ? -8.875 -6.922 18.029 1.00 91.56 255 GLU A C 1
ATOM 1958 O O . GLU A 1 255 ? -8.925 -6.768 19.247 1.00 91.56 255 GLU A O 1
ATOM 1963 N N . ARG A 1 256 ? -9.361 -6.001 17.188 1.00 89.56 256 ARG A N 1
ATOM 1964 C CA . ARG A 1 256 ? -10.000 -4.741 17.609 1.00 89.56 256 ARG A CA 1
ATOM 1965 C C . ARG A 1 256 ? -11.527 -4.822 17.652 1.00 89.56 256 ARG A C 1
ATOM 1967 O O . ARG A 1 256 ? -12.159 -3.849 18.071 1.00 89.56 256 ARG A O 1
ATOM 1974 N N . SER A 1 257 ? -12.111 -5.945 17.239 1.00 90.75 257 SER A N 1
ATOM 1975 C CA . SER A 1 257 ? -13.557 -6.111 17.059 1.00 90.75 257 SER A CA 1
ATOM 1976 C C . SER A 1 257 ? -14.358 -5.986 18.355 1.00 90.75 257 SER A C 1
ATOM 1978 O O . SER A 1 257 ? -15.542 -5.662 18.307 1.00 90.75 257 SER A O 1
ATOM 1980 N N . GLU A 1 258 ? -13.743 -6.181 19.527 1.00 89.06 258 GLU A N 1
ATOM 1981 C CA . GLU A 1 258 ? -14.400 -5.968 20.823 1.00 89.06 258 GLU A CA 1
ATOM 1982 C C . GLU A 1 258 ? -14.689 -4.483 21.081 1.00 89.06 258 GLU A C 1
ATOM 1984 O O . GLU A 1 258 ? -15.795 -4.143 21.504 1.00 89.06 258 GLU A O 1
ATOM 1989 N N . ASP A 1 259 ? -13.746 -3.598 20.743 1.00 88.00 259 ASP A N 1
ATOM 1990 C CA . ASP A 1 259 ? -13.797 -2.157 21.026 1.00 88.00 259 ASP A CA 1
ATOM 1991 C C . ASP A 1 259 ? -14.349 -1.311 19.861 1.00 88.00 259 ASP A C 1
ATOM 1993 O O . ASP A 1 259 ? -14.811 -0.180 20.073 1.00 88.00 259 ASP A O 1
ATOM 1997 N N . TYR A 1 260 ? -14.278 -1.825 18.629 1.00 91.62 260 TYR A N 1
ATOM 1998 C CA . TYR A 1 260 ? -14.620 -1.093 17.410 1.00 91.62 260 TYR A CA 1
ATOM 1999 C C . TYR A 1 260 ? -15.580 -1.874 16.514 1.00 91.62 260 TYR A C 1
ATOM 2001 O O . TYR A 1 260 ? -15.420 -3.074 16.317 1.00 91.62 260 TYR A O 1
ATOM 2009 N N . ASP A 1 261 ? -16.532 -1.161 15.920 1.00 93.38 261 ASP A N 1
ATOM 2010 C CA . ASP A 1 261 ? -17.291 -1.625 14.762 1.00 93.38 261 ASP A CA 1
ATOM 2011 C C . ASP A 1 261 ? -16.479 -1.285 13.504 1.00 93.38 261 ASP A C 1
ATOM 2013 O O . ASP A 1 261 ? -16.204 -0.111 13.229 1.00 93.38 261 ASP A O 1
ATOM 2017 N N . ILE A 1 262 ? -16.028 -2.306 12.771 1.00 94.50 262 ILE A N 1
ATOM 2018 C CA . ILE A 1 262 ? -15.135 -2.151 11.616 1.00 94.50 262 ILE A CA 1
ATOM 2019 C C . ILE A 1 262 ? -15.857 -2.611 10.350 1.00 94.50 262 ILE A C 1
ATOM 2021 O O . ILE A 1 262 ? -16.326 -3.740 10.270 1.00 94.50 262 ILE A O 1
ATOM 2025 N N . SER A 1 263 ? -15.911 -1.734 9.349 1.00 94.56 263 SER A N 1
ATOM 2026 C CA . SER A 1 263 ? -16.432 -2.018 8.011 1.00 94.56 263 SER A CA 1
ATOM 2027 C C . SER A 1 263 ? -15.326 -1.814 6.984 1.00 94.56 263 SER A C 1
ATOM 2029 O O . SER A 1 263 ? -14.713 -0.744 6.940 1.00 94.56 263 SER A O 1
ATOM 2031 N N . ILE A 1 264 ? -15.091 -2.819 6.143 1.00 95.81 264 ILE A N 1
ATOM 2032 C CA . ILE A 1 264 ? -14.064 -2.798 5.098 1.00 95.81 264 ILE A CA 1
ATOM 2033 C C . ILE A 1 264 ? -14.751 -2.889 3.736 1.00 95.81 264 ILE A C 1
ATOM 2035 O O . ILE A 1 264 ? -15.494 -3.836 3.477 1.00 95.81 264 ILE A O 1
ATOM 2039 N N . THR A 1 265 ? -14.495 -1.916 2.863 1.00 95.69 265 THR A N 1
ATOM 2040 C CA . THR A 1 265 ? -14.906 -1.963 1.454 1.00 95.69 265 THR A CA 1
ATOM 2041 C C . THR A 1 265 ? -13.694 -2.052 0.541 1.00 95.69 265 THR A C 1
ATOM 2043 O O . THR A 1 265 ? -12.622 -1.518 0.849 1.00 95.69 265 THR A O 1
ATOM 2046 N N . VAL A 1 266 ? -13.853 -2.763 -0.572 1.00 95.75 266 VAL A N 1
ATOM 2047 C CA . VAL A 1 266 ? -12.796 -3.011 -1.551 1.00 95.75 266 VAL A CA 1
ATOM 2048 C C . VAL A 1 266 ? -13.275 -2.615 -2.940 1.00 95.75 266 VAL A C 1
ATOM 2050 O O . VAL A 1 266 ? -14.385 -2.947 -3.347 1.00 95.75 266 VAL A O 1
ATOM 2053 N N . SER A 1 267 ? -12.396 -1.945 -3.677 1.00 94.12 267 SER A N 1
ATOM 2054 C CA . SER A 1 267 ? -12.568 -1.633 -5.093 1.00 94.12 267 SER A CA 1
ATOM 2055 C C . SER A 1 267 ? -11.316 -2.017 -5.863 1.00 94.12 267 SER A C 1
ATOM 2057 O O . SER A 1 267 ? -10.196 -1.837 -5.375 1.00 94.12 267 SER A O 1
ATOM 2059 N N . ASN A 1 268 ? -11.488 -2.495 -7.091 1.00 92.94 268 ASN A N 1
ATOM 2060 C CA . ASN A 1 268 ? -10.382 -2.867 -7.962 1.00 92.94 268 ASN A CA 1
ATOM 2061 C C . ASN A 1 268 ? -10.546 -2.173 -9.312 1.00 92.94 268 ASN A C 1
ATOM 2063 O O . ASN A 1 268 ? -11.588 -2.294 -9.946 1.00 92.94 268 ASN A O 1
ATOM 2067 N N . MET A 1 269 ? -9.537 -1.418 -9.736 1.00 92.19 269 MET A N 1
ATOM 2068 C CA . MET A 1 269 ? -9.608 -0.628 -10.962 1.00 92.19 269 MET A CA 1
ATOM 2069 C C . MET A 1 269 ? -8.312 -0.698 -11.757 1.00 92.19 269 MET A C 1
ATOM 2071 O O . MET A 1 269 ? -7.220 -0.870 -11.210 1.00 92.19 269 MET A O 1
ATOM 2075 N N . GLU A 1 270 ? -8.441 -0.490 -13.059 1.00 91.00 270 GLU A N 1
ATOM 2076 C CA . GLU A 1 270 ? -7.331 -0.431 -13.996 1.00 91.00 270 GLU A CA 1
ATOM 2077 C C . GLU A 1 270 ? -7.310 0.919 -14.709 1.00 91.00 270 GLU A C 1
ATOM 2079 O O . GLU A 1 270 ? -8.328 1.399 -15.206 1.00 91.00 270 GLU A O 1
ATOM 2084 N N . ILE A 1 271 ? -6.131 1.536 -14.789 1.00 90.56 271 ILE A N 1
ATOM 2085 C CA . ILE A 1 271 ? -5.897 2.683 -15.663 1.00 90.56 271 ILE A CA 1
ATOM 2086 C C . ILE A 1 271 ? -5.156 2.183 -16.893 1.00 90.56 271 ILE A C 1
ATOM 2088 O O . ILE A 1 271 ? -3.957 1.898 -16.836 1.00 90.56 271 ILE A O 1
ATOM 2092 N N . TYR A 1 272 ? -5.862 2.134 -18.017 1.00 86.62 272 TYR A N 1
ATOM 2093 C CA . TYR A 1 272 ? -5.295 1.780 -19.311 1.00 86.62 272 TYR A CA 1
ATOM 2094 C C . TYR A 1 272 ? -5.631 2.852 -20.340 1.00 86.62 272 TYR A C 1
ATOM 2096 O O . TYR A 1 272 ? -6.774 3.301 -20.470 1.00 86.62 272 TYR A O 1
ATOM 2104 N N . ASN A 1 273 ? -4.607 3.290 -21.075 1.00 82.56 273 ASN A N 1
ATOM 2105 C CA . ASN A 1 273 ? -4.749 4.312 -22.108 1.00 82.56 273 ASN A CA 1
ATOM 2106 C C . ASN A 1 273 ? -5.465 5.587 -21.599 1.00 82.56 273 ASN A C 1
ATOM 2108 O O . ASN A 1 273 ? -6.275 6.181 -22.310 1.00 82.56 273 ASN A O 1
ATOM 2112 N N . GLU A 1 274 ? -5.188 5.976 -20.347 1.00 86.50 274 GLU A N 1
ATOM 2113 C CA . GLU A 1 274 ? -5.749 7.158 -19.669 1.00 86.50 274 GLU A CA 1
ATOM 2114 C C . GLU A 1 274 ? -7.272 7.134 -19.459 1.00 86.50 274 GLU A C 1
ATOM 2116 O O . GLU A 1 274 ? -7.901 8.171 -19.244 1.00 86.50 274 GLU A O 1
ATOM 2121 N N . ASN A 1 275 ? -7.851 5.934 -19.472 1.00 87.06 275 ASN A N 1
ATOM 2122 C CA . ASN A 1 275 ? -9.218 5.662 -19.047 1.00 87.06 275 ASN A CA 1
ATOM 2123 C C . ASN A 1 275 ? -9.189 4.785 -17.795 1.00 87.06 275 ASN A C 1
ATOM 2125 O O . ASN A 1 275 ? -8.273 3.979 -17.634 1.00 87.06 275 ASN A O 1
ATOM 2129 N N . ILE A 1 276 ? -10.181 4.964 -16.923 1.00 89.44 276 ILE A N 1
ATOM 2130 C CA . ILE A 1 276 ? -10.359 4.164 -15.709 1.00 89.44 276 ILE A CA 1
ATOM 2131 C C . ILE A 1 276 ? -11.429 3.116 -15.990 1.00 89.44 276 ILE A C 1
ATOM 2133 O O . ILE A 1 276 ? -12.537 3.471 -16.401 1.00 89.44 276 ILE A O 1
ATOM 2137 N N . TYR A 1 277 ? -11.077 1.859 -15.753 1.00 88.25 277 TYR A N 1
ATOM 2138 C CA . TYR A 1 277 ? -11.947 0.699 -15.871 1.00 88.25 277 TYR A CA 1
ATOM 2139 C C . TYR A 1 277 ? -12.155 0.082 -14.495 1.00 88.25 277 TYR A C 1
ATOM 2141 O O . TYR A 1 277 ? -11.211 -0.055 -13.715 1.00 88.25 277 TYR A O 1
ATOM 2149 N N . ASP A 1 278 ? -13.397 -0.270 -14.202 1.00 90.19 278 ASP A N 1
ATOM 2150 C CA . ASP A 1 278 ? -13.765 -0.974 -12.983 1.00 90.19 278 ASP A CA 1
ATOM 2151 C C . ASP A 1 278 ? -13.603 -2.479 -13.196 1.00 90.19 278 ASP A C 1
ATOM 2153 O O . ASP A 1 278 ? -14.302 -3.072 -14.008 1.00 90.19 278 ASP A O 1
ATOM 2157 N N . LEU A 1 279 ? -12.696 -3.119 -12.465 1.00 89.62 279 LEU A N 1
ATOM 2158 C CA . LEU A 1 279 ? -12.443 -4.550 -12.618 1.00 89.62 279 LEU A CA 1
ATOM 2159 C C . LEU A 1 279 ? -13.471 -5.427 -11.889 1.00 89.62 279 LEU A C 1
ATOM 2161 O O . LEU A 1 279 ? -13.385 -6.648 -11.998 1.00 89.62 279 LEU A O 1
ATOM 2165 N N . LEU A 1 280 ? -14.417 -4.846 -11.150 1.00 89.19 280 LEU A N 1
ATOM 2166 C CA . LEU A 1 280 ? -15.468 -5.557 -10.412 1.00 89.19 280 LEU A CA 1
ATOM 2167 C C . LEU A 1 280 ? -16.863 -5.360 -11.012 1.00 89.19 280 LEU A C 1
ATOM 2169 O O . LEU A 1 280 ? -17.768 -6.122 -10.680 1.00 89.19 280 LEU A O 1
ATOM 2173 N N . ALA A 1 281 ? -17.034 -4.381 -11.903 1.00 83.12 281 ALA A N 1
ATOM 2174 C CA . ALA A 1 281 ? -18.297 -4.155 -12.593 1.00 83.12 281 ALA A CA 1
ATOM 2175 C C . ALA A 1 281 ? -18.738 -5.400 -13.377 1.00 83.12 281 ALA A C 1
ATOM 2177 O O . ALA A 1 281 ? -17.945 -6.004 -14.107 1.00 83.12 281 ALA A O 1
ATOM 2178 N N . GLU A 1 282 ? -20.019 -5.752 -13.247 1.00 72.06 282 GLU A N 1
ATOM 2179 C CA . GLU A 1 282 ? -20.606 -6.868 -13.982 1.00 72.06 282 GLU A CA 1
ATOM 2180 C C . GLU A 1 282 ? -20.477 -6.638 -15.497 1.00 72.06 282 GLU A C 1
ATOM 2182 O O . GLU A 1 282 ? -20.705 -5.519 -15.980 1.00 72.06 282 GLU A O 1
ATOM 2187 N N . PRO A 1 283 ? -20.093 -7.670 -16.270 1.00 62.66 283 PRO A N 1
ATOM 2188 C CA . PRO A 1 283 ? -20.098 -7.562 -17.716 1.00 62.66 283 PRO A CA 1
ATOM 2189 C C . PRO A 1 283 ? -21.536 -7.292 -18.187 1.00 62.66 283 PRO A C 1
ATOM 2191 O O . PRO A 1 283 ? -22.476 -7.886 -17.652 1.00 62.66 283 PRO A O 1
ATOM 2194 N N . PRO A 1 284 ? -21.742 -6.405 -19.175 1.00 57.25 284 PRO A N 1
ATOM 2195 C CA . PRO A 1 284 ? -23.071 -6.199 -19.733 1.00 57.25 284 PRO A CA 1
ATOM 2196 C C . PRO A 1 284 ? -23.637 -7.525 -20.265 1.00 57.25 284 PRO A C 1
ATOM 2198 O O . PRO A 1 284 ? -22.889 -8.367 -20.767 1.00 57.25 284 PRO A O 1
ATOM 2201 N N . ALA A 1 285 ? -24.957 -7.701 -20.149 1.00 52.41 285 ALA A N 1
ATOM 2202 C CA . ALA A 1 285 ? -25.662 -8.889 -20.630 1.00 52.41 285 ALA A CA 1
ATOM 2203 C C . ALA A 1 285 ? -25.300 -9.221 -22.094 1.00 52.41 285 ALA A C 1
ATOM 2205 O O . ALA A 1 285 ? -25.045 -8.320 -22.901 1.00 52.41 285 ALA A O 1
ATOM 2206 N N . GLU A 1 286 ? -25.267 -10.521 -22.417 1.00 46.53 286 GLU A N 1
ATOM 2207 C CA . GLU A 1 286 ? -24.800 -11.064 -23.699 1.00 46.53 286 GLU A CA 1
ATOM 2208 C C . GLU A 1 286 ? -25.326 -10.278 -24.914 1.00 46.53 286 GLU A C 1
ATOM 2210 O O . GLU A 1 286 ? -26.528 -10.069 -25.076 1.00 46.53 286 GLU A O 1
ATOM 2215 N N . GLY A 1 287 ? -24.409 -9.855 -25.793 1.00 46.25 287 GLY A N 1
ATOM 2216 C CA . GLY A 1 287 ? -24.730 -9.179 -27.057 1.00 46.25 287 GLY A CA 1
ATOM 2217 C C . GLY A 1 287 ? -24.299 -7.714 -27.150 1.00 46.25 287 GLY A C 1
ATOM 2218 O O . GLY A 1 287 ? -24.342 -7.146 -28.242 1.00 46.25 287 GLY A O 1
ATOM 2219 N N . VAL A 1 288 ? -23.813 -7.106 -26.063 1.00 44.25 288 VAL A N 1
ATOM 2220 C CA . VAL A 1 288 ? -23.231 -5.757 -26.098 1.00 44.25 288 VAL A CA 1
ATOM 2221 C C . VAL A 1 288 ? -21.741 -5.826 -25.763 1.00 44.25 288 VAL A C 1
ATOM 2223 O O . VAL A 1 288 ? -21.347 -5.835 -24.602 1.00 44.25 288 VAL A O 1
ATOM 2226 N N . HIS A 1 289 ? -20.876 -5.817 -26.782 1.00 38.88 289 HIS A N 1
ATOM 2227 C CA . HIS A 1 289 ? -19.454 -5.490 -26.609 1.00 38.88 289 HIS A CA 1
ATOM 2228 C C . HIS A 1 289 ? -19.303 -3.989 -26.291 1.00 38.88 289 HIS A C 1
ATOM 2230 O O . HIS A 1 289 ? -18.738 -3.227 -27.073 1.00 38.88 289 HIS A O 1
ATOM 2236 N N . SER A 1 290 ? -19.858 -3.518 -25.173 1.00 44.41 290 SER A N 1
ATOM 2237 C CA . SER A 1 290 ? -19.667 -2.144 -24.713 1.00 44.41 290 SER A CA 1
ATOM 2238 C C . SER A 1 290 ? -18.678 -2.125 -23.563 1.00 44.41 290 SER A C 1
ATOM 2240 O O . SER A 1 290 ? -18.971 -2.600 -22.471 1.00 44.41 290 SER A O 1
ATOM 2242 N N . ILE A 1 291 ? -17.514 -1.548 -23.858 1.00 51.72 291 ILE A N 1
ATOM 2243 C CA . ILE A 1 291 ? -16.653 -0.754 -22.974 1.00 51.72 291 ILE A CA 1
ATOM 2244 C C . ILE A 1 291 ? -17.326 -0.524 -21.609 1.00 51.72 291 ILE A C 1
ATOM 2246 O O . ILE A 1 291 ? -18.296 0.235 -21.542 1.00 51.72 291 ILE A O 1
ATOM 2250 N N . GLN A 1 292 ? -16.817 -1.155 -20.542 1.00 56.16 292 GLN A N 1
ATOM 2251 C CA . GLN A 1 292 ? -17.164 -0.780 -19.165 1.00 56.16 292 GLN A CA 1
ATOM 2252 C C . GLN A 1 292 ? -17.160 0.747 -19.053 1.00 56.16 292 GLN A C 1
ATOM 2254 O O . GLN A 1 292 ? -16.249 1.398 -19.577 1.00 56.16 292 GLN A O 1
ATOM 2259 N N . ALA A 1 293 ? -18.203 1.316 -18.442 1.00 60.25 293 ALA A N 1
ATOM 2260 C CA . ALA A 1 293 ? -18.395 2.759 -18.371 1.00 60.25 293 ALA A CA 1
ATOM 2261 C C . ALA A 1 293 ? -17.092 3.442 -17.934 1.00 60.25 293 ALA A C 1
ATOM 2263 O O . ALA A 1 293 ? -16.565 3.163 -16.860 1.00 60.25 293 ALA A O 1
ATOM 2264 N N . ARG A 1 294 ? -16.544 4.308 -18.795 1.00 72.25 294 ARG A N 1
ATOM 2265 C CA . ARG A 1 294 ? -15.314 5.043 -18.486 1.00 72.25 294 ARG A CA 1
ATOM 2266 C C . ARG A 1 294 ? -15.578 5.906 -17.265 1.00 72.25 294 ARG A C 1
ATOM 2268 O O . ARG A 1 294 ? -16.392 6.828 -17.333 1.00 72.25 294 ARG A O 1
ATOM 2275 N N . LEU A 1 295 ? -14.888 5.605 -16.174 1.00 84.06 295 LEU A N 1
ATOM 2276 C CA . LEU A 1 295 ? -15.064 6.344 -14.937 1.00 84.06 295 LEU A CA 1
ATOM 2277 C C . LEU A 1 295 ? -14.207 7.610 -14.942 1.00 84.06 295 LEU A C 1
ATOM 2279 O O . LEU A 1 295 ? -13.100 7.653 -15.489 1.00 84.06 295 LEU A O 1
ATOM 2283 N N . ASP A 1 296 ? -14.728 8.650 -14.299 1.00 86.25 296 ASP A N 1
ATOM 2284 C CA . ASP A 1 296 ? -14.054 9.931 -14.144 1.00 86.25 296 ASP A CA 1
ATOM 2285 C C . ASP A 1 296 ? -13.756 10.225 -12.678 1.00 86.25 296 ASP A C 1
ATOM 2287 O O . ASP A 1 296 ? -14.524 9.899 -11.779 1.00 86.25 296 ASP A O 1
ATOM 2291 N N . ILE A 1 297 ? -12.632 10.898 -12.445 1.00 88.31 297 ILE A N 1
ATOM 2292 C CA . ILE A 1 297 ? -12.182 11.283 -11.109 1.00 88.31 297 ILE A CA 1
ATOM 2293 C C . ILE A 1 297 ? -12.853 12.596 -10.707 1.00 88.31 297 ILE A C 1
ATOM 2295 O O . ILE A 1 297 ? -12.831 13.571 -11.467 1.00 88.31 297 ILE A O 1
ATOM 2299 N N . ARG A 1 298 ? -13.383 12.655 -9.484 1.00 86.06 298 ARG A N 1
ATOM 2300 C CA . ARG A 1 298 ? -13.919 13.875 -8.870 1.00 86.06 298 ARG A CA 1
ATOM 2301 C C . ARG A 1 298 ? -13.218 14.173 -7.547 1.00 86.06 298 ARG A C 1
ATOM 2303 O O . ARG A 1 298 ? -12.717 13.281 -6.872 1.00 86.06 298 ARG A O 1
ATOM 2310 N N . MET A 1 299 ? -13.180 15.454 -7.179 1.00 79.44 299 MET A N 1
ATOM 2311 C CA . MET A 1 299 ? -12.793 15.856 -5.824 1.00 79.44 299 MET A CA 1
ATOM 2312 C C . MET A 1 299 ? -14.051 15.839 -4.958 1.00 79.44 299 MET A C 1
ATOM 2314 O O . MET A 1 299 ? -14.952 16.651 -5.172 1.00 79.44 299 MET A O 1
ATOM 2318 N N . GLY A 1 300 ? -14.125 14.889 -4.033 1.00 69.94 300 GLY A N 1
ATOM 2319 C CA . GLY A 1 300 ? -15.166 14.807 -3.017 1.00 69.94 300 GLY A CA 1
ATOM 2320 C C . GLY A 1 300 ? -14.767 15.525 -1.726 1.00 69.94 300 GLY A C 1
ATOM 2321 O O . GLY A 1 300 ? -13.659 16.040 -1.583 1.00 69.94 300 GLY A O 1
ATOM 2322 N N . ALA A 1 301 ? -15.670 15.520 -0.743 1.00 63.78 301 ALA A N 1
ATOM 2323 C CA . ALA A 1 301 ? -15.422 16.115 0.575 1.00 63.78 301 ALA A CA 1
ATOM 2324 C C . ALA A 1 301 ? -14.303 15.405 1.371 1.00 63.78 301 ALA A C 1
ATOM 2326 O O . ALA A 1 301 ? -13.734 15.997 2.282 1.00 63.78 301 ALA A O 1
ATOM 2327 N N . GLN A 1 302 ? -13.983 14.150 1.027 1.00 62.91 302 GLN A N 1
ATOM 2328 C CA . GLN A 1 302 ? -12.956 13.321 1.681 1.00 62.91 302 GLN A CA 1
ATOM 2329 C C . GLN A 1 302 ? -11.731 13.053 0.790 1.00 62.91 302 GLN A C 1
ATOM 2331 O O . GLN A 1 302 ? -11.017 12.072 0.987 1.00 62.91 302 GLN A O 1
ATOM 2336 N N . GLY A 1 303 ? -11.492 13.912 -0.204 1.00 76.06 303 GLY A N 1
ATOM 2337 C CA . GLY A 1 303 ? -10.369 13.787 -1.133 1.00 76.06 303 GLY A CA 1
ATOM 2338 C C . GLY A 1 303 ? -10.792 13.260 -2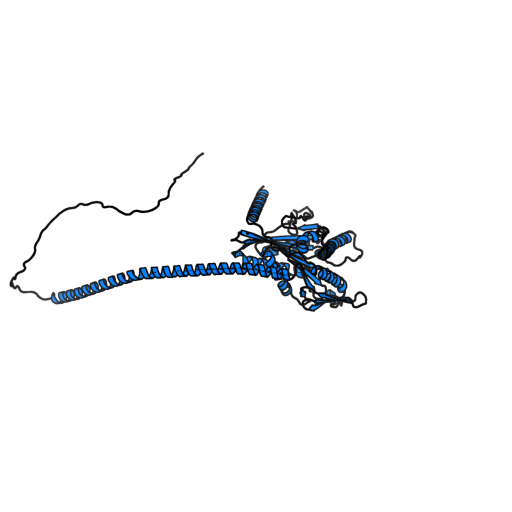.498 1.00 76.06 303 GLY A C 1
ATOM 2339 O O . GLY A 1 303 ? -11.888 13.556 -2.980 1.00 76.06 303 GLY A O 1
ATOM 2340 N N . ILE A 1 304 ? -9.905 12.518 -3.151 1.00 83.56 304 ILE A N 1
ATOM 2341 C CA . ILE A 1 304 ? -10.122 12.025 -4.506 1.00 83.56 304 ILE A CA 1
ATOM 2342 C C . ILE A 1 304 ? -11.029 10.794 -4.504 1.00 83.56 304 ILE A C 1
ATOM 2344 O O . ILE A 1 304 ? -10.780 9.809 -3.797 1.00 83.56 304 ILE A O 1
ATOM 2348 N N . ASP A 1 305 ? -12.058 10.863 -5.347 1.00 84.94 305 ASP A N 1
ATOM 2349 C CA . ASP A 1 305 ? -13.090 9.849 -5.504 1.00 84.94 305 ASP A CA 1
ATOM 2350 C C . ASP A 1 305 ? -13.344 9.524 -6.987 1.00 84.94 305 ASP A C 1
ATOM 2352 O O . ASP A 1 305 ? -13.046 10.325 -7.879 1.00 84.94 305 ASP A O 1
ATOM 2356 N N . VAL A 1 306 ? -13.875 8.333 -7.255 1.00 89.19 306 VAL A N 1
ATOM 2357 C CA . VAL A 1 306 ? -14.197 7.833 -8.597 1.00 89.19 306 VAL A CA 1
ATOM 2358 C C . VAL A 1 306 ? -15.662 7.387 -8.596 1.00 89.19 306 VAL A C 1
ATOM 2360 O O . VAL A 1 306 ? -15.949 6.219 -8.346 1.00 89.19 306 VAL A O 1
ATOM 2363 N N . PRO A 1 307 ? -16.614 8.304 -8.843 1.00 86.19 307 PRO A N 1
ATOM 2364 C CA . PRO A 1 307 ? -18.031 7.968 -8.813 1.00 86.19 307 PRO A CA 1
ATOM 2365 C C . PRO A 1 307 ? -18.378 6.879 -9.828 1.00 86.19 307 PRO A C 1
ATOM 2367 O O . PRO A 1 307 ? -17.984 6.970 -10.990 1.00 86.19 307 PRO A O 1
ATOM 2370 N N . GLY A 1 308 ? -19.162 5.894 -9.391 1.00 84.75 308 GLY A N 1
ATOM 2371 C CA . GLY A 1 308 ? -19.551 4.742 -10.209 1.00 84.75 308 GLY A CA 1
ATOM 2372 C C . GLY A 1 308 ? -18.580 3.564 -10.137 1.00 84.75 308 GLY A C 1
ATOM 2373 O O . GLY A 1 308 ? -18.867 2.540 -10.742 1.00 84.75 308 GLY A O 1
ATOM 2374 N N . LEU A 1 309 ? -17.474 3.692 -9.397 1.00 89.31 309 LEU A N 1
ATOM 2375 C CA . LEU A 1 309 ? -16.627 2.561 -9.040 1.00 89.31 309 LEU A CA 1
ATOM 2376 C C . LEU A 1 309 ? -17.354 1.673 -8.025 1.00 89.31 309 LEU A C 1
ATOM 2378 O O . LEU A 1 309 ? -17.857 2.167 -7.015 1.00 89.31 309 LEU A O 1
ATOM 2382 N N . VAL A 1 310 ? -17.394 0.372 -8.287 1.00 90.50 310 VAL A N 1
ATOM 2383 C CA . VAL A 1 310 ? -17.979 -0.622 -7.393 1.00 90.50 310 VAL A CA 1
ATOM 2384 C C . VAL A 1 310 ? -17.170 -0.698 -6.093 1.00 90.50 310 VAL A C 1
ATOM 2386 O O . VAL A 1 310 ? -15.940 -0.819 -6.088 1.00 90.50 310 VAL A O 1
ATOM 2389 N N . GLU A 1 311 ? -17.882 -0.628 -4.969 1.00 91.38 311 GLU A N 1
ATOM 2390 C CA . GLU A 1 311 ? -17.347 -0.845 -3.625 1.00 91.38 311 GLU A CA 1
ATOM 2391 C C . GLU A 1 311 ? -18.022 -2.077 -3.014 1.00 91.38 311 GLU A C 1
ATOM 2393 O O . GLU A 1 311 ? -19.195 -2.035 -2.643 1.00 91.38 311 GLU A O 1
ATOM 2398 N N . GLU A 1 312 ? -17.286 -3.181 -2.897 1.00 93.12 312 GLU A N 1
ATOM 2399 C CA . GLU A 1 312 ? -17.794 -4.407 -2.277 1.00 93.12 312 GLU A CA 1
ATOM 2400 C C . GLU A 1 312 ? -17.416 -4.447 -0.797 1.00 93.12 312 GLU A C 1
ATOM 2402 O O . GLU A 1 312 ? -16.241 -4.358 -0.431 1.00 93.12 312 GLU A O 1
ATOM 2407 N N . THR A 1 313 ? -18.413 -4.581 0.080 1.00 94.56 313 THR A N 1
ATOM 2408 C CA . THR A 1 313 ? -18.180 -4.808 1.510 1.00 94.56 313 THR A CA 1
ATOM 2409 C C . THR A 1 313 ? -17.681 -6.229 1.730 1.00 94.56 313 THR A C 1
ATOM 2411 O O . THR A 1 313 ? -18.327 -7.186 1.316 1.00 94.56 313 THR A O 1
ATOM 2414 N N . CYS A 1 314 ? -16.549 -6.362 2.415 1.00 93.94 314 CYS A N 1
ATOM 2415 C CA . CYS A 1 314 ? -15.925 -7.649 2.696 1.00 93.94 314 CYS A CA 1
ATOM 2416 C C . CYS A 1 314 ? -15.884 -7.880 4.207 1.00 93.94 314 CYS A C 1
ATOM 2418 O O . CYS A 1 314 ? -15.386 -7.033 4.951 1.00 93.94 314 CYS A O 1
ATOM 2420 N N . SER A 1 315 ? -16.409 -9.021 4.654 1.00 90.44 315 SER A N 1
ATOM 2421 C CA . SER A 1 315 ? -16.477 -9.387 6.077 1.00 90.44 315 SER A CA 1
ATOM 2422 C C . SER A 1 315 ? -15.388 -10.378 6.477 1.00 90.44 315 SER A C 1
ATOM 2424 O O . SER A 1 315 ? -15.112 -10.544 7.661 1.00 90.44 315 SER A O 1
ATOM 2426 N N . SER A 1 316 ? -14.751 -11.022 5.501 1.00 92.00 316 SER A N 1
ATOM 2427 C CA . SER A 1 316 ? -13.665 -11.968 5.719 1.00 92.00 316 SER A CA 1
ATOM 2428 C C . SER A 1 316 ? -12.502 -11.744 4.753 1.00 92.00 316 SER A C 1
ATOM 2430 O O . SER A 1 316 ? -12.624 -11.084 3.717 1.00 92.00 316 SER A O 1
ATOM 2432 N N . LEU A 1 317 ? -11.356 -12.344 5.082 1.00 90.81 317 LEU A N 1
ATOM 2433 C CA . LEU A 1 317 ? -10.221 -12.407 4.167 1.00 90.81 317 LEU A CA 1
ATOM 2434 C C . LEU A 1 317 ? -10.590 -13.118 2.855 1.00 90.81 317 LEU A C 1
ATOM 2436 O O . LEU A 1 317 ? -10.142 -12.686 1.794 1.00 90.81 317 LEU A O 1
ATOM 2440 N N . ASP A 1 318 ? -11.390 -14.184 2.923 1.00 92.44 318 ASP A N 1
ATOM 2441 C CA . ASP A 1 318 ? -11.775 -14.975 1.752 1.00 92.44 318 ASP A CA 1
ATOM 2442 C C . ASP A 1 318 ? -12.625 -14.155 0.773 1.00 92.44 318 ASP A C 1
ATOM 2444 O O . ASP A 1 318 ? -12.389 -14.230 -0.435 1.00 92.44 318 ASP A O 1
ATOM 2448 N N . ASP A 1 319 ? -13.510 -13.288 1.281 1.00 92.94 319 ASP A N 1
ATOM 2449 C CA . ASP A 1 319 ? -14.291 -12.354 0.457 1.00 92.94 319 ASP A CA 1
ATOM 2450 C C . ASP A 1 319 ? -13.359 -11.458 -0.370 1.00 92.94 319 ASP A C 1
ATOM 2452 O O . ASP A 1 319 ? -13.490 -11.351 -1.591 1.00 92.94 319 ASP A O 1
ATOM 2456 N N . VAL A 1 320 ? -12.351 -10.857 0.276 1.00 90.25 320 VAL A N 1
ATOM 2457 C CA . VAL A 1 320 ? -11.408 -9.970 -0.422 1.00 90.25 320 VAL A CA 1
ATOM 2458 C C . VAL A 1 320 ? -10.544 -10.738 -1.415 1.00 90.25 320 VAL A C 1
ATOM 2460 O O . VAL A 1 320 ? -10.250 -10.236 -2.501 1.00 90.25 320 VAL A O 1
ATOM 2463 N N . LEU A 1 321 ? -10.123 -11.957 -1.075 1.00 90.31 321 LEU A N 1
ATOM 2464 C CA . LEU A 1 321 ? -9.365 -12.791 -2.004 1.00 90.31 321 LEU A CA 1
ATOM 2465 C C . LEU A 1 321 ? -10.194 -13.142 -3.243 1.00 90.31 321 LEU A C 1
ATOM 2467 O O . LEU A 1 321 ? -9.650 -13.101 -4.348 1.00 90.31 321 LEU A O 1
ATOM 2471 N N . ALA A 1 322 ? -11.493 -13.401 -3.087 1.00 91.38 322 ALA A N 1
ATOM 2472 C CA . ALA A 1 322 ? -12.402 -13.611 -4.209 1.00 91.38 322 ALA A CA 1
ATOM 2473 C C . ALA A 1 322 ? -12.538 -12.347 -5.079 1.00 91.38 322 ALA A C 1
ATOM 2475 O O . ALA A 1 322 ? -12.484 -12.442 -6.306 1.00 91.38 322 ALA A O 1
ATOM 2476 N N . VAL A 1 323 ? -12.636 -11.159 -4.470 1.00 91.19 323 VAL A N 1
ATOM 2477 C CA . VAL A 1 323 ? -12.650 -9.863 -5.182 1.00 91.19 323 VAL A CA 1
ATOM 2478 C C . VAL A 1 323 ? -11.369 -9.656 -5.998 1.00 91.19 323 VAL A C 1
ATOM 2480 O O . VAL A 1 323 ? -11.422 -9.276 -7.170 1.00 91.19 323 VAL A O 1
ATOM 2483 N N . ILE A 1 324 ? -10.202 -9.947 -5.415 1.00 89.31 324 ILE A N 1
ATOM 2484 C CA . ILE A 1 324 ? -8.907 -9.832 -6.106 1.00 89.31 324 ILE A CA 1
ATOM 2485 C C . ILE A 1 324 ? -8.829 -10.800 -7.284 1.00 89.31 324 ILE A C 1
ATOM 2487 O O . ILE A 1 324 ? -8.449 -10.387 -8.377 1.00 89.31 324 ILE A O 1
ATOM 2491 N N . GLN A 1 325 ? -9.209 -12.064 -7.080 1.00 88.19 325 GLN A N 1
ATOM 2492 C CA . GLN A 1 325 ? -9.196 -13.079 -8.135 1.00 88.19 325 GLN A CA 1
ATOM 2493 C C . GLN A 1 325 ? -10.122 -12.704 -9.293 1.00 88.19 325 GLN A C 1
ATOM 2495 O O . GLN A 1 325 ? -9.731 -12.826 -10.452 1.00 88.19 325 GLN A O 1
ATOM 2500 N N . ARG A 1 326 ? -11.319 -12.188 -8.991 1.00 88.62 326 ARG A N 1
ATOM 2501 C CA . ARG A 1 326 ? -12.274 -11.726 -10.004 1.00 88.62 326 ARG A CA 1
ATOM 2502 C C . ARG A 1 326 ? -11.717 -10.554 -10.804 1.00 88.62 326 ARG A C 1
ATOM 2504 O O . ARG A 1 326 ? -11.742 -10.585 -12.029 1.00 88.62 326 ARG A O 1
ATOM 2511 N N . GLY A 1 327 ? -11.133 -9.565 -10.126 1.00 86.88 327 GLY A N 1
ATOM 2512 C CA . GLY A 1 327 ? -10.505 -8.436 -10.806 1.00 86.88 327 GLY A CA 1
ATOM 2513 C C . GLY A 1 327 ? -9.293 -8.842 -11.652 1.00 86.88 327 GLY A C 1
ATOM 2514 O O . GLY A 1 327 ? -9.112 -8.314 -12.746 1.00 86.88 327 GLY A O 1
ATOM 2515 N N . ALA A 1 328 ? 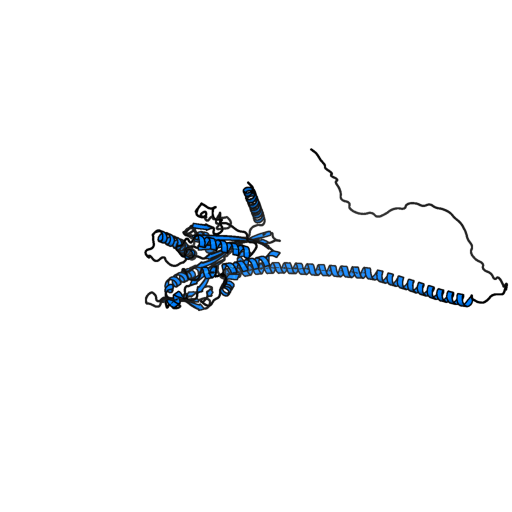-8.497 -9.818 -11.202 1.00 83.44 328 ALA A N 1
ATOM 2516 C CA . ALA A 1 328 ? -7.390 -10.376 -11.979 1.00 83.44 328 ALA A CA 1
ATOM 2517 C C . ALA A 1 328 ? -7.876 -11.135 -13.227 1.00 83.44 328 ALA A C 1
ATOM 2519 O O . ALA A 1 328 ? -7.301 -10.971 -14.304 1.00 83.44 328 ALA A O 1
ATOM 2520 N N . ALA A 1 329 ? -8.953 -11.918 -13.106 1.00 83.00 329 ALA A N 1
ATOM 2521 C CA . ALA A 1 329 ? -9.584 -12.604 -14.233 1.00 83.00 329 ALA A CA 1
ATOM 2522 C C . ALA A 1 329 ? -10.178 -11.611 -15.242 1.00 83.00 329 ALA A C 1
ATOM 2524 O O . ALA A 1 329 ? -9.939 -11.722 -16.441 1.00 83.00 329 ALA A O 1
ATOM 2525 N N . ASN A 1 330 ? -10.876 -10.578 -14.770 1.00 81.94 330 ASN A N 1
ATOM 2526 C CA . ASN A 1 330 ? -11.410 -9.541 -15.648 1.00 81.94 330 ASN A CA 1
ATOM 2527 C C . ASN A 1 330 ? -10.270 -8.826 -16.385 1.00 81.94 330 ASN A C 1
ATOM 2529 O O . ASN A 1 330 ? -10.288 -8.736 -17.613 1.00 81.94 330 ASN A O 1
ATOM 2533 N N . ARG A 1 331 ? -9.202 -8.451 -15.672 1.00 79.75 331 ARG A N 1
ATOM 2534 C CA . ARG A 1 331 ? -8.001 -7.842 -16.261 1.00 79.75 331 ARG A CA 1
ATOM 2535 C C . ARG A 1 331 ? -7.341 -8.717 -17.335 1.00 79.75 331 ARG A C 1
ATOM 2537 O O . ARG A 1 331 ? -6.827 -8.180 -18.315 1.00 79.75 331 ARG A O 1
ATOM 2544 N N . SER A 1 332 ? -7.340 -10.043 -17.176 1.00 70.19 332 SER A N 1
ATOM 2545 C CA . SER A 1 332 ? -6.773 -10.958 -18.175 1.00 70.19 332 SER A CA 1
ATOM 2546 C C . SER A 1 332 ? -7.689 -11.152 -19.386 1.00 70.19 332 SER A C 1
ATOM 2548 O O . SER A 1 332 ? -7.192 -11.197 -20.505 1.00 70.19 332 SER A O 1
ATOM 2550 N N . THR A 1 333 ? -9.013 -11.188 -19.209 1.00 63.06 333 THR A N 1
ATOM 2551 C CA . THR A 1 333 ? -9.966 -11.324 -20.331 1.00 63.06 333 THR A CA 1
ATOM 2552 C C . THR A 1 333 ? -9.984 -10.119 -21.277 1.00 63.06 333 THR A C 1
ATOM 2554 O O . THR A 1 333 ? -10.182 -10.293 -22.478 1.00 63.06 333 THR A O 1
ATOM 2557 N N . PHE A 1 334 ? -9.706 -8.907 -20.779 1.00 56.59 334 PHE A N 1
ATOM 2558 C CA . PHE A 1 334 ? -9.532 -7.717 -21.626 1.00 56.59 334 PHE A CA 1
ATOM 2559 C C . PHE A 1 334 ? -8.228 -7.734 -22.437 1.00 56.59 334 PHE A C 1
ATOM 2561 O O . PHE A 1 334 ? -8.112 -7.011 -23.430 1.00 56.59 334 PHE A O 1
ATOM 2568 N N . ALA A 1 335 ? -7.262 -8.579 -22.067 1.00 55.22 335 ALA A N 1
ATOM 2569 C CA . ALA A 1 335 ? -6.064 -8.816 -22.856 1.00 55.22 335 ALA A CA 1
ATOM 2570 C C . ALA A 1 335 ? -6.392 -9.759 -24.030 1.00 55.22 335 ALA A C 1
ATOM 2572 O O . ALA A 1 335 ? -5.997 -10.919 -24.047 1.00 55.22 335 ALA A O 1
ATOM 2573 N N . THR A 1 336 ? -7.143 -9.286 -25.028 1.00 42.19 336 THR A N 1
ATOM 2574 C CA . THR A 1 336 ? -7.383 -10.054 -26.261 1.00 42.19 336 THR A CA 1
ATOM 2575 C C . THR A 1 336 ? -6.057 -10.385 -26.953 1.00 42.19 336 THR A C 1
ATOM 2577 O O . THR A 1 336 ? -5.348 -9.455 -27.332 1.00 42.19 336 THR A O 1
ATOM 2580 N N . ASP A 1 337 ? -5.762 -11.683 -27.093 1.00 40.81 337 ASP A N 1
ATOM 2581 C CA . ASP A 1 337 ? -4.835 -12.456 -27.960 1.00 40.81 337 ASP A CA 1
ATOM 2582 C C . ASP A 1 337 ? -3.518 -11.866 -28.530 1.00 40.81 337 ASP A C 1
ATOM 2584 O O . ASP A 1 337 ? -2.788 -12.570 -29.224 1.00 40.81 337 ASP A O 1
ATOM 2588 N N . MET A 1 338 ? -3.128 -10.619 -28.258 1.00 37.44 338 MET A N 1
ATOM 2589 C CA . MET A 1 338 ? -1.927 -9.997 -28.831 1.00 37.44 338 MET A CA 1
ATOM 2590 C C . MET A 1 338 ? -1.330 -8.874 -27.957 1.00 37.44 338 MET A C 1
ATOM 2592 O O . MET A 1 338 ? -1.227 -7.739 -28.431 1.00 37.44 338 MET A O 1
ATOM 2596 N N . ASN A 1 339 ? -0.922 -9.169 -26.709 1.00 44.72 339 ASN A N 1
ATOM 2597 C CA . ASN A 1 339 ? 0.261 -8.625 -25.988 1.00 44.72 339 ASN A CA 1
ATOM 2598 C C . ASN A 1 339 ? 0.132 -8.728 -24.452 1.00 44.72 339 ASN A C 1
ATOM 2600 O O . ASN A 1 339 ? -0.952 -8.856 -23.894 1.00 44.72 339 ASN A O 1
ATOM 2604 N N . GLU A 1 340 ? 1.280 -8.588 -23.787 1.00 60.00 340 GLU A N 1
ATOM 2605 C CA . GLU A 1 340 ? 1.526 -8.387 -22.352 1.00 60.00 340 GLU A CA 1
ATOM 2606 C C . GLU A 1 340 ? 0.773 -7.155 -21.775 1.00 60.00 340 GLU A C 1
ATOM 2608 O O . GLU A 1 340 ? 1.372 -6.142 -21.435 1.00 60.00 340 GLU A O 1
ATOM 2613 N N . HIS A 1 341 ? -0.563 -7.196 -21.696 1.00 62.94 341 HIS A N 1
ATOM 2614 C CA . HIS A 1 341 ? -1.414 -6.068 -21.268 1.00 62.94 341 HIS A CA 1
ATOM 2615 C C . HIS A 1 341 ? -1.069 -5.548 -19.858 1.00 62.94 341 HIS A C 1
ATOM 2617 O O . HIS A 1 341 ? -1.096 -4.344 -19.604 1.00 62.94 341 HIS A O 1
ATOM 2623 N N . SER A 1 342 ? -0.650 -6.438 -18.953 1.00 66.50 342 SER A N 1
ATOM 2624 C CA . SER A 1 342 ? -0.278 -6.088 -17.577 1.00 66.50 342 SER A CA 1
ATOM 2625 C C . SER A 1 342 ? 0.948 -5.176 -17.472 1.00 66.50 342 SER A C 1
ATOM 2627 O O . SER A 1 342 ? 1.068 -4.452 -16.485 1.00 66.50 342 SER A O 1
ATOM 2629 N N . SER A 1 343 ? 1.836 -5.155 -18.475 1.00 73.75 343 SER A N 1
ATOM 2630 C CA . SER A 1 343 ? 2.995 -4.252 -18.492 1.00 73.75 343 SER A CA 1
ATOM 2631 C C . SER A 1 343 ? 2.638 -2.821 -18.898 1.00 73.75 343 SER A C 1
ATOM 2633 O O . SER A 1 343 ? 3.439 -1.900 -18.732 1.00 73.75 343 SER A O 1
ATOM 2635 N N . ARG A 1 344 ? 1.416 -2.618 -19.400 1.00 79.50 344 ARG A N 1
ATOM 2636 C CA . ARG A 1 344 ? 0.961 -1.398 -20.072 1.00 79.50 344 ARG A CA 1
ATOM 2637 C C . ARG A 1 344 ? -0.204 -0.699 -19.385 1.00 79.50 344 ARG A C 1
ATOM 2639 O O . ARG A 1 344 ? -0.644 0.355 -19.837 1.00 79.50 344 ARG A O 1
ATOM 2646 N N . SER A 1 345 ? -0.692 -1.246 -18.287 1.00 86.81 345 SER A N 1
ATOM 2647 C CA . SER A 1 345 ? -1.750 -0.651 -17.484 1.00 86.81 345 SER A CA 1
ATOM 2648 C C . SER A 1 345 ? -1.330 -0.553 -16.023 1.00 86.81 345 SER A C 1
ATOM 2650 O O . SER A 1 345 ? -0.469 -1.297 -15.554 1.00 86.81 345 SER A O 1
ATOM 2652 N N . HIS A 1 346 ? -1.941 0.380 -15.297 1.00 91.44 346 HIS A N 1
ATOM 2653 C CA . HIS A 1 346 ? -1.770 0.493 -13.850 1.00 91.44 346 HIS A CA 1
ATOM 2654 C C . HIS A 1 346 ? -2.928 -0.219 -13.164 1.00 91.44 346 HIS A C 1
ATOM 2656 O O . HIS A 1 346 ? -4.079 0.113 -13.443 1.00 91.44 346 HIS A O 1
ATOM 2662 N N . ALA A 1 347 ? -2.647 -1.148 -12.257 1.00 92.38 347 ALA A N 1
ATOM 2663 C CA . ALA A 1 347 ? -3.666 -1.762 -11.410 1.00 92.38 347 ALA A CA 1
ATOM 2664 C C . ALA A 1 347 ? -3.686 -1.088 -10.039 1.00 92.38 347 ALA A C 1
ATOM 2666 O O . ALA A 1 347 ? -2.637 -0.878 -9.429 1.00 92.38 347 ALA A O 1
ATOM 2667 N N . ILE A 1 348 ? -4.880 -0.751 -9.554 1.00 94.75 348 ILE A N 1
ATOM 2668 C CA . ILE A 1 348 ? -5.086 -0.102 -8.262 1.00 94.75 348 ILE A CA 1
ATOM 2669 C C . ILE A 1 348 ? -6.141 -0.882 -7.488 1.00 94.75 348 ILE A C 1
ATOM 2671 O O . ILE A 1 348 ? -7.327 -0.844 -7.813 1.00 94.75 348 ILE A O 1
ATOM 2675 N N . LEU A 1 349 ? -5.701 -1.530 -6.413 1.00 95.12 349 LEU A N 1
ATOM 2676 C CA . LEU A 1 349 ? -6.575 -2.112 -5.408 1.00 95.12 349 LEU A CA 1
ATOM 2677 C C . LEU A 1 349 ? -6.745 -1.097 -4.275 1.00 95.12 349 LEU A C 1
ATOM 2679 O O . LEU A 1 349 ? -5.777 -0.716 -3.609 1.00 95.12 349 LEU A O 1
ATOM 2683 N N . ARG A 1 350 ? -7.976 -0.636 -4.070 1.00 95.06 350 ARG A N 1
ATOM 2684 C CA . ARG A 1 350 ? -8.335 0.324 -3.027 1.00 95.06 350 ARG A CA 1
ATOM 2685 C C . ARG A 1 350 ? -9.128 -0.377 -1.939 1.00 95.06 350 ARG A C 1
ATOM 2687 O O . ARG A 1 350 ? -10.090 -1.075 -2.224 1.00 95.06 350 ARG A O 1
ATOM 2694 N N . ILE A 1 351 ? -8.741 -0.130 -0.697 1.00 95.31 351 ILE A N 1
ATOM 2695 C CA . ILE A 1 351 ? -9.440 -0.597 0.491 1.00 95.31 351 ILE A CA 1
ATOM 2696 C C . ILE A 1 351 ? -9.789 0.614 1.345 1.00 95.31 351 ILE A C 1
ATOM 2698 O O . ILE A 1 351 ? -8.928 1.459 1.604 1.00 95.31 351 ILE A O 1
ATOM 2702 N N . VAL A 1 352 ? -11.035 0.702 1.792 1.00 94.31 352 VAL A N 1
ATOM 2703 C CA . VAL A 1 352 ? -11.487 1.723 2.738 1.00 94.31 352 VAL A CA 1
ATOM 2704 C C . VAL A 1 352 ? -11.926 1.023 4.016 1.00 94.31 352 VAL A C 1
ATOM 2706 O O . VAL A 1 352 ? -12.820 0.184 4.002 1.00 94.31 352 VAL A O 1
ATOM 2709 N N . ALA A 1 353 ? -11.274 1.358 5.127 1.00 94.88 353 ALA A N 1
ATOM 2710 C CA . ALA A 1 353 ? -11.585 0.822 6.444 1.00 94.88 353 ALA A CA 1
ATOM 2711 C C . ALA A 1 353 ? -12.227 1.911 7.305 1.00 94.88 353 ALA A C 1
ATOM 2713 O O . ALA A 1 353 ? -11.579 2.887 7.689 1.00 94.88 353 ALA A O 1
ATOM 2714 N N . ARG A 1 354 ? -13.505 1.734 7.627 1.00 94.50 354 ARG A N 1
ATOM 2715 C CA . ARG A 1 354 ? -14.260 2.577 8.554 1.00 94.50 354 ARG A CA 1
ATOM 2716 C C . ARG A 1 354 ? -14.273 1.897 9.916 1.00 94.50 354 ARG A C 1
ATOM 2718 O O . ARG A 1 354 ? -14.804 0.803 10.040 1.00 94.50 354 ARG A O 1
ATOM 2725 N N . CYS A 1 355 ? -13.692 2.541 10.922 1.00 93.25 355 CYS A N 1
ATOM 2726 C CA . CYS A 1 355 ? -13.630 2.034 12.293 1.00 93.25 355 CYS A CA 1
ATOM 2727 C C . CYS A 1 355 ? -14.382 2.991 13.219 1.00 93.25 355 CYS A C 1
ATOM 2729 O O . CYS A 1 355 ? -13.948 4.130 13.391 1.00 93.25 355 CYS A O 1
ATOM 2731 N N . GLN A 1 356 ? -15.478 2.548 13.829 1.00 92.44 356 GLN A N 1
ATOM 2732 C CA . GLN A 1 356 ? -16.233 3.319 14.813 1.00 92.44 356 GLN A CA 1
ATOM 2733 C C . GLN A 1 356 ? -15.991 2.764 16.211 1.00 92.44 356 GLN A C 1
ATOM 2735 O O . GLN A 1 356 ? -16.143 1.574 16.451 1.00 92.44 356 GLN A O 1
ATOM 2740 N N . ASN A 1 357 ? -15.602 3.616 17.156 1.00 88.31 357 ASN A N 1
ATOM 2741 C CA . ASN A 1 357 ? -15.459 3.180 18.540 1.00 88.31 357 ASN A CA 1
ATOM 2742 C C . ASN A 1 357 ? -16.843 2.948 19.167 1.00 88.31 357 ASN A C 1
ATOM 2744 O O . ASN A 1 357 ? -17.678 3.855 19.164 1.00 88.31 357 ASN A O 1
ATOM 2748 N N . LYS A 1 358 ? -17.070 1.776 19.766 1.00 87.62 358 LYS A N 1
ATOM 2749 C CA . LYS A 1 358 ? -18.387 1.405 20.316 1.00 87.62 358 LYS A CA 1
ATOM 2750 C C . LYS A 1 358 ? -18.842 2.283 21.483 1.00 87.62 358 LYS A C 1
ATOM 2752 O O . LYS A 1 358 ? -20.041 2.436 21.707 1.00 87.62 358 LYS A O 1
ATOM 2757 N N . ILE A 1 359 ? -17.896 2.872 22.217 1.00 82.06 359 ILE A N 1
ATOM 2758 C CA . ILE A 1 359 ? -18.162 3.691 23.406 1.00 82.06 359 ILE A CA 1
ATOM 2759 C C . ILE A 1 359 ? -18.264 5.166 23.028 1.00 82.06 359 ILE A C 1
ATOM 2761 O O . ILE A 1 359 ? -19.277 5.803 23.298 1.00 82.06 359 ILE A O 1
ATOM 2765 N N . SER A 1 360 ? -17.221 5.726 22.407 1.00 81.44 360 SER A N 1
ATOM 2766 C CA . SER A 1 360 ? -17.185 7.158 22.083 1.00 81.44 360 SER A CA 1
ATOM 2767 C C . SER A 1 360 ? -17.997 7.521 20.844 1.00 81.44 360 SER A C 1
ATOM 2769 O O . SER A 1 360 ? -18.206 8.706 20.599 1.00 81.44 360 SER A O 1
ATOM 2771 N N . ARG A 1 361 ? -18.411 6.527 20.043 1.00 85.12 361 ARG A N 1
ATOM 2772 C CA . ARG A 1 361 ? -19.114 6.681 18.756 1.00 85.12 361 ARG A CA 1
ATOM 2773 C C . ARG A 1 361 ? -18.346 7.456 17.681 1.00 85.12 361 ARG A C 1
ATOM 2775 O O . ARG A 1 361 ? -18.860 7.633 16.579 1.00 85.12 361 ARG A O 1
ATOM 2782 N N . ILE A 1 362 ? -17.104 7.857 17.955 1.00 85.31 362 ILE A N 1
ATOM 2783 C CA . ILE A 1 362 ? -16.221 8.515 16.989 1.00 85.31 362 ILE A CA 1
ATOM 2784 C C . ILE A 1 362 ? -15.827 7.500 15.917 1.00 85.31 362 ILE A C 1
ATOM 2786 O O . ILE A 1 362 ? -15.325 6.419 16.241 1.00 85.31 362 ILE A O 1
ATOM 2790 N N . ALA A 1 363 ? -16.018 7.874 14.653 1.00 89.19 363 ALA A N 1
ATOM 2791 C CA . ALA A 1 363 ? -15.606 7.082 13.505 1.00 89.19 363 ALA A CA 1
ATOM 2792 C C . ALA A 1 363 ? -14.309 7.626 12.897 1.00 89.19 363 ALA A C 1
ATOM 2794 O O . ALA A 1 363 ? -14.095 8.834 12.805 1.00 89.19 363 ALA A O 1
ATOM 2795 N N . THR A 1 364 ? -13.436 6.724 12.463 1.00 90.88 364 THR A N 1
ATOM 2796 C CA . THR A 1 364 ? -12.240 7.027 11.673 1.00 90.88 364 THR A CA 1
ATOM 2797 C C . THR A 1 364 ? -12.283 6.281 10.352 1.00 90.88 364 THR A C 1
ATOM 2799 O O . THR A 1 364 ? -12.726 5.134 10.320 1.00 90.88 364 THR A O 1
ATOM 2802 N N . VAL A 1 365 ? -11.796 6.902 9.278 1.00 92.00 365 VAL A N 1
ATOM 2803 C CA . VAL A 1 365 ? -11.777 6.307 7.935 1.00 92.00 365 VAL A CA 1
ATOM 2804 C C . VAL A 1 365 ? -10.347 6.265 7.412 1.00 92.00 365 VAL A C 1
ATOM 2806 O O . VAL A 1 365 ? -9.730 7.301 7.208 1.00 92.00 365 VAL A O 1
ATOM 2809 N N . GLY A 1 366 ? -9.806 5.071 7.197 1.00 92.38 366 GLY A N 1
ATOM 2810 C CA . GLY A 1 366 ? -8.513 4.883 6.544 1.00 92.38 366 GLY A CA 1
ATOM 2811 C C . GLY A 1 366 ? -8.676 4.432 5.102 1.00 92.38 366 GLY A C 1
ATOM 2812 O O . GLY A 1 366 ? -9.518 3.584 4.811 1.00 92.38 366 GLY A O 1
ATOM 2813 N N . LYS A 1 367 ? -7.844 4.958 4.200 1.00 93.25 367 LYS A N 1
ATOM 2814 C CA . LYS A 1 367 ? -7.780 4.536 2.793 1.00 93.25 367 LYS A CA 1
ATOM 2815 C C . LYS A 1 367 ? -6.441 3.860 2.531 1.00 93.25 367 LYS A C 1
ATOM 2817 O O . LYS A 1 367 ? -5.403 4.490 2.690 1.00 93.25 367 LYS A O 1
ATOM 2822 N N . LEU A 1 368 ? -6.442 2.611 2.089 1.00 95.19 368 LEU A N 1
ATOM 2823 C CA . LEU A 1 368 ? -5.257 1.908 1.605 1.00 95.19 368 LEU A CA 1
ATOM 2824 C C . LEU A 1 368 ? -5.329 1.784 0.083 1.00 95.19 368 LEU A C 1
ATOM 2826 O O . LEU A 1 368 ? -6.286 1.239 -0.454 1.00 95.19 368 LEU A O 1
ATOM 2830 N N . SER A 1 369 ? -4.314 2.284 -0.614 1.00 95.25 369 SER A N 1
ATOM 2831 C CA . SER A 1 369 ? -4.153 2.108 -2.061 1.00 95.25 369 SER A CA 1
ATOM 2832 C C . SER A 1 369 ? -2.920 1.259 -2.341 1.00 95.25 369 SER A C 1
ATOM 2834 O O . SER A 1 369 ? -1.808 1.640 -1.979 1.00 95.25 369 SER A O 1
ATOM 2836 N N . LEU A 1 370 ? -3.122 0.110 -2.975 1.00 96.69 370 LEU A N 1
ATOM 2837 C CA . LEU A 1 370 ? -2.078 -0.811 -3.407 1.00 96.69 370 LEU A CA 1
ATOM 2838 C C . LEU A 1 370 ? -1.992 -0.745 -4.930 1.00 96.69 370 LEU A C 1
ATOM 2840 O O . LEU A 1 370 ? -2.958 -1.066 -5.621 1.00 96.69 370 LEU A O 1
ATOM 2844 N N . VAL A 1 371 ? -0.861 -0.277 -5.451 1.00 96.19 371 VAL A N 1
ATOM 2845 C CA . VAL A 1 371 ? -0.734 0.123 -6.856 1.00 96.19 371 VAL A CA 1
ATOM 2846 C C . VAL A 1 371 ? 0.400 -0.634 -7.545 1.00 96.19 371 VAL A C 1
ATOM 2848 O O . VAL A 1 371 ? 1.558 -0.562 -7.132 1.00 96.19 371 VAL A O 1
ATOM 2851 N N . ASP A 1 372 ? 0.082 -1.322 -8.634 1.00 95.19 372 ASP A N 1
ATOM 2852 C CA . ASP A 1 372 ? 1.059 -1.903 -9.556 1.00 95.19 372 ASP A CA 1
ATOM 2853 C C . ASP A 1 372 ? 1.106 -1.038 -10.818 1.00 95.19 372 ASP A C 1
ATOM 2855 O O . ASP A 1 372 ? 0.145 -1.008 -11.589 1.00 95.19 372 ASP A O 1
ATOM 2859 N N . LEU A 1 373 ? 2.179 -0.260 -10.985 1.00 93.94 373 LEU A N 1
ATOM 2860 C CA . LEU A 1 373 ? 2.306 0.653 -12.119 1.00 93.94 373 LEU A CA 1
ATOM 2861 C C . LEU A 1 373 ? 2.718 -0.090 -13.393 1.00 93.94 373 LEU A C 1
ATOM 2863 O O . LEU A 1 373 ? 3.380 -1.125 -13.342 1.00 93.94 373 LEU A O 1
ATOM 2867 N N . ALA A 1 374 ? 2.416 0.506 -14.543 1.00 90.62 374 ALA A N 1
ATOM 2868 C CA . ALA A 1 374 ? 2.947 0.088 -15.835 1.00 90.62 374 ALA A CA 1
ATOM 2869 C C . ALA A 1 374 ? 4.491 0.164 -15.886 1.00 90.62 374 ALA A C 1
ATOM 2871 O O . ALA A 1 374 ? 5.149 0.778 -15.037 1.00 90.62 374 ALA A O 1
ATOM 2872 N N . GLY A 1 375 ? 5.082 -0.470 -16.901 1.00 89.56 375 GLY A N 1
ATOM 2873 C CA . GLY A 1 375 ? 6.512 -0.406 -17.197 1.00 89.56 375 GLY A CA 1
ATOM 2874 C C . GLY A 1 375 ? 7.018 1.026 -17.370 1.00 89.56 375 GLY A C 1
ATOM 2875 O O . GLY A 1 375 ? 6.398 1.836 -18.058 1.00 89.56 375 GLY A O 1
ATOM 2876 N N . SER A 1 376 ? 8.139 1.348 -16.719 1.00 88.31 376 SER A N 1
ATOM 2877 C CA . SER A 1 376 ? 8.779 2.667 -16.810 1.00 88.31 376 SER A CA 1
ATOM 2878 C C . SER A 1 376 ? 9.765 2.821 -17.963 1.00 88.31 376 SER A C 1
ATOM 2880 O O . SER A 1 376 ? 10.352 3.894 -18.116 1.00 88.31 376 SER A O 1
ATOM 2882 N N . GLU A 1 377 ? 10.015 1.750 -18.710 1.00 83.38 377 GLU A N 1
ATOM 2883 C CA . GLU A 1 377 ? 10.940 1.753 -19.831 1.00 83.38 377 GLU A CA 1
ATOM 2884 C C . GLU A 1 377 ? 10.491 2.707 -20.934 1.00 83.38 377 GLU A C 1
ATOM 2886 O O . GLU A 1 377 ? 9.303 2.891 -21.222 1.00 83.38 377 GLU A O 1
ATOM 2891 N N . ARG A 1 378 ? 11.471 3.316 -21.598 1.00 72.12 378 ARG A N 1
ATOM 2892 C CA . ARG A 1 378 ? 11.172 4.212 -22.709 1.00 72.12 378 ARG A CA 1
ATOM 2893 C C . ARG A 1 378 ? 10.798 3.402 -23.934 1.00 72.12 378 ARG A C 1
ATOM 2895 O O . ARG A 1 378 ? 11.507 2.486 -24.342 1.00 72.12 378 ARG A O 1
ATOM 2902 N N . VAL A 1 379 ? 9.730 3.823 -24.600 1.00 65.19 379 VAL A N 1
ATOM 2903 C CA . VAL A 1 379 ? 9.367 3.260 -25.898 1.00 65.19 379 VAL A CA 1
ATOM 2904 C C . VAL A 1 379 ? 10.422 3.706 -26.905 1.00 65.19 379 VAL A C 1
ATOM 2906 O O . VAL A 1 379 ? 10.474 4.871 -27.308 1.00 65.19 379 VAL A O 1
ATOM 2909 N N . ALA A 1 380 ? 11.304 2.783 -27.283 1.00 56.22 380 ALA A N 1
ATOM 2910 C CA . ALA A 1 380 ? 12.223 3.004 -28.385 1.00 56.22 380 ALA A CA 1
ATOM 2911 C C . ALA A 1 380 ? 11.416 3.256 -29.670 1.00 56.22 380 ALA A C 1
ATOM 2913 O O . ALA A 1 380 ? 10.347 2.681 -29.877 1.00 56.22 380 ALA A O 1
ATOM 2914 N N . LYS A 1 381 ? 11.923 4.129 -30.549 1.00 42.88 381 LYS A N 1
ATOM 2915 C CA . LYS A 1 381 ? 11.337 4.407 -31.871 1.00 42.88 381 LYS A CA 1
ATOM 2916 C C . LYS A 1 381 ? 11.513 3.193 -32.802 1.00 42.88 381 LYS A C 1
ATOM 2918 O O . LYS A 1 381 ? 12.261 3.272 -33.768 1.00 42.88 381 LYS A O 1
ATOM 2923 N N . SER A 1 382 ? 10.889 2.055 -32.517 1.00 42.84 382 SER A N 1
ATOM 2924 C CA . SER A 1 382 ? 11.036 0.832 -33.313 1.00 42.84 382 SER A CA 1
ATOM 2925 C C . SER A 1 382 ? 9.746 0.489 -34.051 1.00 42.84 382 SER A C 1
ATOM 2927 O O . SER A 1 382 ? 8.962 -0.317 -33.581 1.00 42.84 382 SER A O 1
ATOM 2929 N N . GLY A 1 383 ? 9.525 1.093 -35.224 1.00 47.44 383 GLY A N 1
ATOM 2930 C CA . GLY A 1 383 ? 8.683 0.533 -36.300 1.00 47.44 383 GLY A CA 1
ATOM 2931 C C . GLY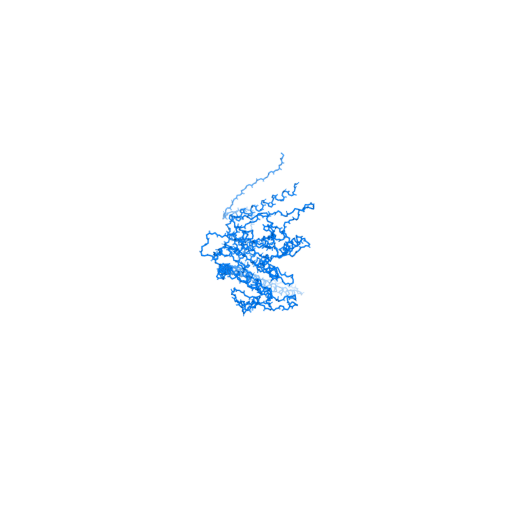 A 1 383 ? 7.242 0.110 -35.970 1.00 47.44 383 GLY A C 1
ATOM 2932 O O . GLY A 1 383 ? 6.647 -0.635 -36.744 1.00 47.44 383 GLY A O 1
ATOM 2933 N N . VAL A 1 384 ? 6.683 0.531 -34.833 1.00 56.66 384 VAL A N 1
ATOM 2934 C CA . VAL A 1 384 ? 5.376 0.061 -34.369 1.00 56.66 384 VAL A CA 1
ATOM 2935 C C . VAL A 1 384 ? 4.251 0.754 -35.139 1.00 56.66 384 VAL A C 1
ATOM 2937 O O . VAL A 1 384 ? 4.369 1.917 -35.526 1.00 56.66 384 VAL A O 1
ATOM 2940 N N . THR A 1 385 ? 3.136 0.049 -35.336 1.00 64.75 385 THR A N 1
ATOM 2941 C CA . THR A 1 385 ? 1.901 0.605 -35.903 1.00 64.75 385 THR A CA 1
ATOM 2942 C C . THR A 1 385 ? 1.446 1.864 -35.149 1.00 64.75 385 THR A C 1
ATOM 2944 O O . THR A 1 385 ? 1.670 2.002 -33.944 1.00 64.75 385 THR A O 1
ATOM 2947 N N . ALA A 1 386 ? 0.787 2.792 -35.851 1.00 67.44 386 ALA A N 1
ATOM 2948 C CA . ALA A 1 386 ? 0.376 4.091 -35.302 1.00 67.44 386 ALA A CA 1
ATOM 2949 C C . ALA A 1 386 ? -0.478 3.980 -34.019 1.00 67.44 386 ALA A C 1
ATOM 2951 O O . ALA A 1 386 ? -0.342 4.801 -33.112 1.00 67.44 386 ALA A O 1
ATOM 2952 N N . GLU A 1 387 ? -1.317 2.947 -33.908 1.00 66.00 387 GLU A N 1
ATOM 2953 C CA . GLU A 1 387 ? -2.150 2.689 -32.726 1.00 66.00 387 GLU A CA 1
ATOM 2954 C C . GLU A 1 387 ? -1.324 2.280 -31.503 1.00 66.00 387 GLU A C 1
ATOM 2956 O O . GLU A 1 387 ? -1.497 2.849 -30.426 1.00 66.00 387 GLU A O 1
ATOM 2961 N N . ARG A 1 388 ? -0.352 1.378 -31.681 1.00 67.88 388 ARG A N 1
ATOM 2962 C CA . ARG A 1 388 ? 0.565 0.967 -30.610 1.00 67.88 388 ARG A CA 1
ATOM 2963 C C . ARG A 1 388 ? 1.499 2.098 -30.194 1.00 67.88 388 ARG A C 1
ATOM 2965 O O . ARG A 1 388 ? 1.871 2.183 -29.030 1.00 67.88 388 ARG A O 1
ATOM 2972 N N . LEU A 1 389 ? 1.858 2.990 -31.120 1.00 68.94 389 LEU A N 1
ATOM 2973 C CA . LEU A 1 389 ? 2.611 4.199 -30.792 1.00 68.94 389 LEU A CA 1
ATOM 2974 C C . LEU A 1 389 ? 1.783 5.154 -29.916 1.00 68.94 389 LEU A C 1
ATOM 2976 O O . LEU A 1 389 ? 2.311 5.708 -28.954 1.00 68.94 389 LEU A O 1
ATOM 2980 N N . LYS A 1 390 ? 0.488 5.325 -30.212 1.00 72.62 390 LYS A N 1
ATOM 2981 C CA . LYS A 1 390 ? -0.428 6.159 -29.417 1.00 72.62 390 LYS A CA 1
ATOM 2982 C C . LYS A 1 390 ? -0.671 5.577 -28.021 1.00 72.62 390 LYS A C 1
ATOM 2984 O O . LYS A 1 390 ? -0.666 6.314 -27.038 1.00 72.62 390 LYS A O 1
ATOM 2989 N N . GLU A 1 391 ? -0.836 4.262 -27.927 1.00 70.38 391 GLU A N 1
ATOM 2990 C CA . GLU A 1 391 ? -0.927 3.520 -26.664 1.00 70.38 391 GLU A CA 1
ATOM 2991 C C . GLU A 1 391 ? 0.344 3.717 -25.819 1.00 70.38 391 GLU A C 1
ATOM 2993 O O . GLU A 1 391 ? 0.285 4.219 -24.697 1.00 70.38 391 GLU A O 1
ATOM 2998 N N . ALA A 1 392 ? 1.510 3.443 -26.404 1.00 69.75 392 ALA A N 1
ATOM 2999 C CA . ALA A 1 392 ? 2.824 3.660 -25.808 1.00 69.75 392 ALA A CA 1
ATOM 3000 C C . ALA A 1 392 ? 3.055 5.106 -25.325 1.00 69.75 392 ALA A C 1
ATOM 3002 O O . ALA A 1 392 ? 3.655 5.330 -24.268 1.00 69.75 392 ALA A O 1
ATOM 3003 N N . GLN A 1 393 ? 2.578 6.100 -26.082 1.00 74.31 393 GLN A N 1
ATOM 3004 C CA . GLN A 1 393 ? 2.615 7.508 -25.684 1.00 74.31 393 GLN A CA 1
ATOM 3005 C C . GLN A 1 393 ? 1.738 7.776 -24.458 1.00 74.31 393 GLN A C 1
ATOM 3007 O O . GLN A 1 393 ? 2.167 8.495 -23.560 1.00 74.31 393 GLN A O 1
ATOM 3012 N N . ASN A 1 394 ? 0.540 7.194 -24.388 1.00 75.81 394 ASN A N 1
ATOM 3013 C CA . ASN A 1 394 ? -0.375 7.404 -23.266 1.00 75.81 394 ASN A CA 1
ATOM 3014 C C . ASN A 1 394 ? 0.083 6.696 -21.983 1.00 75.81 394 ASN A C 1
ATOM 3016 O O . ASN A 1 394 ? -0.059 7.262 -20.900 1.00 75.81 394 ASN A O 1
ATOM 3020 N N . ILE A 1 395 ? 0.712 5.524 -22.084 1.00 72.56 395 ILE A N 1
ATOM 3021 C CA . ILE A 1 395 ? 1.340 4.853 -20.933 1.00 72.56 395 ILE A CA 1
ATOM 3022 C C . ILE A 1 395 ? 2.447 5.741 -20.367 1.00 72.56 395 ILE A C 1
ATOM 3024 O O . ILE A 1 395 ? 2.425 6.111 -19.192 1.00 72.56 395 ILE A O 1
ATOM 3028 N N . ASN A 1 396 ? 3.359 6.191 -21.230 1.00 77.06 396 ASN A N 1
ATOM 3029 C CA . ASN A 1 396 ? 4.429 7.093 -20.823 1.00 77.06 396 ASN A CA 1
ATOM 3030 C C . ASN A 1 396 ? 3.914 8.453 -20.354 1.00 77.06 396 ASN A C 1
ATOM 3032 O O . ASN A 1 396 ? 4.567 9.073 -19.520 1.00 77.06 396 ASN A O 1
ATOM 3036 N N . ARG A 1 397 ? 2.748 8.917 -20.823 1.00 85.88 397 ARG A N 1
ATOM 3037 C CA . ARG A 1 397 ? 2.123 10.158 -20.344 1.00 85.88 397 ARG A CA 1
ATOM 3038 C C . ARG A 1 397 ? 1.846 10.096 -18.848 1.00 85.88 397 ARG A C 1
ATOM 3040 O O . ARG A 1 397 ? 2.219 11.024 -18.140 1.00 85.88 397 ARG A O 1
ATOM 3047 N N . SER A 1 398 ? 1.257 9.003 -18.365 1.00 89.06 398 SER A N 1
ATOM 3048 C CA . SER A 1 398 ? 0.947 8.830 -16.939 1.00 89.06 398 SER A CA 1
ATOM 3049 C C . SER A 1 398 ? 2.201 8.832 -16.049 1.00 89.06 398 SER A C 1
ATOM 3051 O O . SER A 1 398 ? 2.248 9.537 -15.041 1.00 89.06 398 SER A O 1
ATOM 3053 N N . LEU A 1 399 ? 3.263 8.127 -16.458 1.00 89.06 399 LEU A N 1
ATOM 3054 C CA . LEU A 1 399 ? 4.532 8.075 -15.721 1.00 89.06 399 LEU A CA 1
ATOM 3055 C C . LEU A 1 399 ? 5.362 9.360 -15.866 1.00 89.06 399 LEU A C 1
ATOM 3057 O O . LEU A 1 399 ? 6.040 9.764 -14.922 1.00 89.06 399 LEU A O 1
ATOM 3061 N N . SER A 1 400 ? 5.277 10.045 -17.008 1.00 89.56 400 SER A N 1
ATOM 3062 C CA . SER A 1 400 ? 5.901 11.362 -17.206 1.00 89.56 400 SER A CA 1
ATOM 3063 C C . SER A 1 400 ? 5.226 12.414 -16.332 1.00 89.56 400 SER A C 1
ATOM 3065 O O . SER A 1 400 ? 5.913 13.138 -15.620 1.00 89.56 400 SER A O 1
ATOM 3067 N N . ALA A 1 401 ? 3.889 12.428 -16.293 1.00 93.00 401 ALA A N 1
ATOM 3068 C CA . ALA A 1 401 ? 3.122 13.286 -15.395 1.00 93.00 401 ALA A CA 1
ATOM 3069 C C . ALA A 1 401 ? 3.462 13.007 -13.924 1.00 93.00 401 ALA A C 1
ATOM 3071 O O . ALA A 1 401 ? 3.596 13.941 -13.135 1.00 93.00 401 ALA A O 1
ATOM 3072 N N . LEU A 1 402 ? 3.650 11.735 -13.549 1.00 93.44 402 LEU A N 1
ATOM 3073 C CA . LEU A 1 402 ? 4.133 11.368 -12.216 1.00 93.44 402 LEU A CA 1
ATOM 3074 C C . LEU A 1 402 ? 5.528 11.958 -11.951 1.00 93.44 402 LEU A C 1
ATOM 3076 O O . LEU A 1 402 ? 5.766 12.523 -10.884 1.00 93.44 402 LEU A O 1
ATOM 3080 N N . GLY A 1 403 ? 6.425 11.894 -12.937 1.00 92.12 403 GLY A N 1
ATOM 3081 C CA . GLY A 1 403 ? 7.719 12.576 -12.929 1.00 92.12 403 GLY A CA 1
ATOM 3082 C C . GLY A 1 403 ? 7.613 14.077 -12.659 1.00 92.12 403 GLY A C 1
ATOM 3083 O O . GLY A 1 403 ? 8.299 14.583 -11.766 1.00 92.12 403 GLY A O 1
ATOM 3084 N N . ASP A 1 404 ? 6.728 14.763 -13.381 1.00 92.50 404 ASP A N 1
ATOM 3085 C CA . ASP A 1 404 ? 6.489 16.203 -13.254 1.00 92.50 404 ASP A CA 1
ATOM 3086 C C . ASP A 1 404 ? 5.942 16.564 -11.867 1.00 92.50 404 ASP A C 1
ATOM 3088 O O . ASP A 1 404 ? 6.417 17.506 -11.233 1.00 92.50 404 ASP A O 1
ATOM 3092 N N . VAL A 1 405 ? 4.991 15.780 -11.349 1.00 93.25 405 VAL A N 1
ATOM 3093 C CA . VAL A 1 405 ? 4.432 15.952 -9.999 1.00 93.25 405 VAL A CA 1
ATOM 3094 C C . VAL A 1 405 ? 5.524 15.849 -8.937 1.00 93.25 405 VAL A C 1
ATOM 3096 O O . VAL A 1 405 ? 5.642 16.737 -8.091 1.00 93.25 405 VAL A O 1
ATOM 3099 N N . ILE A 1 406 ? 6.364 14.811 -8.996 1.00 91.88 406 ILE A N 1
ATOM 3100 C CA . ILE A 1 406 ? 7.476 14.629 -8.053 1.00 91.88 406 ILE A CA 1
ATOM 3101 C C . ILE A 1 406 ? 8.480 15.779 -8.172 1.00 91.88 406 ILE A C 1
ATOM 3103 O O . ILE A 1 406 ? 8.925 16.323 -7.160 1.00 91.88 406 ILE A O 1
ATOM 3107 N N . GLN A 1 407 ? 8.802 16.209 -9.393 1.00 90.50 407 GLN A N 1
ATOM 3108 C CA . GLN A 1 407 ? 9.687 17.348 -9.613 1.00 90.50 407 GLN A CA 1
ATOM 3109 C C . GLN A 1 407 ? 9.124 18.629 -8.980 1.00 90.50 407 GLN A C 1
ATOM 3111 O O . GLN A 1 407 ? 9.835 19.289 -8.219 1.00 90.50 407 GLN A O 1
ATOM 3116 N N . SER A 1 408 ? 7.848 18.946 -9.206 1.00 90.62 408 SER A N 1
ATOM 3117 C CA . SER A 1 408 ? 7.173 20.092 -8.586 1.00 90.62 408 SER A CA 1
ATOM 3118 C C . SER A 1 408 ? 7.118 19.992 -7.057 1.00 90.62 408 SER A C 1
ATOM 3120 O O . SER A 1 408 ? 7.286 20.999 -6.372 1.00 90.62 408 SER A O 1
ATOM 3122 N N . LEU A 1 409 ? 6.942 18.791 -6.501 1.00 88.38 409 LEU A N 1
ATOM 3123 C CA . LEU A 1 409 ? 6.906 18.554 -5.053 1.00 88.38 409 LEU A CA 1
ATOM 3124 C C . LEU A 1 409 ? 8.261 18.751 -4.361 1.00 88.38 409 LEU A C 1
ATOM 3126 O O . LEU A 1 409 ? 8.300 19.131 -3.187 1.00 88.38 409 LEU A O 1
ATOM 3130 N N . THR A 1 410 ? 9.361 18.503 -5.075 1.00 85.62 410 THR A N 1
ATOM 3131 C CA . THR A 1 410 ? 10.730 18.757 -4.588 1.00 85.62 410 THR A CA 1
ATOM 3132 C C . THR A 1 410 ? 11.185 20.205 -4.782 1.00 85.62 410 THR A C 1
ATOM 3134 O O . THR A 1 410 ? 12.169 20.632 -4.172 1.00 85.62 410 THR A O 1
ATOM 3137 N N . ALA A 1 411 ? 10.482 20.985 -5.609 1.00 84.75 411 ALA A N 1
ATOM 3138 C CA . ALA A 1 411 ? 10.829 22.373 -5.873 1.00 84.75 411 ALA A CA 1
ATOM 3139 C C . ALA A 1 411 ? 10.618 23.259 -4.633 1.00 84.75 411 ALA A C 1
ATOM 3141 O O . ALA A 1 411 ? 9.688 23.075 -3.847 1.00 84.75 411 ALA A O 1
ATOM 3142 N N . LYS A 1 412 ? 11.472 24.282 -4.480 1.00 74.25 412 LYS A N 1
ATOM 3143 C CA . LYS A 1 412 ? 11.364 25.260 -3.381 1.00 74.25 412 LYS A CA 1
ATOM 3144 C C . LYS A 1 412 ? 10.062 26.068 -3.438 1.00 74.25 412 LYS A C 1
ATOM 3146 O O . LYS A 1 412 ? 9.563 26.476 -2.396 1.00 74.25 412 LYS A O 1
ATOM 3151 N N . ASN A 1 413 ? 9.528 26.298 -4.639 1.00 73.94 413 ASN A N 1
ATOM 3152 C CA . ASN A 1 413 ? 8.279 27.018 -4.858 1.00 73.94 413 ASN A CA 1
ATOM 3153 C C . ASN A 1 413 ? 7.196 26.053 -5.365 1.00 73.94 413 ASN A C 1
ATOM 3155 O O . ASN A 1 413 ? 7.226 25.641 -6.523 1.00 73.94 413 ASN A O 1
ATOM 3159 N N . LYS A 1 414 ? 6.243 25.703 -4.495 1.00 75.00 414 LYS A N 1
ATOM 3160 C CA . LYS A 1 414 ? 5.156 24.746 -4.767 1.00 75.00 414 LYS A CA 1
ATOM 3161 C C . LYS A 1 414 ? 3.889 25.430 -5.311 1.00 75.00 414 LYS A C 1
ATOM 3163 O O . LYS A 1 414 ? 2.788 25.090 -4.895 1.00 75.00 414 LYS A O 1
ATOM 3168 N N . ALA A 1 415 ? 4.032 26.418 -6.198 1.00 74.81 415 ALA A N 1
ATOM 3169 C CA . ALA A 1 415 ? 2.907 27.251 -6.645 1.00 74.81 415 ALA A CA 1
ATOM 3170 C C . ALA A 1 415 ? 1.782 26.451 -7.332 1.00 74.81 415 ALA A C 1
ATOM 3172 O O . ALA A 1 415 ? 0.606 26.702 -7.092 1.00 74.81 415 ALA A O 1
ATOM 3173 N N . HIS A 1 416 ? 2.137 25.474 -8.169 1.00 87.06 416 HIS A N 1
ATOM 3174 C CA . HIS A 1 416 ? 1.183 24.587 -8.826 1.00 87.06 416 HIS A CA 1
ATOM 3175 C C . HIS A 1 416 ? 1.792 23.193 -8.971 1.00 87.06 416 HIS A C 1
ATOM 3177 O O . HIS A 1 416 ? 2.917 23.054 -9.457 1.00 87.06 416 HIS A O 1
ATOM 3183 N N . ILE A 1 417 ? 1.042 22.166 -8.566 1.00 89.94 417 ILE A N 1
ATOM 3184 C CA . ILE A 1 417 ? 1.435 20.766 -8.732 1.00 89.94 417 ILE A CA 1
ATOM 3185 C C . ILE A 1 417 ? 0.513 20.139 -9.786 1.00 89.94 417 ILE A C 1
ATOM 3187 O O . ILE A 1 417 ? -0.707 20.149 -9.602 1.00 89.94 417 ILE A O 1
ATOM 3191 N N . PRO A 1 418 ? 1.054 19.595 -10.889 1.00 93.25 418 PRO A N 1
ATOM 3192 C CA . PRO A 1 418 ? 0.270 19.206 -12.057 1.00 93.25 418 PRO A CA 1
ATOM 3193 C C . PRO A 1 418 ? -0.417 17.834 -11.913 1.00 93.25 418 PRO A C 1
ATOM 3195 O O . PRO A 1 418 ? -0.337 16.992 -12.803 1.00 93.25 418 PRO A O 1
ATOM 3198 N N . TYR A 1 419 ? -1.149 17.597 -10.817 1.00 91.94 419 TYR A N 1
ATOM 3199 C CA . TYR A 1 419 ? -1.857 16.325 -10.592 1.00 91.94 419 TYR A CA 1
ATOM 3200 C C . TYR A 1 419 ? -2.829 15.971 -11.720 1.00 91.94 419 TYR A C 1
ATOM 3202 O O . TYR A 1 419 ? -3.046 14.800 -12.004 1.00 91.94 419 TYR A O 1
ATOM 3210 N N . ARG A 1 420 ? -3.390 16.971 -12.405 1.00 91.94 420 ARG A N 1
ATOM 3211 C CA . ARG A 1 420 ? -4.380 16.783 -13.475 1.00 91.94 420 ARG A CA 1
ATOM 3212 C C . ARG A 1 420 ? -3.783 16.377 -14.829 1.00 91.94 420 ARG A C 1
ATOM 3214 O O . ARG A 1 420 ? -4.554 16.109 -15.744 1.00 91.94 420 ARG A O 1
ATOM 3221 N N . ASN A 1 421 ? -2.455 16.307 -14.967 1.00 92.38 421 ASN A N 1
ATOM 3222 C CA . ASN A 1 421 ? -1.802 15.951 -16.236 1.00 92.38 421 ASN A CA 1
ATOM 3223 C C . ASN A 1 421 ? -2.029 14.488 -16.657 1.00 92.38 421 ASN A C 1
ATOM 3225 O O . ASN A 1 421 ? -1.840 14.155 -17.826 1.00 92.38 421 ASN A O 1
ATOM 3229 N N . SER A 1 422 ? -2.441 13.621 -15.730 1.00 93.75 422 SER A N 1
ATOM 3230 C CA . SER A 1 422 ? -2.866 12.252 -16.023 1.00 93.75 422 SER A CA 1
ATOM 3231 C C . SER A 1 422 ? -3.935 11.781 -15.042 1.00 93.75 422 SER A C 1
ATOM 3233 O O . SER A 1 422 ? -4.053 12.317 -13.934 1.00 93.75 422 SER A O 1
ATOM 3235 N N . LYS A 1 423 ? -4.698 10.747 -15.415 1.00 92.50 423 LYS A N 1
ATOM 3236 C CA . LYS A 1 423 ? -5.656 10.122 -14.486 1.00 92.50 423 LYS A CA 1
ATOM 3237 C C . LYS A 1 423 ? -4.937 9.482 -13.299 1.00 92.50 423 LYS A C 1
ATOM 3239 O O . LYS A 1 423 ? -5.398 9.629 -12.174 1.00 92.50 423 LYS A O 1
ATOM 3244 N N . LEU A 1 424 ? -3.776 8.865 -13.528 1.00 93.19 424 LEU A N 1
ATOM 3245 C CA . LEU A 1 424 ? -2.958 8.267 -12.471 1.00 93.19 424 LEU A CA 1
ATOM 3246 C C . LEU A 1 424 ? -2.542 9.303 -11.419 1.00 93.19 424 LEU A C 1
ATOM 3248 O O . LEU A 1 424 ? -2.789 9.120 -10.231 1.00 93.19 424 LEU A O 1
ATOM 3252 N N . THR A 1 425 ? -1.936 10.411 -11.846 1.00 93.31 425 THR A N 1
ATOM 3253 C CA . THR A 1 425 ? -1.488 11.462 -10.920 1.00 93.31 425 THR A CA 1
ATOM 3254 C C . THR A 1 425 ? -2.643 12.157 -10.224 1.00 93.31 425 THR A C 1
ATOM 3256 O O . THR A 1 425 ? -2.474 12.610 -9.095 1.00 93.31 425 THR A O 1
ATOM 3259 N N . PHE A 1 426 ? -3.810 12.232 -10.866 1.00 92.62 426 PHE A N 1
ATOM 3260 C CA . PHE A 1 426 ? -4.987 12.814 -10.238 1.00 92.62 426 PHE A CA 1
ATOM 3261 C C . PHE A 1 426 ? -5.565 11.863 -9.187 1.00 92.62 426 PHE A C 1
ATOM 3263 O O . PHE A 1 426 ? -5.915 12.310 -8.101 1.00 92.62 426 PHE A O 1
ATOM 3270 N N . LEU A 1 427 ? -5.566 10.553 -9.462 1.00 91.38 427 LEU A N 1
ATOM 3271 C CA . LEU A 1 427 ? -5.975 9.515 -8.516 1.00 91.38 427 LEU A CA 1
ATOM 3272 C C . LEU A 1 427 ? -5.056 9.464 -7.288 1.00 91.38 427 LEU A C 1
ATOM 3274 O O . LEU A 1 427 ? -5.524 9.295 -6.167 1.00 91.38 427 LEU A O 1
ATOM 3278 N N . LEU A 1 428 ? -3.750 9.634 -7.507 1.00 90.00 428 LEU A N 1
ATOM 3279 C CA . LEU A 1 428 ? -2.718 9.613 -6.469 1.00 90.00 428 LEU A CA 1
ATOM 3280 C C . LEU A 1 428 ? -2.456 10.985 -5.835 1.00 90.00 428 LEU A C 1
ATOM 3282 O O . LEU A 1 428 ? -1.505 11.113 -5.063 1.00 90.00 428 LEU A O 1
ATOM 3286 N N . ALA A 1 429 ? -3.260 12.010 -6.132 1.00 88.94 429 ALA A N 1
ATOM 3287 C CA . ALA A 1 429 ? -3.055 13.346 -5.572 1.00 88.94 429 ALA A CA 1
ATOM 3288 C C . ALA A 1 429 ? -3.110 13.331 -4.034 1.00 88.94 429 ALA A C 1
ATOM 3290 O O . ALA A 1 429 ? -2.274 13.961 -3.387 1.00 88.94 429 ALA A O 1
ATOM 3291 N N . ASP A 1 430 ? -4.010 12.529 -3.457 1.00 84.75 430 ASP A N 1
ATOM 3292 C CA . ASP A 1 430 ? -4.113 12.308 -2.007 1.00 84.75 430 ASP A CA 1
ATOM 3293 C C . ASP A 1 430 ? -2.825 11.686 -1.443 1.00 84.75 430 ASP A C 1
ATOM 3295 O O . ASP A 1 430 ? -2.332 12.087 -0.391 1.00 84.75 430 ASP A O 1
ATOM 3299 N N . SER A 1 431 ? -2.248 10.726 -2.172 1.00 85.81 431 SER A N 1
ATOM 3300 C CA . SER A 1 431 ? -1.073 9.954 -1.755 1.00 85.81 431 SER A CA 1
ATOM 3301 C C . SER A 1 431 ? 0.249 10.709 -1.911 1.00 85.81 431 SER A C 1
ATOM 3303 O O . SER A 1 431 ? 1.182 10.515 -1.133 1.00 85.81 431 SER A O 1
ATOM 3305 N N . LEU A 1 432 ? 0.360 11.536 -2.949 1.00 83.50 432 LEU A N 1
ATOM 3306 C CA . LEU A 1 432 ? 1.599 12.219 -3.327 1.00 83.50 432 LEU A CA 1
ATOM 3307 C C . LEU A 1 432 ? 1.614 13.690 -2.930 1.00 83.50 432 LEU A C 1
ATOM 3309 O O . LEU A 1 432 ? 2.683 14.283 -2.885 1.00 83.50 432 LEU A O 1
ATOM 3313 N N . GLY A 1 433 ? 0.458 14.294 -2.678 1.00 70.25 433 GLY A N 1
ATOM 3314 C CA . GLY A 1 433 ? 0.332 15.714 -2.365 1.00 70.25 433 GLY A CA 1
ATOM 3315 C C . GLY A 1 433 ? -0.223 16.032 -0.998 1.00 70.25 433 GLY A C 1
ATOM 3316 O O . GLY A 1 433 ? -0.055 17.161 -0.537 1.00 70.25 433 GLY A O 1
ATOM 3317 N N . GLY A 1 434 ? -0.894 15.065 -0.387 1.00 68.88 434 GLY A N 1
ATOM 3318 C CA . GLY A 1 434 ? -1.693 15.281 0.796 1.00 68.88 434 GLY A CA 1
ATOM 3319 C C . GLY A 1 434 ? -1.168 14.569 2.028 1.00 68.88 434 GLY A C 1
ATOM 3320 O O . GLY A 1 434 ? 0.004 14.216 2.169 1.00 68.88 434 GLY A O 1
ATOM 3321 N N . ASP A 1 435 ? -2.119 14.398 2.924 1.00 74.50 435 ASP A N 1
ATOM 3322 C CA . ASP A 1 435 ? -2.056 13.583 4.112 1.00 74.50 435 ASP A CA 1
ATOM 3323 C C . ASP A 1 435 ? -2.103 12.095 3.729 1.00 74.50 435 ASP A C 1
ATOM 3325 O O . ASP A 1 435 ? -3.172 11.497 3.571 1.00 74.50 435 ASP A O 1
ATOM 3329 N N . SER A 1 436 ? -0.925 11.504 3.532 1.00 85.31 436 SER A N 1
ATOM 3330 C CA . SER A 1 436 ? -0.790 10.066 3.346 1.00 85.31 436 SER A CA 1
ATOM 3331 C C . SER A 1 436 ? 0.591 9.569 3.760 1.00 85.31 436 SER A C 1
ATOM 3333 O O . SER A 1 436 ? 1.599 10.268 3.641 1.00 85.31 436 SER A O 1
ATOM 3335 N N . LYS A 1 437 ? 0.638 8.327 4.241 1.00 90.62 437 LYS A N 1
ATOM 3336 C CA . LYS A 1 437 ? 1.870 7.565 4.435 1.00 90.62 437 LYS A CA 1
ATOM 3337 C C . LYS A 1 437 ? 2.134 6.761 3.171 1.00 90.62 437 LYS A C 1
ATOM 3339 O O . LYS A 1 437 ? 1.474 5.750 2.925 1.00 90.62 437 LYS A O 1
ATOM 3344 N N . THR A 1 438 ? 3.114 7.200 2.395 1.00 93.00 438 THR A N 1
ATOM 3345 C CA . THR A 1 438 ? 3.376 6.629 1.077 1.00 93.00 438 THR A CA 1
ATOM 3346 C C . THR A 1 438 ? 4.665 5.815 1.076 1.00 93.00 438 THR A C 1
ATOM 3348 O O . THR A 1 438 ? 5.694 6.232 1.608 1.00 93.00 438 THR A O 1
ATOM 3351 N N . LEU A 1 439 ? 4.613 4.634 0.467 1.00 95.56 439 LEU A N 1
ATOM 3352 C CA . LEU A 1 439 ? 5.740 3.741 0.254 1.00 95.56 439 LEU A CA 1
ATOM 3353 C C . LEU A 1 439 ? 5.855 3.412 -1.234 1.00 95.56 439 LEU A C 1
ATOM 3355 O O . LEU A 1 439 ? 4.944 2.859 -1.842 1.00 95.56 439 LEU A O 1
ATOM 3359 N N . MET A 1 440 ? 7.013 3.714 -1.803 1.00 97.06 440 MET A N 1
ATOM 3360 C CA . MET A 1 440 ? 7.383 3.326 -3.154 1.00 97.06 440 MET A CA 1
ATOM 3361 C C . MET A 1 440 ? 8.323 2.124 -3.104 1.00 97.06 440 MET A C 1
ATOM 3363 O O . MET A 1 440 ? 9.392 2.195 -2.501 1.00 97.06 440 MET A O 1
ATOM 3367 N N . PHE A 1 441 ? 7.981 1.058 -3.815 1.00 98.44 441 PHE A N 1
ATOM 3368 C CA . PHE A 1 441 ? 8.931 0.032 -4.217 1.00 98.44 441 PHE A CA 1
ATOM 3369 C C . PHE A 1 441 ? 9.544 0.400 -5.567 1.00 98.44 441 PHE A C 1
ATOM 3371 O O . PHE A 1 441 ? 8.832 0.467 -6.565 1.00 98.44 441 PHE A O 1
ATOM 3378 N N . VAL A 1 442 ? 10.861 0.600 -5.623 1.00 98.31 442 VAL A N 1
ATOM 3379 C CA . VAL A 1 442 ? 11.604 0.641 -6.888 1.00 98.31 442 VAL A CA 1
ATOM 3380 C C . VAL A 1 442 ? 12.170 -0.745 -7.185 1.00 98.31 442 VAL A C 1
ATOM 3382 O O . VAL A 1 442 ? 12.960 -1.291 -6.417 1.00 98.31 442 VAL A O 1
ATOM 3385 N N . GLN A 1 443 ? 11.723 -1.325 -8.293 1.00 97.81 443 GLN A N 1
ATOM 3386 C CA . GLN A 1 443 ? 12.042 -2.683 -8.715 1.00 97.81 443 GLN A CA 1
ATOM 3387 C C . GLN A 1 443 ? 13.149 -2.671 -9.758 1.00 97.81 443 GLN A C 1
ATOM 3389 O O . GLN A 1 443 ? 13.040 -1.990 -10.782 1.00 97.81 443 GLN A O 1
ATOM 3394 N N . VAL A 1 444 ? 14.195 -3.451 -9.506 1.00 96.69 444 VAL A N 1
ATOM 3395 C CA . VAL A 1 444 ? 15.428 -3.457 -10.290 1.00 96.69 444 VAL A CA 1
ATOM 3396 C C . VAL A 1 444 ? 15.611 -4.797 -10.993 1.00 96.69 444 VAL A C 1
ATOM 3398 O O . VAL A 1 444 ? 15.653 -5.851 -10.353 1.00 96.69 444 VAL A O 1
ATOM 3401 N N . ALA A 1 445 ? 15.770 -4.737 -12.317 1.00 94.00 445 ALA A N 1
ATOM 3402 C CA . ALA A 1 445 ? 16.263 -5.851 -13.115 1.00 94.00 445 ALA A CA 1
ATOM 3403 C C . ALA A 1 445 ? 17.803 -5.850 -13.051 1.00 94.00 445 ALA A C 1
ATOM 3405 O O . ALA A 1 445 ? 18.419 -4.856 -13.434 1.00 94.00 445 ALA A O 1
ATOM 3406 N N . PRO A 1 446 ? 18.448 -6.919 -12.556 1.00 93.44 446 PRO A N 1
ATOM 3407 C CA . PRO A 1 446 ? 19.871 -6.869 -12.235 1.00 93.44 446 PRO A CA 1
ATOM 3408 C C . PRO A 1 446 ? 20.801 -7.020 -13.442 1.00 93.44 446 PRO A C 1
ATOM 3410 O O . PRO A 1 446 ? 21.992 -6.766 -13.296 1.00 93.44 446 PRO A O 1
ATOM 3413 N N . GLY A 1 447 ? 20.305 -7.476 -14.594 1.00 94.12 447 GLY A N 1
ATOM 3414 C CA . GLY A 1 447 ? 21.135 -7.785 -15.757 1.00 94.12 447 GLY A CA 1
ATOM 3415 C C . GLY A 1 447 ? 21.848 -6.568 -16.347 1.00 94.12 447 GLY A C 1
ATOM 3416 O O . GLY A 1 447 ? 21.286 -5.475 -16.414 1.00 94.12 447 GLY A O 1
ATOM 3417 N N . SER A 1 448 ? 23.078 -6.764 -16.825 1.00 92.75 448 SER A N 1
ATOM 3418 C CA . SER A 1 448 ? 23.915 -5.715 -17.427 1.00 92.75 448 SER A CA 1
ATOM 3419 C C . SER A 1 448 ? 23.268 -4.987 -18.601 1.00 92.75 448 SER A C 1
ATOM 3421 O O . SER A 1 448 ? 23.437 -3.778 -18.737 1.00 92.75 448 SER A O 1
ATOM 3423 N N . TYR A 1 449 ? 22.453 -5.680 -19.397 1.00 91.38 449 TYR A N 1
ATOM 3424 C CA . TYR A 1 449 ? 21.664 -5.064 -20.467 1.00 91.38 449 TYR A CA 1
ATOM 3425 C C . TYR A 1 449 ? 20.667 -4.016 -19.945 1.00 91.38 449 TYR A C 1
ATOM 3427 O O . TYR A 1 449 ? 20.425 -3.000 -20.591 1.00 91.38 449 TYR A O 1
ATOM 3435 N N . ASN A 1 450 ? 20.117 -4.243 -18.750 1.00 92.25 450 ASN A N 1
ATOM 3436 C CA . ASN A 1 450 ? 19.112 -3.391 -18.120 1.00 92.25 450 ASN A CA 1
ATOM 3437 C C . ASN A 1 450 ? 19.728 -2.254 -17.283 1.00 92.25 450 ASN A C 1
ATOM 3439 O O . ASN A 1 450 ? 18.992 -1.475 -16.671 1.00 92.25 450 ASN A O 1
ATOM 3443 N N . ALA A 1 451 ? 21.060 -2.128 -17.230 1.00 93.50 451 ALA A N 1
ATOM 3444 C CA . ALA A 1 451 ? 21.733 -1.123 -16.407 1.00 93.50 451 ALA A CA 1
ATOM 3445 C C . ALA A 1 451 ? 21.286 0.327 -16.711 1.00 93.50 451 ALA A C 1
ATOM 3447 O O . ALA A 1 451 ? 21.014 1.061 -15.753 1.00 93.50 451 ALA A O 1
ATOM 3448 N N . PRO A 1 452 ? 21.106 0.757 -17.981 1.00 92.00 452 PRO A N 1
ATOM 3449 C CA . PRO A 1 452 ? 20.643 2.115 -18.278 1.00 92.00 452 PRO A CA 1
ATOM 3450 C C . PRO A 1 452 ? 19.244 2.423 -17.718 1.00 92.00 452 PRO A C 1
ATOM 3452 O O . PRO A 1 452 ? 19.045 3.461 -17.081 1.00 92.00 452 PRO A O 1
ATOM 3455 N N . GLU A 1 453 ? 18.284 1.511 -17.897 1.00 91.38 453 GLU A N 1
ATOM 3456 C CA . GLU A 1 453 ? 16.911 1.659 -17.381 1.00 91.38 453 GLU A CA 1
ATOM 3457 C C . GLU A 1 453 ? 16.855 1.544 -15.850 1.00 91.38 453 GLU A C 1
ATOM 3459 O O . GLU A 1 453 ? 16.124 2.281 -15.176 1.00 91.38 453 GLU A O 1
ATOM 3464 N N . THR A 1 454 ? 17.711 0.703 -15.267 1.00 94.62 454 THR A N 1
ATOM 3465 C CA . THR A 1 454 ? 17.903 0.628 -13.815 1.00 94.62 454 THR A CA 1
ATOM 3466 C C . THR A 1 454 ? 18.384 1.965 -13.255 1.00 94.62 454 THR A C 1
ATOM 3468 O O . THR A 1 454 ? 17.811 2.474 -12.290 1.00 94.62 454 THR A O 1
ATOM 3471 N N . ILE A 1 455 ? 19.386 2.596 -13.877 1.00 95.12 455 ILE A N 1
ATOM 3472 C CA . ILE A 1 455 ? 19.867 3.923 -13.469 1.00 95.12 455 ILE A CA 1
ATOM 3473 C C . ILE A 1 455 ? 18.742 4.959 -13.560 1.00 95.12 455 ILE A C 1
ATOM 3475 O O . ILE A 1 455 ? 18.604 5.784 -12.650 1.00 95.12 455 ILE A O 1
ATOM 3479 N N . CYS A 1 456 ? 17.922 4.930 -14.615 1.00 93.50 456 CYS A N 1
ATOM 3480 C CA . CYS A 1 456 ? 16.764 5.817 -14.737 1.00 93.50 456 CYS A CA 1
ATOM 3481 C C . CYS A 1 456 ? 15.759 5.612 -13.593 1.00 93.50 456 CYS A C 1
ATOM 3483 O O . CYS A 1 456 ? 15.349 6.590 -12.959 1.00 93.50 456 CYS A O 1
ATOM 3485 N N . SER A 1 457 ? 15.428 4.359 -13.280 1.00 95.56 457 SER A N 1
ATOM 3486 C CA . SER A 1 457 ? 14.488 4.002 -12.214 1.00 95.56 457 SER A CA 1
ATOM 3487 C C . SER A 1 457 ? 14.985 4.431 -10.832 1.00 95.56 457 SER A C 1
ATOM 3489 O O . SER A 1 457 ? 14.255 5.085 -10.086 1.00 95.56 457 SER A O 1
ATOM 3491 N N . LEU A 1 458 ? 16.252 4.156 -10.510 1.00 97.25 458 LEU A N 1
ATOM 3492 C CA . LEU A 1 458 ? 16.860 4.541 -9.233 1.00 97.25 458 LEU A CA 1
ATOM 3493 C C . LEU A 1 458 ? 17.024 6.058 -9.096 1.00 97.25 458 LEU A C 1
ATOM 3495 O O . LEU A 1 458 ? 16.817 6.606 -8.015 1.00 97.25 458 LEU A O 1
ATOM 3499 N N . THR A 1 459 ? 17.328 6.762 -10.190 1.00 95.88 459 THR A N 1
ATOM 3500 C CA . THR A 1 459 ? 17.391 8.233 -10.195 1.00 95.88 459 THR A CA 1
ATOM 3501 C C . THR A 1 459 ? 16.016 8.845 -9.928 1.00 95.88 459 THR A C 1
ATOM 3503 O O . THR A 1 459 ? 15.899 9.814 -9.176 1.00 95.88 459 THR A O 1
ATOM 3506 N N . PHE A 1 460 ? 14.953 8.290 -10.518 1.00 95.00 460 PHE A N 1
ATOM 3507 C CA . PHE A 1 460 ? 13.588 8.713 -10.215 1.00 95.00 460 PHE A CA 1
ATOM 3508 C C . PHE A 1 460 ? 13.229 8.440 -8.749 1.00 95.00 460 PHE A C 1
ATOM 3510 O O . PHE A 1 460 ? 12.814 9.361 -8.049 1.00 95.00 460 PHE A O 1
ATOM 3517 N N . ALA A 1 461 ? 13.488 7.230 -8.256 1.00 96.25 461 ALA A N 1
ATOM 3518 C CA . ALA A 1 461 ? 13.221 6.846 -6.875 1.00 96.25 461 ALA A CA 1
ATOM 3519 C C . ALA A 1 461 ? 13.981 7.723 -5.856 1.00 96.25 461 ALA A C 1
ATOM 3521 O O . ALA A 1 461 ? 13.424 8.125 -4.835 1.00 96.25 461 ALA A O 1
ATOM 3522 N N . ALA A 1 462 ? 15.226 8.108 -6.156 1.00 94.81 462 ALA A N 1
ATOM 3523 C CA . ALA A 1 462 ? 15.998 9.027 -5.320 1.00 94.81 462 ALA A CA 1
ATOM 3524 C C . ALA A 1 462 ? 15.349 10.421 -5.232 1.00 94.81 462 ALA A C 1
ATOM 3526 O O . ALA A 1 462 ? 15.353 11.037 -4.165 1.00 94.81 462 ALA A O 1
ATOM 3527 N N . ARG A 1 463 ? 14.735 10.906 -6.324 1.00 93.00 463 ARG A N 1
ATOM 3528 C CA . ARG A 1 463 ? 13.945 12.149 -6.307 1.00 93.00 463 ARG A CA 1
ATOM 3529 C C . ARG A 1 463 ? 12.679 11.993 -5.470 1.00 93.00 463 ARG A C 1
ATOM 3531 O O . ARG A 1 463 ? 12.411 12.862 -4.645 1.00 93.00 463 ARG A O 1
ATOM 3538 N N . VAL A 1 464 ? 11.954 10.882 -5.619 1.00 92.81 464 VAL A N 1
ATOM 3539 C CA . VAL A 1 464 ? 10.748 10.582 -4.824 1.00 92.81 464 VAL A CA 1
ATOM 3540 C C . VAL A 1 464 ? 11.056 10.603 -3.324 1.00 92.81 464 VAL A C 1
ATOM 3542 O O . VAL A 1 464 ? 10.362 11.279 -2.570 1.00 92.81 464 VAL A O 1
ATOM 3545 N N . ARG A 1 465 ? 12.156 9.971 -2.897 1.00 91.31 465 ARG A N 1
ATOM 3546 C CA . ARG A 1 465 ? 12.602 9.963 -1.492 1.00 91.31 465 ARG A CA 1
ATOM 3547 C C . ARG A 1 465 ? 12.868 11.362 -0.921 1.00 91.31 465 ARG A C 1
ATOM 3549 O O . ARG A 1 465 ? 12.754 11.578 0.281 1.00 91.31 465 ARG A O 1
ATOM 3556 N N . SER A 1 466 ? 13.243 12.326 -1.762 1.00 88.00 466 SER A N 1
ATOM 3557 C CA . SER A 1 466 ? 13.533 13.700 -1.326 1.00 88.00 466 SER A CA 1
ATOM 3558 C C . SER A 1 466 ? 12.282 14.565 -1.106 1.00 88.00 466 SER A C 1
ATOM 3560 O O . SER A 1 466 ? 12.385 15.679 -0.584 1.00 88.00 466 SER A O 1
ATOM 3562 N N . VAL A 1 467 ? 11.099 14.065 -1.479 1.00 85.62 467 VAL A N 1
ATOM 3563 C CA . VAL A 1 467 ? 9.831 14.776 -1.314 1.00 85.62 467 VAL A CA 1
ATOM 3564 C C . VAL A 1 467 ? 9.469 14.889 0.168 1.00 85.62 467 VAL A C 1
ATOM 3566 O O . VAL A 1 467 ? 9.346 13.901 0.888 1.00 85.62 467 VAL A O 1
ATOM 3569 N N . LYS A 1 468 ? 9.223 16.123 0.618 1.00 76.69 468 LYS A N 1
ATOM 3570 C CA . LYS A 1 468 ? 8.666 16.417 1.944 1.00 76.69 468 LYS A CA 1
ATOM 3571 C C . LYS A 1 468 ? 7.198 16.820 1.801 1.00 76.69 468 LYS A C 1
ATOM 3573 O O . LYS A 1 468 ? 6.909 17.929 1.333 1.00 76.69 468 LYS A O 1
ATOM 3578 N N . LEU A 1 469 ? 6.293 15.916 2.177 1.00 71.25 469 LEU A N 1
ATOM 3579 C CA . LEU A 1 469 ? 4.849 16.189 2.247 1.00 71.25 469 LEU A CA 1
ATOM 3580 C C . LEU A 1 469 ? 4.472 16.897 3.555 1.00 71.25 469 LEU A C 1
ATOM 3582 O O . LEU A 1 469 ? 5.325 17.091 4.422 1.00 71.25 469 LEU A O 1
ATOM 3586 N N . GLN A 1 470 ? 3.205 17.277 3.697 1.00 65.19 470 GLN A N 1
ATOM 3587 C CA . GLN A 1 470 ? 2.642 17.651 4.996 1.00 65.19 470 GLN A CA 1
ATOM 3588 C C . GLN A 1 470 ? 2.503 16.407 5.890 1.00 65.19 470 GLN A C 1
ATOM 3590 O O . GLN A 1 470 ? 2.532 15.282 5.395 1.00 65.19 470 GLN A O 1
ATOM 3595 N N . LEU A 1 471 ? 2.437 16.604 7.212 1.00 62.75 471 LEU A N 1
ATOM 3596 C CA . LEU A 1 471 ? 2.252 15.495 8.152 1.00 62.75 471 LEU A CA 1
ATOM 3597 C C . LEU A 1 471 ? 0.911 14.814 7.898 1.00 62.75 471 LEU A C 1
ATOM 3599 O O . LEU A 1 471 ? -0.085 15.495 7.652 1.00 62.75 471 LEU A O 1
ATOM 3603 N N . ALA A 1 472 ? 0.911 13.487 7.996 1.00 62.78 472 ALA A N 1
ATOM 3604 C CA . ALA A 1 472 ? -0.317 12.735 7.886 1.00 62.78 472 ALA A CA 1
ATOM 3605 C C . ALA A 1 472 ? -1.237 13.041 9.091 1.00 62.78 472 ALA A C 1
ATOM 3607 O O . ALA A 1 472 ? -0.773 13.138 10.227 1.00 62.78 472 ALA A O 1
ATOM 3608 N N . SER A 1 473 ? -2.530 13.206 8.862 1.00 66.12 473 SER A N 1
ATOM 3609 C CA . SER A 1 473 ? -3.591 13.479 9.813 1.00 66.12 473 SER A CA 1
ATOM 3610 C C . SER A 1 473 ? -4.575 12.307 9.839 1.00 66.12 473 SER A C 1
ATOM 3612 O O . SER A 1 473 ? -4.574 11.409 8.997 1.00 66.12 473 SER A O 1
ATOM 3614 N N . VAL A 1 474 ? -5.360 12.252 10.907 1.00 72.00 474 VAL A N 1
ATOM 3615 C CA . VAL A 1 474 ? -6.347 11.192 11.089 1.00 72.00 474 VAL A CA 1
ATOM 3616 C C . VAL A 1 474 ? -7.665 11.694 10.530 1.00 72.00 474 VAL A C 1
ATOM 3618 O O . VAL A 1 474 ? -8.180 12.714 10.992 1.00 72.00 474 VAL A O 1
ATOM 3621 N N . HIS A 1 475 ? -8.249 10.955 9.594 1.00 75.25 475 HIS A N 1
ATOM 3622 C CA . HIS A 1 475 ? -9.585 11.254 9.104 1.00 75.25 475 HIS A CA 1
ATOM 3623 C C . HIS A 1 475 ? -10.623 10.771 10.116 1.00 75.25 475 HIS A C 1
ATOM 3625 O O . HIS A 1 475 ? -11.007 9.601 10.141 1.00 75.25 475 HIS A O 1
ATOM 3631 N N . THR A 1 476 ? -11.059 11.690 10.975 1.00 72.38 476 THR A N 1
ATOM 3632 C CA . THR A 1 476 ? -12.159 11.497 11.924 1.00 72.38 476 THR A CA 1
ATOM 3633 C C . THR A 1 476 ? -13.462 12.041 11.355 1.00 72.38 476 THR A C 1
ATOM 3635 O O . THR A 1 476 ? -13.499 13.162 10.848 1.00 72.38 476 THR A O 1
ATOM 3638 N N . GLU A 1 477 ? -14.544 11.292 11.508 1.00 76.25 477 GLU A N 1
ATOM 3639 C CA . GLU A 1 477 ? -15.904 11.768 11.276 1.00 76.25 477 GLU A CA 1
ATOM 3640 C C . GLU A 1 477 ? -16.584 12.050 12.620 1.00 76.25 477 GLU A C 1
ATOM 3642 O O . GLU A 1 477 ? -16.351 11.343 13.607 1.00 76.25 477 GLU A O 1
ATOM 3647 N N . SER A 1 478 ? -17.411 13.101 12.673 1.00 68.69 478 SER A N 1
ATOM 3648 C CA . SER A 1 478 ? -18.210 13.375 13.868 1.00 68.69 478 SER A CA 1
ATOM 3649 C C . SER A 1 478 ? -19.302 12.307 14.034 1.00 68.69 478 SER A C 1
ATOM 3651 O O . SER A 1 478 ? -19.730 11.721 13.031 1.00 68.69 478 SER A O 1
ATOM 3653 N N . PRO A 1 479 ? -19.771 12.044 15.267 1.00 67.12 479 PRO A N 1
ATOM 3654 C CA . PRO A 1 479 ? -20.844 11.081 15.507 1.00 67.12 479 PRO A CA 1
ATOM 3655 C C . PRO A 1 479 ? -22.095 11.365 14.661 1.00 67.12 479 PRO A C 1
ATOM 3657 O O . PRO A 1 479 ? -22.644 10.448 14.057 1.00 67.12 479 PRO A O 1
ATOM 3660 N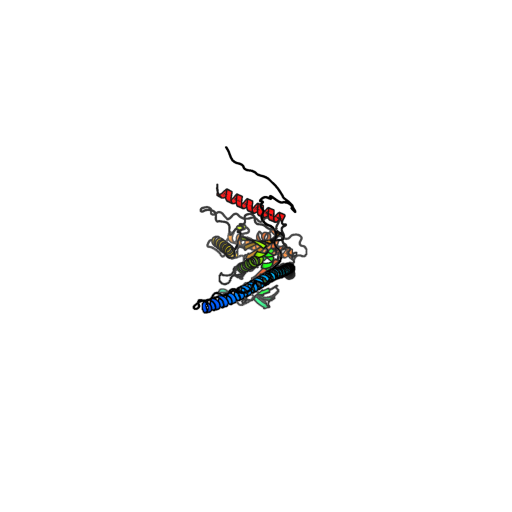 N . GLU A 1 480 ? -22.477 12.638 14.519 1.00 72.81 480 GLU A N 1
ATOM 3661 C CA . GLU A 1 480 ? -23.655 13.056 13.749 1.00 72.81 480 GLU A CA 1
ATOM 3662 C C . GLU A 1 480 ? -23.487 12.780 12.249 1.00 72.81 480 GLU A C 1
ATOM 3664 O O . GLU A 1 480 ? -24.425 12.346 11.580 1.00 72.81 480 GLU A O 1
ATOM 3669 N N . LEU A 1 481 ? -22.282 13.002 11.706 1.00 70.69 481 LEU A N 1
ATOM 3670 C CA . LEU A 1 481 ? -21.980 12.721 10.302 1.00 70.69 481 LEU A CA 1
ATOM 3671 C C . LEU A 1 481 ? -21.984 11.212 10.022 1.00 70.69 481 LEU A C 1
ATOM 3673 O O . LEU A 1 481 ? -22.450 10.793 8.961 1.00 70.69 481 LEU A O 1
ATOM 3677 N N . SER A 1 482 ? -21.488 10.408 10.967 1.00 68.12 482 SER A N 1
ATOM 3678 C CA . SER A 1 482 ? -21.507 8.946 10.868 1.00 68.12 482 SER A CA 1
ATOM 3679 C C . SER A 1 482 ? -22.942 8.417 10.849 1.00 68.12 482 SER A C 1
ATOM 3681 O O . SER A 1 482 ? -23.298 7.663 9.948 1.00 68.12 482 SER A O 1
ATOM 3683 N N . GLU A 1 483 ? -23.790 8.868 11.779 1.00 74.06 483 GLU A N 1
ATOM 3684 C CA . GLU A 1 483 ? -25.204 8.473 11.834 1.00 74.06 483 GLU A CA 1
ATOM 3685 C C . GLU A 1 483 ? -25.955 8.847 10.551 1.00 74.06 483 GLU A C 1
ATOM 3687 O O . GLU A 1 483 ? -26.726 8.044 10.017 1.00 74.06 483 GLU A O 1
ATOM 3692 N N . TYR A 1 484 ? -25.696 10.042 10.010 1.00 74.56 484 TYR A N 1
ATOM 3693 C CA . TYR A 1 484 ? -26.325 10.488 8.769 1.00 74.56 484 TYR A CA 1
ATOM 3694 C C . TYR A 1 484 ? -25.912 9.619 7.575 1.00 74.56 484 TYR A C 1
ATOM 3696 O O . TYR A 1 484 ? -26.757 9.244 6.761 1.00 74.56 484 TYR A O 1
ATOM 3704 N N . LYS A 1 485 ? -24.625 9.256 7.474 1.00 71.38 485 LYS A N 1
ATOM 3705 C CA . LYS A 1 485 ? -24.120 8.375 6.410 1.00 71.38 485 LYS A CA 1
ATOM 3706 C C . LYS A 1 485 ? -24.684 6.964 6.511 1.00 71.38 485 LYS A C 1
ATOM 3708 O O . LYS A 1 485 ? -25.112 6.427 5.492 1.00 71.38 485 LYS A O 1
ATOM 3713 N N . ASP A 1 486 ? -24.755 6.398 7.712 1.00 74.50 486 ASP A N 1
ATOM 3714 C CA . ASP A 1 486 ? -25.356 5.080 7.928 1.00 74.50 486 ASP A CA 1
ATOM 3715 C C . ASP A 1 486 ? -26.845 5.084 7.564 1.00 74.50 486 ASP A C 1
ATOM 3717 O O . ASP A 1 486 ? -27.359 4.123 6.985 1.00 74.50 486 ASP A O 1
ATOM 3721 N N . MET A 1 487 ? -27.552 6.181 7.860 1.00 75.00 487 MET A N 1
ATOM 3722 C CA . MET A 1 487 ? -28.950 6.348 7.469 1.00 75.00 487 MET A CA 1
ATOM 3723 C C . MET A 1 487 ? -29.105 6.444 5.947 1.00 75.00 487 MET A C 1
ATOM 3725 O O . MET A 1 487 ? -29.982 5.785 5.386 1.00 75.00 487 MET A O 1
ATOM 3729 N N . VAL A 1 488 ? -28.234 7.198 5.267 1.00 78.19 488 VAL A N 1
ATOM 3730 C CA . VAL A 1 488 ? -28.211 7.288 3.798 1.00 78.19 488 VAL A CA 1
ATOM 3731 C C . VAL A 1 488 ? -27.909 5.928 3.167 1.00 78.19 488 VAL A C 1
ATOM 3733 O O . VAL A 1 488 ? -28.648 5.514 2.278 1.00 78.19 488 VAL A O 1
ATOM 3736 N N . ALA A 1 489 ? -26.906 5.196 3.658 1.00 72.06 489 ALA A N 1
ATOM 3737 C CA . ALA A 1 489 ? -26.555 3.869 3.152 1.00 72.06 489 ALA A CA 1
ATOM 3738 C C . ALA A 1 489 ? -27.717 2.871 3.310 1.00 72.06 489 ALA A C 1
ATOM 3740 O O . ALA A 1 489 ? -28.075 2.167 2.366 1.00 72.06 489 ALA A O 1
ATOM 3741 N N . LYS A 1 490 ? -28.387 2.865 4.473 1.00 75.31 490 LYS A N 1
ATOM 3742 C CA . LYS A 1 490 ? -29.586 2.041 4.710 1.00 75.31 490 LYS A CA 1
ATOM 3743 C C . LYS A 1 490 ? -30.741 2.408 3.778 1.00 75.31 490 LYS A C 1
ATOM 3745 O O . LYS A 1 490 ? -31.453 1.520 3.315 1.00 75.31 490 LYS A O 1
ATOM 3750 N N . LEU A 1 491 ? -30.953 3.698 3.514 1.00 75.56 491 LEU A N 1
ATOM 3751 C CA . LEU A 1 491 ? -31.989 4.162 2.587 1.00 75.56 491 LEU A CA 1
ATOM 3752 C C . LEU A 1 491 ? -31.665 3.783 1.139 1.00 75.56 491 LEU A C 1
ATOM 3754 O O . LEU A 1 491 ? -32.558 3.325 0.432 1.00 75.56 491 LEU A O 1
ATOM 3758 N N . GLN A 1 492 ? -30.406 3.907 0.716 1.00 72.75 492 GLN A N 1
ATOM 3759 C CA . GLN A 1 492 ? -29.946 3.495 -0.612 1.00 72.75 492 GLN A CA 1
ATOM 3760 C C . GLN A 1 492 ? -30.095 1.984 -0.822 1.00 72.75 492 GLN A C 1
ATOM 3762 O O . GLN A 1 492 ? -30.636 1.571 -1.844 1.00 72.75 492 GLN A O 1
ATOM 3767 N N . ALA A 1 493 ? -29.719 1.167 0.167 1.00 69.31 493 ALA A N 1
ATOM 3768 C CA . ALA A 1 493 ? -29.913 -0.283 0.122 1.00 69.31 493 ALA A CA 1
ATOM 3769 C C . ALA A 1 493 ? -31.401 -0.666 0.020 1.00 69.31 493 ALA A C 1
ATOM 3771 O O . ALA A 1 493 ? -31.771 -1.532 -0.772 1.00 69.31 493 ALA A O 1
ATOM 3772 N N . LYS A 1 494 ? -32.279 0.019 0.770 1.00 75.31 494 LYS A N 1
ATOM 3773 C CA . LYS A 1 494 ? -33.737 -0.167 0.664 1.00 75.31 494 LYS A CA 1
ATOM 3774 C C . LYS A 1 494 ? -34.282 0.242 -0.704 1.00 75.31 494 LYS A C 1
ATOM 3776 O O . LYS A 1 494 ? -35.158 -0.442 -1.222 1.00 75.31 494 LYS A O 1
ATOM 3781 N N . LEU A 1 495 ? -33.779 1.333 -1.285 1.00 74.12 495 LEU A N 1
ATOM 3782 C CA . LEU A 1 495 ? -34.186 1.783 -2.617 1.00 74.12 495 LEU A CA 1
ATOM 3783 C C . LEU A 1 495 ? -33.769 0.780 -3.701 1.00 74.12 495 LEU A C 1
ATOM 3785 O O . LEU A 1 495 ? -34.571 0.464 -4.574 1.00 74.12 495 LEU A O 1
ATOM 3789 N N . ALA A 1 496 ? -32.544 0.254 -3.619 1.00 68.00 496 ALA A N 1
ATOM 3790 C CA . ALA A 1 496 ? -32.037 -0.756 -4.546 1.00 68.00 496 ALA A CA 1
ATOM 3791 C C . ALA A 1 496 ? -32.849 -2.061 -4.472 1.00 68.00 496 ALA A C 1
ATOM 3793 O O . ALA A 1 496 ? -33.212 -2.613 -5.505 1.00 68.00 496 ALA A O 1
ATOM 3794 N N . ALA A 1 497 ? -33.209 -2.507 -3.262 1.00 68.25 497 ALA A N 1
ATOM 3795 C CA . ALA A 1 497 ? -34.057 -3.685 -3.059 1.00 68.25 497 ALA A CA 1
ATOM 3796 C C . ALA A 1 497 ? -35.515 -3.483 -3.518 1.00 68.25 497 ALA A C 1
ATOM 3798 O O . ALA A 1 497 ? -36.177 -4.440 -3.906 1.00 68.25 497 ALA A O 1
ATOM 3799 N N . ALA A 1 498 ? -36.031 -2.250 -3.477 1.00 69.69 498 ALA A N 1
ATOM 3800 C CA . ALA A 1 498 ? -37.362 -1.931 -3.992 1.00 69.69 498 ALA A CA 1
ATOM 3801 C C . ALA A 1 498 ? -37.391 -1.847 -5.530 1.00 69.69 498 ALA A C 1
ATOM 3803 O O . ALA A 1 498 ? -38.401 -2.195 -6.133 1.00 69.69 498 ALA A O 1
ATOM 3804 N N . GLY A 1 499 ? -36.292 -1.415 -6.159 1.00 50.78 499 GLY A N 1
ATOM 3805 C CA . GLY A 1 499 ? -36.163 -1.327 -7.618 1.00 50.78 499 GLY A CA 1
ATOM 3806 C C . GLY A 1 499 ? -35.914 -2.663 -8.327 1.00 50.78 499 GLY A C 1
ATOM 3807 O O . GLY A 1 499 ? -36.108 -2.739 -9.532 1.00 50.78 499 GLY A O 1
ATOM 3808 N N . SER A 1 500 ? -35.509 -3.714 -7.607 1.00 45.91 500 SER A N 1
ATOM 3809 C CA . SER A 1 500 ? -35.371 -5.078 -8.143 1.00 45.91 500 SER A CA 1
ATOM 3810 C C . SER A 1 500 ? -36.632 -5.940 -7.980 1.00 45.91 500 SER A C 1
ATOM 3812 O O . SER A 1 500 ? -36.665 -7.071 -8.463 1.00 45.91 500 SER A O 1
ATOM 3814 N N . ALA A 1 501 ? -37.666 -5.420 -7.306 1.00 47.09 501 ALA A N 1
ATOM 3815 C CA . ALA A 1 501 ? -38.950 -6.088 -7.072 1.00 47.09 501 ALA A CA 1
ATOM 3816 C C . ALA A 1 501 ? -40.093 -5.579 -7.982 1.00 47.09 501 ALA A C 1
ATOM 3818 O O . ALA A 1 501 ? -41.240 -5.998 -7.810 1.00 47.09 501 ALA A O 1
ATOM 3819 N N . SER A 1 502 ? -39.787 -4.686 -8.931 1.00 36.88 502 SER A N 1
ATOM 3820 C CA . SER A 1 502 ? -40.686 -4.180 -9.982 1.00 36.88 502 SER A CA 1
ATOM 3821 C C . SER A 1 502 ? -40.141 -4.534 -11.353 1.00 36.88 502 SER A C 1
ATOM 3823 O O . SER A 1 502 ? -40.951 -4.911 -12.225 1.00 36.88 502 SER A O 1
#

Secondary structure (DSSP, 8-state):
---------------------------------------------------SSHHHHHHHHHHHHHHHHHHHHHHHHHHHHHHHHHHHHHHHHHHHHHHHHHHHHHHHHHHHHHHHHHHHHHHHHHHHHHHHHHHT-SEEEEEEEPPPPHHHHHTT--B-EEE-SSSEEEEEE-TTSS-EEEEEE-SEEE-TT--HHHHHHHHHHHHHHHHTT--EEEEEESSTTSSHHHHHT--TTS--HHHHHHHHHHHHHHHHTTTEEEEEEEEEEEEETTEEEESSSPPPSTT-------B--EEETTEEE-TT---EEESSHHHHHHHHHHHHHHHHHTS-SSS-GGGTSEEEEEEEEEEEETTT--EEEEEEEEEEPPP-S--------HHHHHHHHHHHHHHHHHHHHHHHHHSS--S---GGGSHHHHHTHHHHHSS-EEEEEEEE--BGGGHHHHHHHHHHHHHHHT---PPP---EEPHHHHHHHHHHHHHHHHHHHHHT--

Foldseek 3Di:
DDDDDDDDDYDDDDDDDDDDDDDDDDDDDDDDDDDDDDDDDDDDDDDDDDDDDCPVVVVVVVVVVVVVVVVVVVVVVVVVVVVVCVVVVVVVVVVVVVVVVVVVVVVVVVVVVVVVVVVVVVVVCLVVLQVVLVVLAQEFEEEEFADADPVLVVVVFDFQWADPDQFKIWGWACPVVDTDIDMFGGSGYYYNPDAQVNVLVVVQSQLVVQLQQFEAEEEEAAAPPLCLCCQQANDPVRGHNPLVSLVSNVVVCVVCVVFKDKKKKKWKWKQALQFIAGLQDDDPPPPDPDDHPGWDWDQDPVGIDTPPTDIDIDPDSVRVVVVVVSSVVSQVVVPPPDDDSLQQMKMKMKMWMWIAGPPQRKIHIGIYIRMRAHGQDQDDPPPDDPVVVSRSVSSNQLVVLVLQQLVLQLDPDNPDRPLVSGPNSSNCCCSQAHQYRYYYYQGDHRTNVCSVSRVVSSVSSSSSRSGHYPHHDIGIDDSVRVVVVVVVVVVVVVVVVVVVVD

Organism: NCBI:txid461836

InterPro domains:
  IPR001752 Kinesin motor domain [PF00225] (144-467)
  IPR001752 Kinesin motor domain [PR00380] (213-234)
  IPR001752 Kinesin motor domain [PR00380] (336-353)
  IPR001752 Kinesin motor domain [PR00380] (367-385)
  IPR001752 Kinesin motor domain [PR00380] (417-438)
  IPR001752 Kinesin motor domain [PS50067] (138-467)
  IPR001752 Kinesin motor domain [SM00129] (136-475)
  IPR019821 Kinesin motor domain, conserved site [PS00411] (366-377)
  IPR027417 P-loop containing nucleoside triphosphate hydrolase [SSF52540] (138-498)
  IPR027640 Kinesin-like protein [PTHR47972] (63-493)
  IPR036961 Kinesin motor domain superfamily [G3DSA:3.40.850.10] (83-470)

pLDDT: mean 79.09, std 19.87, range [27.58, 98.5]

Sequence (502 aa):
MDGEADACRGEQARGGAQGAAAAHRRAGGALCHRCRAEGGDAEEAQADACGVGTADFANGVRALHRKFVSLRSDFAALKDEAYRQRKTIGPDIQQFADMVRDKVEEESERTEAAVAKYRVAMQKNKKLYNKLQEMRGNIRVYCRTRPLSEAELGAGQIMAATAMNNEEIAVVDTSRGEEIRKIFKFDRVYGPGTKQDEVFQDTKPLVTSVLDGYNVCIFAYGQTGSGKTYTMEGPPENPGINKRTLQELFRIADERSEDYDISITVSNMEIYNENIYDLLAEPPAEGVHSIQARLDIRMGAQGIDVPGLVEETCSSLDDVLAVIQRGAANRSTFATDMNEHSSRSHAILRIVARCQNKISRIATVGKLSLVDLAGSERVAKSGVTAERLKEAQNINRSLSALGDVIQSLTAKNKAHIPYRNSKLTFLLADSLGGDSKTLMFVQVAPGSYNAPETICSLTFAARVRSVKLQLASVHTESPELSEYKDMVAKLQAKLAAAGSAS

Radius of gyration: 44.44 Å; chains: 1; bounding box: 101×92×146 Å